Protein AF-A0A7L2PLJ5-F1 (afdb_monomer_lite)

InterPro domains:
  IPR028168 KASH5-like coiled-coil domain [PF14662] (140-238)
  IPR028170 Protein KASH5 [PTHR47300] (140-304)

Foldseek 3Di:
DDPPPVVVVLVVVLCCQQDCVNVVHHDDPVSNVVSVVVSVVVVVVVVPDPDDDDDDDDDDDDDDDDDDDDDDDDDDDDDDDDDDDDDDDDPPPPPPPDDPPDDDDDDPPPDPPPPPPPPDPPDDDDDDDDDDDDDVVVVVVVVVVVVVVVVVVVVVVVVVVVVVVVVVVVVVVVVVVVVVVVVVVVVVVVVVVVVVVVVVVVVVVVVVVVVVVVVVVVVVVVVVVVVVVVVVVVVVVVVVVVVVVVVVVVVVVVVVVVVVVVVVVVVVVVVVVVVVVVVVVVVVVVVVVVVVVVVVVVVVVVVVVVVVPPPDDDDDDDDDDDDDDDDDDDDDDDDDDDDDDDDDDDDDDDDDDDDDDDDDDDDPDDPDPVVNVVVVVVVVVVVPPPPPDPPPPPPPDDDDDD

Radius of gyration: 71.11 Å; chains: 1; bounding box: 150×70×230 Å

Secondary structure (DSSP, 8-state):
----HHHHHHHHHHHHHT-HHHHTS---HHHHHHHHHHHHHHHHHTT-------------------PPPPPPP--------------------------------PPP---------------------------HHHHHHHHHHHHHHHHHHHHHHHHHHHHHHHHHHHHHHHHHHHHHHHHHHHHHHHHHHHHHHHHHHHHHHHHHHHHHHHHHHHHHHHHHHHHHHHHHHHHHHHHHHHHHHHHHHHHHHHHHHHHHHHHHHHHHHHHHHHHHHHHHHHHHHHHHHHHHHHHHHHHHHHHHHHHHTS---------------PPPP---------------------------PPPPPPPS-----HHHHHHHHHHHHHHHS-S-PPP------PPPP-

Structure (mmCIF, N/CA/C/O backbone):
data_AF-A0A7L2PLJ5-F1
#
_entry.id   AF-A0A7L2PLJ5-F1
#
loop_
_atom_site.group_PDB
_atom_site.id
_atom_site.type_symbol
_atom_site.label_atom_id
_atom_site.label_alt_id
_atom_site.label_comp_id
_atom_site.label_asym_id
_atom_site.label_entity_id
_atom_site.label_seq_id
_atom_site.pdbx_PDB_ins_code
_atom_site.Cartn_x
_atom_site.Cartn_y
_atom_site.Cartn_z
_atom_site.occupancy
_atom_site.B_iso_or_equiv
_atom_site.auth_seq_id
_atom_site.auth_comp_id
_atom_site.auth_asym_id
_atom_site.auth_atom_id
_atom_site.pdbx_PDB_model_num
ATOM 1 N N . MET A 1 1 ? -24.296 -23.751 23.436 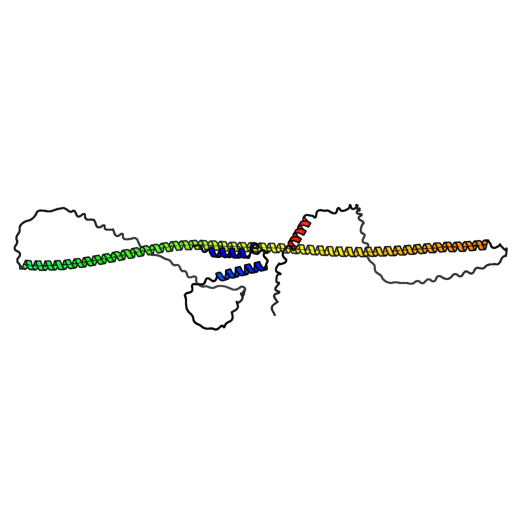1.00 41.22 1 MET A N 1
ATOM 2 C CA . MET A 1 1 ? -24.593 -24.451 22.166 1.00 41.22 1 MET A CA 1
ATOM 3 C C . MET A 1 1 ? -23.950 -23.648 21.048 1.00 41.22 1 MET A C 1
ATOM 5 O O . MET A 1 1 ? -24.309 -22.498 20.849 1.00 41.22 1 MET A O 1
ATOM 9 N N . THR A 1 2 ? -22.893 -24.174 20.438 1.00 42.09 2 THR A N 1
ATOM 10 C CA . THR A 1 2 ? -21.998 -23.434 19.539 1.00 42.09 2 THR A CA 1
ATOM 11 C C . THR A 1 2 ? -22.562 -23.380 18.116 1.00 42.09 2 THR A C 1
ATOM 13 O O . THR A 1 2 ? -22.626 -24.391 17.424 1.00 42.09 2 THR A O 1
ATOM 16 N N . GLY A 1 3 ? -22.932 -22.181 17.654 1.00 50.91 3 GLY A N 1
ATOM 17 C CA . GLY A 1 3 ? -23.396 -21.886 16.288 1.00 50.91 3 GLY A CA 1
ATOM 18 C C . GLY A 1 3 ? -22.304 -21.948 15.209 1.00 50.91 3 GLY A C 1
ATOM 19 O O . GLY A 1 3 ? -22.245 -21.083 14.345 1.00 50.91 3 GLY A O 1
ATOM 20 N N . HIS A 1 4 ? -21.416 -22.944 15.267 1.00 53.72 4 HIS A N 1
ATOM 21 C CA . HIS A 1 4 ? -20.277 -23.091 14.347 1.00 53.72 4 HIS A CA 1
ATOM 22 C C . HIS A 1 4 ? -20.572 -23.978 13.121 1.00 53.72 4 HIS A C 1
ATOM 24 O O . HIS A 1 4 ? -19.772 -24.034 12.193 1.00 53.72 4 HIS A O 1
ATOM 30 N N . SER A 1 5 ? -21.724 -24.654 13.051 1.00 64.19 5 SER A N 1
ATOM 31 C CA . SER A 1 5 ? -21.978 -25.653 11.999 1.00 64.19 5 SER A CA 1
ATOM 32 C C . SER A 1 5 ? -22.271 -25.065 10.610 1.00 64.19 5 SER A C 1
ATOM 34 O O . SER A 1 5 ? -22.039 -25.737 9.603 1.00 64.19 5 SER A O 1
ATOM 36 N N . GLY A 1 6 ? -22.741 -23.816 10.527 1.00 70.25 6 GLY A N 1
ATOM 37 C CA . GLY A 1 6 ? -23.133 -23.198 9.254 1.00 70.25 6 GLY A CA 1
ATOM 38 C C . GLY A 1 6 ? -21.952 -22.767 8.379 1.00 70.25 6 GLY A C 1
ATOM 39 O O . GLY A 1 6 ? -21.968 -22.970 7.165 1.00 70.25 6 GLY A O 1
ATOM 40 N N . HIS A 1 7 ? -20.901 -22.204 8.980 1.00 74.25 7 HIS A N 1
ATOM 41 C CA . HIS A 1 7 ? -19.773 -21.641 8.228 1.00 74.25 7 HIS A CA 1
ATOM 42 C C . HIS A 1 7 ? -18.857 -22.735 7.651 1.00 74.25 7 HIS A C 1
ATOM 44 O O . HIS A 1 7 ? -18.451 -22.672 6.486 1.00 74.25 7 HIS A O 1
ATOM 50 N N . ASP A 1 8 ? -18.643 -23.810 8.412 1.00 80.56 8 ASP A N 1
ATOM 51 C CA . ASP A 1 8 ? -17.820 -24.952 7.996 1.00 80.56 8 ASP A CA 1
ATOM 52 C C . ASP A 1 8 ? -18.447 -25.776 6.865 1.00 80.56 8 ASP A C 1
ATOM 54 O O . ASP A 1 8 ? -17.738 -26.431 6.094 1.00 80.56 8 ASP A O 1
ATOM 58 N N . GLY A 1 9 ? -19.777 -25.768 6.744 1.00 83.69 9 GLY A N 1
ATOM 59 C CA . GLY A 1 9 ? -20.475 -26.373 5.609 1.00 83.69 9 GLY A CA 1
ATOM 60 C C . GLY A 1 9 ? -20.203 -25.620 4.303 1.00 83.69 9 GLY A C 1
ATOM 61 O O . GLY A 1 9 ? -19.925 -26.239 3.274 1.00 83.69 9 GLY A O 1
ATOM 62 N N . ARG A 1 10 ? -20.196 -24.282 4.353 1.00 83.56 10 ARG A N 1
ATOM 63 C CA . ARG A 1 10 ? -20.002 -23.416 3.175 1.00 83.56 10 ARG A CA 1
ATOM 64 C C . ARG A 1 10 ? -18.582 -23.461 2.642 1.00 83.56 10 ARG A C 1
ATOM 66 O O . ARG A 1 10 ? -18.391 -23.551 1.431 1.00 83.56 10 ARG A O 1
ATOM 73 N N . LEU A 1 11 ? -17.591 -23.441 3.530 1.00 86.62 11 LEU A N 1
ATOM 74 C CA . LEU A 1 11 ? -16.190 -23.570 3.126 1.00 86.62 11 LEU A CA 1
ATOM 75 C C . LEU A 1 11 ? -15.918 -24.943 2.504 1.00 86.62 11 LEU A C 1
ATOM 77 O O . LEU A 1 11 ? -15.221 -25.033 1.493 1.00 86.62 11 LEU A O 1
ATOM 81 N N . ARG A 1 12 ? -16.532 -26.010 3.032 1.00 87.69 12 ARG A N 1
ATOM 82 C CA . ARG A 1 12 ? -16.455 -27.347 2.424 1.00 87.69 12 ARG A CA 1
ATOM 83 C C . ARG A 1 12 ? -17.145 -27.415 1.061 1.00 87.69 12 ARG A C 1
ATOM 85 O O . ARG A 1 12 ? -16.604 -28.048 0.157 1.00 87.69 12 ARG A O 1
ATOM 92 N N . ALA A 1 13 ? -18.287 -26.749 0.886 1.00 86.69 13 ALA A N 1
ATOM 93 C CA . ALA A 1 13 ? -18.976 -26.670 -0.403 1.00 86.69 13 ALA A CA 1
ATOM 94 C C . ALA A 1 13 ? -18.161 -25.893 -1.453 1.00 86.69 13 ALA A C 1
ATOM 96 O O . ALA A 1 13 ? -17.988 -26.382 -2.569 1.00 86.69 13 ALA A O 1
ATOM 97 N N . LEU A 1 14 ? -17.586 -24.741 -1.083 1.00 90.19 14 LEU A N 1
ATOM 98 C CA . LEU A 1 14 ? -16.708 -23.958 -1.960 1.00 90.19 14 LEU A CA 1
ATOM 99 C C . LEU A 1 14 ? -15.458 -24.753 -2.348 1.00 90.19 14 LEU A C 1
ATOM 101 O O . LEU A 1 14 ? -15.096 -24.809 -3.520 1.00 90.19 14 LEU A O 1
ATOM 105 N N . ARG A 1 15 ? -14.831 -25.424 -1.376 1.00 90.00 15 ARG A N 1
ATOM 106 C CA . ARG A 1 15 ? -13.647 -26.251 -1.620 1.00 90.00 15 ARG A CA 1
ATOM 107 C C . ARG A 1 15 ? -13.939 -27.390 -2.593 1.00 90.00 15 ARG A C 1
ATOM 109 O O . ARG A 1 15 ? -13.129 -27.615 -3.477 1.00 90.00 15 ARG A O 1
ATOM 116 N N . ARG A 1 16 ? -15.097 -28.053 -2.488 1.00 88.00 16 ARG A N 1
ATOM 117 C CA . ARG A 1 16 ? -15.522 -29.076 -3.464 1.00 88.00 16 ARG A CA 1
ATOM 118 C C . ARG A 1 16 ? -15.793 -28.495 -4.852 1.00 88.00 16 ARG A C 1
ATOM 120 O O . ARG A 1 16 ? -15.469 -29.139 -5.839 1.00 88.00 16 ARG A O 1
ATOM 127 N N . ALA A 1 17 ? -16.365 -27.294 -4.941 1.00 85.88 17 ALA A N 1
ATOM 128 C CA . ALA A 1 17 ? -16.630 -26.634 -6.223 1.00 85.88 17 ALA A CA 1
ATOM 129 C C . ALA A 1 17 ? -15.346 -26.189 -6.950 1.00 85.88 17 ALA A C 1
ATOM 131 O O . ALA A 1 17 ? -15.339 -26.093 -8.178 1.00 85.88 17 ALA A O 1
ATOM 132 N N . LEU A 1 18 ? -14.277 -25.930 -6.189 1.00 90.06 18 LEU A N 1
ATOM 133 C CA . LEU A 1 18 ? -12.963 -25.514 -6.681 1.00 90.06 18 LEU A CA 1
ATOM 134 C C . LEU A 1 18 ? -11.948 -26.662 -6.790 1.00 90.06 18 LEU A C 1
ATOM 136 O O . LEU A 1 18 ? -10.825 -26.419 -7.224 1.00 90.06 18 LEU A O 1
ATOM 140 N N . ASP A 1 19 ? -12.306 -27.886 -6.398 1.00 88.12 19 ASP A N 1
ATOM 141 C CA . ASP A 1 19 ? -11.386 -29.022 -6.420 1.00 88.12 19 ASP A CA 1
ATOM 142 C C . ASP A 1 19 ? -11.243 -29.579 -7.851 1.00 88.12 19 ASP A C 1
ATOM 144 O O . ASP A 1 19 ? -12.208 -30.131 -8.396 1.00 88.12 19 ASP A O 1
ATOM 148 N N . PRO A 1 20 ? -10.059 -29.469 -8.486 1.00 76.38 20 PRO A N 1
ATOM 149 C CA . PRO A 1 20 ? -9.839 -30.010 -9.824 1.00 76.38 20 PRO A CA 1
ATOM 150 C C . PRO A 1 20 ? -9.910 -31.546 -9.850 1.00 76.38 20 PRO A C 1
ATOM 152 O O . PRO A 1 20 ? -10.267 -32.117 -10.882 1.00 76.38 20 PRO A O 1
ATOM 155 N N . ALA A 1 21 ? -9.639 -32.224 -8.725 1.00 78.69 21 ALA A N 1
ATOM 156 C CA . ALA A 1 21 ? -9.681 -33.685 -8.640 1.00 78.69 21 ALA A CA 1
ATOM 157 C C . ALA A 1 21 ? -11.116 -34.232 -8.699 1.00 78.69 21 ALA A C 1
ATOM 159 O O . ALA A 1 21 ? -11.353 -35.285 -9.284 1.00 78.69 21 ALA A O 1
ATOM 160 N N . ALA A 1 22 ? -12.089 -33.488 -8.163 1.00 70.75 22 ALA A N 1
ATOM 161 C CA . ALA A 1 22 ? -13.505 -33.855 -8.220 1.00 70.75 22 ALA A CA 1
ATOM 162 C C . ALA A 1 22 ? -14.116 -33.677 -9.623 1.00 70.75 22 ALA A C 1
ATOM 164 O O . ALA A 1 22 ? -15.182 -34.216 -9.912 1.00 70.75 22 ALA A O 1
ATOM 165 N N . ALA A 1 23 ? -13.455 -32.903 -10.486 1.00 64.88 23 ALA A N 1
ATOM 166 C CA . ALA A 1 23 ? -13.959 -32.501 -11.791 1.00 64.88 23 ALA A CA 1
ATOM 167 C C . ALA A 1 23 ? -13.275 -33.184 -12.983 1.00 64.88 23 ALA A C 1
ATOM 169 O O . ALA A 1 23 ? -13.771 -33.061 -14.101 1.00 64.88 23 ALA A O 1
ATOM 170 N N . GLY A 1 24 ? -12.131 -33.843 -12.771 1.00 73.62 24 GLY A N 1
ATOM 171 C CA . GLY A 1 24 ? -11.362 -34.512 -13.829 1.00 73.62 24 GLY A CA 1
ATOM 172 C C . GLY A 1 24 ? -10.743 -33.575 -14.878 1.00 73.62 24 GLY A C 1
ATOM 173 O O . GLY A 1 24 ? -10.163 -34.048 -15.850 1.00 73.62 24 GLY A O 1
ATOM 174 N N . THR A 1 25 ? -10.845 -32.256 -14.699 1.00 75.38 25 THR A N 1
ATOM 175 C CA . THR A 1 25 ? -10.352 -31.229 -15.629 1.00 75.38 25 THR A CA 1
ATOM 176 C C . THR A 1 25 ? -9.747 -30.068 -14.847 1.00 75.38 25 THR A C 1
ATOM 178 O O . THR A 1 25 ? -10.282 -29.697 -13.800 1.00 75.38 25 THR A O 1
ATOM 181 N N . ALA A 1 26 ? -8.673 -29.462 -15.363 1.00 81.12 26 ALA A N 1
ATOM 182 C CA . ALA A 1 26 ? -8.061 -28.277 -14.764 1.00 81.12 26 ALA A CA 1
ATOM 183 C C . ALA A 1 26 ? -9.097 -27.154 -14.562 1.00 81.12 26 ALA A C 1
ATOM 185 O O . ALA A 1 26 ? -9.989 -26.958 -15.389 1.00 81.12 26 ALA A O 1
ATOM 186 N N . LEU A 1 27 ? -8.997 -26.439 -13.440 1.00 86.38 27 LEU A N 1
ATOM 187 C CA . LEU A 1 27 ? -9.921 -25.368 -13.080 1.00 86.38 27 LEU A CA 1
ATOM 188 C C . LEU A 1 27 ? -9.762 -24.194 -14.062 1.00 86.38 27 LEU A C 1
ATOM 190 O O . LEU A 1 27 ? -8.787 -23.449 -13.985 1.00 86.38 27 LEU A O 1
ATOM 194 N N . ASP A 1 28 ? -10.706 -24.029 -14.989 1.00 90.56 28 ASP A N 1
ATOM 195 C CA . ASP A 1 28 ? -10.716 -22.879 -15.891 1.00 90.56 28 ASP A CA 1
ATOM 196 C C . ASP A 1 28 ? -11.231 -21.602 -15.192 1.00 90.56 28 ASP A C 1
ATOM 198 O O . ASP A 1 28 ? -11.904 -21.625 -14.152 1.00 90.56 28 ASP A O 1
ATOM 202 N N . TRP A 1 29 ? -10.886 -20.446 -15.764 1.00 89.19 29 TRP A N 1
ATOM 203 C CA . TRP A 1 29 ? -11.250 -19.142 -15.204 1.00 89.19 29 TRP A CA 1
ATOM 204 C C . TRP A 1 29 ? -12.770 -18.924 -15.144 1.00 89.19 29 TRP A C 1
ATOM 206 O O . TRP A 1 29 ? -13.293 -18.328 -14.199 1.00 89.19 29 TRP A O 1
ATOM 216 N N . THR A 1 30 ? -13.499 -19.437 -16.133 1.00 90.81 30 THR A N 1
ATOM 217 C CA . THR A 1 30 ? -14.956 -19.300 -16.241 1.00 90.81 30 THR A CA 1
ATOM 218 C C . THR A 1 30 ? -15.669 -20.032 -15.104 1.00 90.81 30 THR A C 1
ATOM 220 O O . THR A 1 30 ? -16.610 -19.502 -14.502 1.00 90.81 30 THR A O 1
ATOM 223 N N . ARG A 1 31 ? -15.190 -21.226 -14.756 1.00 87.50 31 ARG A N 1
ATOM 224 C CA . ARG A 1 31 ? -15.678 -22.058 -13.659 1.00 87.50 31 ARG A CA 1
ATOM 225 C C . ARG A 1 31 ? -15.312 -21.473 -12.311 1.00 87.50 31 ARG A C 1
ATOM 227 O O . ARG A 1 31 ? -16.184 -21.418 -11.449 1.00 87.50 31 ARG A O 1
ATOM 234 N N . PHE A 1 32 ? -14.087 -20.973 -12.142 1.00 92.19 32 PHE A N 1
ATOM 235 C CA . PHE A 1 32 ? -13.708 -20.239 -10.932 1.00 92.19 32 PHE A CA 1
ATOM 236 C C . PHE A 1 32 ? -14.653 -19.055 -10.694 1.00 92.19 32 PHE A C 1
ATOM 238 O O . PHE A 1 32 ? -15.228 -18.919 -9.612 1.00 92.19 32 PHE A O 1
ATOM 245 N N . ARG A 1 33 ? -14.899 -18.239 -11.728 1.00 94.56 33 ARG A N 1
ATOM 246 C CA . ARG A 1 33 ? -15.798 -17.081 -11.633 1.00 94.56 33 ARG A CA 1
ATOM 247 C C . ARG A 1 33 ? -17.240 -17.489 -11.326 1.00 94.56 33 ARG A C 1
ATOM 249 O O . ARG A 1 33 ? -17.902 -16.824 -10.534 1.00 94.56 33 ARG A O 1
ATOM 256 N N . SER A 1 34 ? -17.714 -18.586 -11.915 1.00 93.06 34 SER A N 1
ATOM 257 C CA . SER A 1 34 ? -19.062 -19.115 -11.669 1.00 93.06 34 SER A CA 1
ATOM 258 C C . SER A 1 34 ? -19.212 -19.674 -10.250 1.00 93.06 34 SER A C 1
ATOM 260 O O . SER A 1 34 ? -20.190 -19.360 -9.574 1.00 93.06 34 SER A O 1
ATOM 262 N N . ALA A 1 35 ? -18.222 -20.427 -9.759 1.00 93.00 35 ALA A N 1
ATOM 263 C CA . ALA A 1 35 ? -18.201 -20.970 -8.401 1.00 93.00 35 ALA A CA 1
ATOM 264 C C . ALA A 1 35 ? -18.140 -19.855 -7.343 1.00 93.00 35 ALA A C 1
ATOM 266 O O . ALA A 1 35 ? -18.915 -19.865 -6.386 1.00 93.00 35 ALA A O 1
ATOM 267 N N . MET A 1 36 ? -17.285 -18.849 -7.552 1.00 93.25 36 MET A N 1
ATOM 268 C CA . MET A 1 36 ? -17.204 -17.675 -6.677 1.00 93.25 36 MET A CA 1
ATOM 269 C C . MET A 1 36 ? -18.487 -16.836 -6.719 1.00 93.25 36 MET A C 1
ATOM 271 O O . MET A 1 36 ? -18.958 -16.389 -5.676 1.00 93.25 36 MET A O 1
ATOM 275 N N . GLY A 1 37 ? -19.092 -16.657 -7.898 1.00 94.12 37 GLY A N 1
ATOM 276 C CA . GLY A 1 37 ? -20.364 -15.945 -8.049 1.00 94.12 37 GLY A CA 1
ATOM 277 C C . GLY A 1 37 ? -21.514 -16.627 -7.304 1.00 94.12 37 GLY A C 1
ATOM 278 O O . GLY A 1 37 ? -22.241 -15.967 -6.561 1.00 94.12 37 GLY A O 1
ATOM 279 N N . ALA A 1 38 ? -21.636 -17.950 -7.439 1.00 91.19 38 ALA A N 1
ATOM 280 C CA . ALA A 1 38 ? -22.631 -18.743 -6.719 1.00 91.19 38 ALA A CA 1
ATOM 281 C C . ALA A 1 38 ? -22.422 -18.684 -5.196 1.00 91.19 38 ALA A C 1
ATOM 283 O O . ALA A 1 38 ? -23.383 -18.531 -4.442 1.00 91.19 38 ALA A O 1
ATOM 284 N N . TRP A 1 39 ? -21.169 -18.736 -4.739 1.00 91.94 39 TRP A N 1
ATOM 285 C CA . TRP A 1 39 ? -20.841 -18.636 -3.317 1.00 91.94 39 TRP A CA 1
ATOM 286 C C . TRP A 1 39 ? -21.195 -17.263 -2.725 1.00 91.94 39 TRP A C 1
ATOM 288 O O . TRP A 1 39 ? -21.824 -17.193 -1.671 1.00 91.94 39 TRP A O 1
ATOM 298 N N . ILE A 1 40 ? -20.883 -16.167 -3.426 1.00 91.31 40 ILE A N 1
ATOM 299 C CA . ILE A 1 40 ? -21.260 -14.807 -2.999 1.00 91.31 40 ILE A CA 1
ATOM 300 C C . ILE A 1 40 ? -22.787 -14.654 -2.950 1.00 91.31 40 ILE A C 1
ATOM 302 O O . ILE A 1 40 ? -23.310 -14.047 -2.015 1.00 91.31 40 ILE A O 1
ATOM 306 N N . ALA A 1 41 ? -23.512 -15.211 -3.926 1.00 89.00 41 ALA A N 1
ATOM 307 C CA . ALA A 1 41 ? -24.973 -15.182 -3.942 1.00 89.00 41 ALA A CA 1
ATOM 308 C C . ALA A 1 41 ? -25.580 -15.934 -2.744 1.00 89.00 41 ALA A C 1
ATOM 310 O O . ALA A 1 41 ? -26.487 -15.408 -2.101 1.00 89.00 41 ALA A O 1
ATOM 311 N N . ALA A 1 42 ? -25.039 -17.105 -2.393 1.00 86.50 42 ALA A N 1
ATOM 312 C CA . ALA A 1 42 ? -25.458 -17.863 -1.212 1.00 86.50 42 ALA A CA 1
ATOM 313 C C . ALA A 1 42 ? -25.183 -17.095 0.095 1.00 86.50 42 ALA A C 1
ATOM 315 O O . ALA A 1 42 ? -26.053 -16.992 0.955 1.00 86.50 42 ALA A O 1
ATOM 316 N N . CYS A 1 43 ? -24.011 -16.460 0.217 1.00 84.12 43 CYS A N 1
ATOM 317 C CA . CYS A 1 43 ? -23.680 -15.632 1.381 1.00 84.12 43 CYS A CA 1
ATOM 318 C C . CYS A 1 43 ? -24.620 -14.428 1.556 1.00 84.12 43 CYS A C 1
ATOM 320 O O . CYS A 1 43 ? -24.855 -14.010 2.686 1.00 84.12 43 CYS A O 1
ATOM 322 N N . ARG A 1 44 ? -25.171 -13.883 0.463 1.00 87.31 44 ARG A N 1
ATOM 323 C CA . ARG A 1 44 ? -26.136 -12.772 0.511 1.00 87.31 44 ARG A CA 1
ATOM 324 C C . ARG A 1 44 ? -27.535 -13.210 0.943 1.00 87.31 44 ARG A C 1
ATOM 326 O O . ARG A 1 44 ? -28.208 -12.440 1.616 1.00 87.31 44 ARG A O 1
ATOM 333 N N . GLN A 1 45 ? -27.965 -14.416 0.574 1.00 80.50 45 GLN A N 1
ATOM 334 C CA . GLN A 1 45 ? -29.293 -14.932 0.932 1.00 80.50 45 GLN A CA 1
ATOM 335 C C . GLN A 1 45 ? -29.395 -15.256 2.427 1.00 80.50 45 GLN A C 1
ATOM 337 O O . GLN A 1 45 ? -30.401 -14.947 3.053 1.00 80.50 45 GLN A O 1
ATOM 342 N N . ASP A 1 46 ? -28.318 -15.758 3.028 1.00 71.12 46 ASP A N 1
ATOM 343 C CA . ASP A 1 46 ? -28.296 -16.105 4.454 1.00 71.12 46 ASP A CA 1
ATOM 344 C C . ASP A 1 46 ? -28.153 -14.898 5.404 1.00 71.12 46 ASP A C 1
ATOM 346 O O . ASP A 1 46 ? -28.260 -15.053 6.618 1.00 71.12 46 ASP A O 1
ATOM 350 N N . GLY A 1 47 ? -27.920 -13.690 4.878 1.00 63.38 47 GLY A N 1
ATOM 351 C CA . GLY A 1 47 ? -28.015 -12.444 5.653 1.00 63.38 47 GLY A CA 1
ATOM 352 C C . GLY A 1 47 ? -29.460 -11.990 5.896 1.00 63.38 47 GLY A C 1
ATOM 353 O O . GLY A 1 47 ? -29.697 -11.114 6.724 1.00 63.38 47 GLY A O 1
ATOM 354 N N . SER A 1 48 ? -30.426 -12.593 5.198 1.00 52.56 48 SER A N 1
ATOM 355 C CA . SER A 1 48 ? -31.855 -12.391 5.420 1.00 52.56 48 SER A CA 1
ATOM 356 C C . SER A 1 48 ? -32.336 -13.366 6.491 1.00 52.56 48 SER A C 1
ATOM 358 O O . SER A 1 48 ? -32.982 -14.366 6.185 1.00 52.56 48 SER A O 1
ATOM 360 N N . VAL A 1 49 ? -32.017 -13.088 7.755 1.00 51.75 49 VAL A N 1
ATOM 361 C CA . VAL A 1 49 ? -32.701 -13.742 8.878 1.00 51.75 49 VAL A CA 1
ATOM 362 C C . VAL A 1 49 ? -34.195 -13.422 8.734 1.00 51.75 49 VAL A C 1
ATOM 364 O O . VAL A 1 49 ? -34.544 -12.239 8.754 1.00 51.75 49 VAL A O 1
ATOM 367 N N . PRO A 1 50 ? -35.089 -14.413 8.557 1.00 46.50 50 PRO A N 1
ATOM 368 C CA . PRO A 1 50 ? -36.512 -14.159 8.682 1.00 46.50 50 PRO A CA 1
ATOM 369 C C . PRO A 1 50 ? -36.762 -13.798 10.146 1.00 46.50 50 PRO A C 1
ATOM 371 O O . PRO A 1 50 ? -36.715 -14.658 11.023 1.00 46.50 50 PRO A O 1
ATOM 374 N N . GLY A 1 51 ? -36.947 -12.504 10.412 1.00 47.25 51 GLY A N 1
ATOM 375 C CA . GLY A 1 51 ? -37.510 -12.044 11.672 1.00 47.25 51 GLY A CA 1
ATOM 376 C C . GLY A 1 51 ? -38.847 -12.745 11.894 1.00 47.25 51 GLY A C 1
ATOM 377 O O . GLY A 1 51 ? -39.631 -12.893 10.955 1.00 47.25 51 GLY A O 1
ATOM 378 N N . ASP A 1 52 ? -39.040 -13.217 13.119 1.00 40.34 52 ASP A N 1
ATOM 379 C CA . ASP A 1 52 ? -40.174 -14.002 13.589 1.00 40.34 52 ASP A CA 1
ATOM 380 C C . ASP A 1 52 ? -41.513 -13.600 12.952 1.00 40.34 52 ASP A C 1
ATOM 382 O O . ASP A 1 52 ? -42.048 -12.509 13.163 1.00 40.34 52 ASP A O 1
ATOM 386 N N . GLY A 1 53 ? -42.073 -14.526 12.174 1.00 39.16 53 GLY A N 1
ATOM 387 C CA . GLY A 1 53 ? -43.431 -14.439 11.664 1.00 39.16 53 GLY A CA 1
ATOM 388 C C . GLY A 1 53 ? -44.442 -14.772 12.757 1.00 39.16 53 GLY A C 1
ATOM 389 O O . GLY A 1 53 ? -44.681 -15.938 13.061 1.00 39.16 53 GLY A O 1
ATOM 390 N N . VAL A 1 54 ? -45.091 -13.738 13.290 1.00 43.28 54 VAL A N 1
ATOM 391 C CA . VAL A 1 54 ? -46.474 -13.814 13.786 1.00 43.28 54 VAL A CA 1
ATOM 392 C C . VAL A 1 54 ? -47.386 -14.110 12.581 1.00 43.28 54 VAL A C 1
ATOM 394 O O . VAL A 1 54 ? -47.221 -13.465 11.543 1.00 43.28 54 VAL A O 1
ATOM 397 N N . PRO A 1 55 ? -48.350 -15.049 12.655 1.00 50.09 55 PRO A N 1
ATOM 398 C CA . PRO A 1 55 ? -49.211 -15.340 11.520 1.00 50.09 55 PRO A CA 1
ATOM 399 C C . PRO A 1 55 ? -50.358 -14.326 11.478 1.00 50.09 55 PRO A C 1
ATOM 401 O O . PRO A 1 55 ? -51.228 -14.320 12.347 1.00 50.09 55 PRO A O 1
ATOM 404 N N . ALA A 1 56 ? -50.390 -13.487 10.445 1.00 38.34 56 ALA A N 1
ATOM 405 C CA . ALA A 1 56 ? -51.576 -12.722 10.080 1.00 38.34 56 ALA A CA 1
ATOM 406 C C . ALA A 1 56 ? -52.002 -13.117 8.663 1.00 38.34 56 ALA A C 1
ATOM 408 O O . ALA A 1 56 ? -51.221 -13.052 7.715 1.00 38.34 56 ALA A O 1
ATOM 409 N N . GLY A 1 57 ? -53.243 -13.591 8.564 1.00 35.56 57 GLY A N 1
ATOM 410 C CA . GLY A 1 57 ? -53.911 -13.952 7.321 1.00 35.56 57 GLY A CA 1
ATOM 411 C C . GLY A 1 57 ? -54.258 -12.752 6.421 1.00 35.56 57 GLY A C 1
ATOM 412 O O . GLY A 1 57 ? -53.876 -11.619 6.707 1.00 35.56 57 GLY A O 1
ATOM 413 N N . PRO A 1 58 ? -54.973 -13.003 5.309 1.00 60.75 58 PRO A N 1
ATOM 414 C CA . PRO A 1 58 ? -54.701 -12.360 4.027 1.00 60.75 58 PRO A CA 1
ATOM 415 C C . PRO A 1 58 ? -55.722 -11.282 3.650 1.00 60.75 58 PRO A C 1
ATOM 417 O O . PRO A 1 58 ? -56.919 -11.525 3.748 1.00 60.75 58 PRO A O 1
ATOM 420 N N . LEU A 1 59 ? -55.261 -10.154 3.100 1.00 36.47 59 LEU A N 1
ATOM 421 C CA . LEU A 1 59 ? -56.031 -9.234 2.244 1.00 36.47 59 LEU A CA 1
ATOM 422 C C . LEU A 1 59 ? -55.025 -8.591 1.267 1.00 36.47 59 LEU A C 1
ATOM 424 O O . LEU A 1 59 ? -54.062 -7.970 1.694 1.00 36.47 59 LEU A O 1
ATOM 428 N N . SER A 1 60 ? -55.024 -8.966 -0.014 1.00 40.56 60 SER A N 1
ATOM 429 C CA . SER A 1 60 ? -55.845 -8.389 -1.092 1.00 40.56 60 SER A CA 1
ATOM 430 C C . SER A 1 60 ? -55.471 -6.941 -1.435 1.00 40.56 60 SER A C 1
ATOM 432 O O . SER A 1 60 ? -55.706 -6.042 -0.636 1.00 40.56 60 SER A O 1
ATOM 434 N N . GLY A 1 61 ? -54.998 -6.717 -2.667 1.00 34.06 61 GLY A N 1
ATOM 435 C CA . GLY A 1 61 ? -55.035 -5.397 -3.307 1.00 34.06 61 GLY A CA 1
ATOM 436 C C . GLY A 1 61 ? -53.779 -5.028 -4.092 1.00 34.06 61 GLY A C 1
ATOM 437 O O . GLY A 1 61 ? -52.752 -4.698 -3.515 1.00 34.06 61 GLY A O 1
ATOM 438 N N . ALA A 1 62 ? -53.891 -5.067 -5.416 1.00 37.03 62 ALA A N 1
ATOM 439 C CA . ALA A 1 62 ? -52.933 -4.533 -6.378 1.00 37.03 62 ALA A CA 1
ATOM 440 C C . ALA A 1 62 ? -52.757 -3.003 -6.257 1.00 37.03 62 ALA A C 1
ATOM 442 O O . ALA A 1 62 ? -53.717 -2.316 -5.920 1.00 37.03 62 ALA A O 1
ATOM 443 N N . ASP A 1 63 ? -51.572 -2.463 -6.571 1.00 36.47 63 ASP A N 1
ATOM 444 C CA . ASP A 1 63 ? -51.268 -1.779 -7.853 1.00 36.47 63 ASP A CA 1
ATOM 445 C C . ASP A 1 63 ? -49.853 -1.126 -7.805 1.00 36.47 63 ASP A C 1
ATOM 447 O O . ASP A 1 63 ? -49.453 -0.621 -6.751 1.00 36.47 63 ASP A O 1
ATOM 451 N N . PRO A 1 64 ? -49.054 -1.111 -8.897 1.00 50.91 64 PRO A N 1
ATOM 452 C CA . PRO A 1 64 ? -47.675 -0.644 -8.891 1.00 50.91 64 PRO A CA 1
ATOM 453 C C . PRO A 1 64 ? -47.542 0.734 -9.550 1.00 50.91 64 PRO A C 1
ATOM 455 O O . PRO A 1 64 ? -47.563 0.857 -10.774 1.00 50.91 64 PRO A O 1
ATOM 458 N N . ARG A 1 65 ? -47.283 1.777 -8.760 1.00 41.22 65 ARG A N 1
ATOM 459 C CA . ARG A 1 65 ? -46.676 3.023 -9.254 1.00 41.22 65 ARG A CA 1
ATOM 460 C C . ARG A 1 65 ? -45.810 3.640 -8.164 1.00 41.22 65 ARG A C 1
ATOM 462 O O . ARG A 1 65 ? -46.340 4.141 -7.184 1.00 41.22 65 ARG A O 1
ATOM 469 N N . LEU A 1 66 ? -44.492 3.636 -8.370 1.00 32.88 66 LEU A N 1
ATOM 470 C CA . LEU A 1 66 ? -43.648 4.838 -8.452 1.00 32.88 66 LEU A CA 1
ATOM 471 C C . LEU A 1 66 ? -42.162 4.447 -8.539 1.00 32.88 66 LEU A C 1
ATOM 473 O O . LEU A 1 66 ? -41.685 3.508 -7.909 1.00 32.88 66 LEU A O 1
ATOM 477 N N . ARG A 1 67 ? -41.464 5.168 -9.417 1.00 40.41 67 ARG A N 1
ATOM 478 C CA . ARG A 1 67 ? -40.047 5.039 -9.774 1.00 40.41 67 ARG A CA 1
ATOM 479 C C . ARG A 1 67 ? -39.101 5.447 -8.625 1.00 40.41 67 ARG A C 1
ATOM 481 O O . ARG A 1 67 ? -39.524 6.158 -7.719 1.00 40.41 67 ARG A O 1
ATOM 488 N N . PRO A 1 68 ? -37.809 5.070 -8.719 1.00 40.84 68 PRO A N 1
ATOM 489 C CA . PRO A 1 68 ? -36.803 5.303 -7.688 1.00 40.84 68 PRO A CA 1
ATOM 490 C C . PRO A 1 68 ? -36.181 6.705 -7.776 1.00 40.84 68 PRO A C 1
ATOM 492 O O . PRO A 1 68 ? -35.849 7.177 -8.868 1.00 40.84 68 PRO A O 1
ATOM 495 N N . CYS A 1 69 ? -35.959 7.331 -6.617 1.00 29.70 69 CYS A N 1
ATOM 496 C CA . CYS A 1 69 ? -35.132 8.527 -6.500 1.00 29.70 69 CYS A CA 1
ATOM 497 C C . CYS A 1 69 ? -33.647 8.162 -6.399 1.00 29.70 69 CYS A C 1
ATOM 499 O O . CYS A 1 69 ? -33.222 7.266 -5.673 1.00 29.70 69 CYS A O 1
ATOM 501 N N . ARG A 1 70 ? -32.906 8.898 -7.217 1.00 32.59 70 ARG A N 1
ATOM 502 C CA . ARG A 1 70 ? -31.477 8.917 -7.493 1.00 32.59 70 ARG A CA 1
ATOM 503 C C . ARG A 1 70 ? -30.713 9.499 -6.298 1.00 32.59 70 ARG A C 1
ATOM 505 O O . ARG A 1 70 ? -31.173 10.462 -5.699 1.00 32.59 70 ARG A O 1
ATOM 512 N N . ALA A 1 71 ? -29.561 8.910 -5.986 1.00 34.25 71 ALA A N 1
ATOM 513 C CA . ALA A 1 71 ? -28.609 9.436 -5.014 1.00 34.25 71 ALA A CA 1
ATOM 514 C C . ALA A 1 71 ? -28.001 10.750 -5.529 1.00 34.25 71 ALA A C 1
ATOM 516 O O . ALA A 1 71 ? -27.505 10.790 -6.658 1.00 34.25 71 ALA A O 1
ATOM 517 N N . GLU A 1 72 ? -28.071 11.796 -4.707 1.00 38.78 72 GLU A N 1
ATOM 518 C CA . GLU A 1 72 ? -27.374 13.062 -4.918 1.00 38.78 72 GLU A CA 1
ATOM 519 C C . GLU A 1 72 ? -25.917 12.974 -4.471 1.00 38.78 72 GLU A C 1
ATOM 521 O O . GLU A 1 72 ? -25.547 12.275 -3.523 1.00 38.78 72 GLU A O 1
ATOM 526 N N . GLU A 1 73 ? -25.111 13.679 -5.252 1.00 34.88 73 GLU A N 1
ATOM 527 C CA . GLU A 1 73 ? -23.672 13.792 -5.194 1.00 34.88 73 GLU A CA 1
ATOM 528 C C . GLU A 1 73 ? -23.214 14.685 -4.039 1.00 34.88 73 GLU A C 1
ATOM 530 O O . GLU A 1 73 ? -23.897 15.589 -3.566 1.00 34.88 73 GLU A O 1
ATOM 535 N N . GLN A 1 74 ? -22.004 14.381 -3.595 1.00 36.78 74 GLN A N 1
ATOM 536 C CA . GLN A 1 74 ? -21.284 15.013 -2.513 1.00 36.78 74 GLN A CA 1
ATOM 537 C C . GLN A 1 74 ? -20.524 16.218 -3.083 1.00 36.78 74 GLN A C 1
ATOM 539 O O . GLN A 1 74 ? -19.534 16.037 -3.793 1.00 36.78 74 GLN A O 1
ATOM 544 N N . GLU A 1 75 ? -20.990 17.434 -2.795 1.00 33.44 75 GLU A N 1
ATOM 545 C CA . GLU A 1 75 ? -20.281 18.666 -3.145 1.00 33.44 75 GLU A CA 1
ATOM 546 C C . GLU A 1 75 ? -19.362 19.124 -2.006 1.00 33.44 75 GLU A C 1
ATOM 548 O O . GLU A 1 75 ? -19.749 19.261 -0.845 1.00 33.44 75 GLU A O 1
ATOM 553 N N . VAL A 1 76 ? -18.105 19.336 -2.387 1.00 41.56 76 VAL A N 1
ATOM 554 C CA . VAL A 1 76 ? -17.041 19.979 -1.622 1.00 41.56 76 VAL A CA 1
ATOM 555 C C . VAL A 1 76 ? -17.228 21.485 -1.752 1.00 41.56 76 VAL A C 1
ATOM 557 O O . VAL A 1 76 ? -17.188 22.002 -2.866 1.00 41.56 76 VAL A O 1
ATOM 560 N N . ALA A 1 77 ? -17.351 22.190 -0.629 1.00 36.19 77 ALA A N 1
ATOM 561 C CA . ALA A 1 77 ? -17.234 23.640 -0.590 1.00 36.19 77 ALA A CA 1
ATOM 562 C C . ALA A 1 77 ? -16.077 24.056 0.320 1.00 36.19 77 ALA A C 1
ATOM 564 O O . ALA A 1 77 ? -15.875 23.554 1.426 1.00 36.19 77 ALA A O 1
ATOM 565 N N . THR A 1 78 ? -15.295 24.953 -0.257 1.00 36.62 78 THR A N 1
ATOM 566 C CA . THR A 1 78 ? -14.111 25.652 0.219 1.00 36.62 78 THR A CA 1
ATOM 567 C C . THR A 1 78 ? -14.384 26.535 1.430 1.00 36.62 78 THR A C 1
ATOM 569 O O . THR A 1 78 ? -15.522 26.872 1.739 1.00 36.62 78 THR A O 1
ATOM 572 N N . GLY A 1 79 ? -13.301 26.892 2.117 1.00 35.88 79 GLY A N 1
ATOM 573 C CA . GLY A 1 79 ? -13.333 27.650 3.353 1.00 35.88 79 GLY A CA 1
ATOM 574 C C . GLY A 1 79 ? -13.713 29.120 3.210 1.00 35.88 79 GLY A C 1
ATOM 575 O O . GLY A 1 79 ? -13.708 29.683 2.119 1.00 35.88 79 GLY A O 1
ATOM 576 N N . ASP A 1 80 ? -13.952 29.693 4.387 1.00 36.28 80 ASP A N 1
ATOM 577 C CA . ASP A 1 80 ? -13.484 30.985 4.904 1.00 36.28 80 ASP A CA 1
ATOM 578 C C . ASP A 1 80 ? -14.607 31.820 5.544 1.00 36.28 80 ASP A C 1
ATOM 580 O O . ASP A 1 80 ? -15.774 31.699 5.177 1.00 36.28 80 ASP A O 1
ATOM 584 N N . THR A 1 81 ? -14.216 32.681 6.491 1.00 35.31 81 THR A N 1
ATOM 585 C CA . THR A 1 81 ? -14.998 33.474 7.470 1.00 35.31 81 THR A CA 1
ATOM 586 C C . THR A 1 81 ? -15.481 32.681 8.690 1.00 35.31 81 THR A C 1
ATOM 588 O O . THR A 1 81 ? -15.908 31.542 8.595 1.00 35.31 81 THR A O 1
ATOM 591 N N . GLY A 1 82 ? -15.436 33.175 9.922 1.00 32.91 82 GLY A N 1
ATOM 592 C CA . GLY A 1 82 ? -15.272 34.518 10.463 1.00 32.91 82 GLY A CA 1
ATOM 593 C C . GLY A 1 82 ? -15.778 34.472 11.915 1.00 32.91 82 GLY A C 1
ATOM 594 O O . GLY A 1 82 ? -16.433 33.518 12.328 1.00 32.91 82 GLY A O 1
ATOM 595 N N . ALA A 1 83 ? -15.409 35.466 12.710 1.00 36.53 83 ALA A N 1
ATOM 596 C CA . ALA A 1 83 ? -15.547 35.532 14.163 1.00 36.53 83 ALA A CA 1
ATOM 597 C C . ALA A 1 83 ? -16.960 35.281 14.771 1.00 36.53 83 ALA A C 1
ATOM 599 O O . ALA A 1 83 ? -17.952 35.774 14.252 1.00 36.53 83 ALA A O 1
ATOM 600 N N . VAL A 1 84 ? -16.981 34.551 15.909 1.00 41.62 84 VAL A N 1
ATOM 601 C CA . VAL A 1 84 ? -17.602 34.822 17.249 1.00 41.62 84 VAL A CA 1
ATOM 602 C C . VAL A 1 84 ? -18.923 35.644 17.242 1.00 41.62 84 VAL A C 1
ATOM 604 O O . VAL A 1 84 ? -18.902 36.746 16.703 1.00 41.62 84 VAL A O 1
ATOM 607 N N . PRO A 1 85 ? -20.030 35.245 17.939 1.00 50.78 85 PRO A N 1
ATOM 608 C CA . PRO A 1 85 ? -19.993 35.171 19.407 1.00 50.78 85 PRO A CA 1
ATOM 609 C C . PRO A 1 85 ? -20.920 34.203 20.176 1.00 50.78 85 PRO A C 1
ATOM 611 O O . PRO A 1 85 ? -21.940 33.726 19.703 1.00 50.78 85 PRO A O 1
ATOM 614 N N . ALA A 1 86 ? -20.512 34.007 21.438 1.00 44.22 86 ALA A N 1
ATOM 615 C CA . ALA A 1 86 ? -21.327 33.877 22.649 1.00 44.22 86 ALA A CA 1
ATOM 616 C C . ALA A 1 86 ? -22.589 32.989 22.605 1.00 44.22 86 ALA A C 1
ATOM 618 O O . ALA A 1 86 ? -23.663 33.409 22.189 1.00 44.22 86 ALA A O 1
ATOM 619 N N . GLY A 1 87 ? -22.494 31.812 23.226 1.00 33.47 87 GLY A N 1
ATOM 620 C CA . GLY A 1 87 ? -23.643 31.005 23.642 1.00 33.47 87 GLY A CA 1
ATOM 621 C C . GLY A 1 87 ? -23.257 30.168 24.857 1.00 33.47 87 GLY A C 1
ATOM 622 O O . GLY A 1 87 ? -22.317 29.385 24.790 1.00 33.47 87 GLY A O 1
ATOM 623 N N . GLY A 1 88 ? -23.909 30.421 25.991 1.00 38.41 88 GLY A N 1
ATOM 624 C CA . GLY A 1 88 ? -23.455 30.050 27.329 1.00 38.41 88 GLY A CA 1
ATOM 625 C C . GLY A 1 88 ? -23.224 28.558 27.584 1.00 38.41 88 GLY A C 1
ATOM 626 O O . GLY A 1 88 ? -24.100 27.721 27.370 1.00 38.41 88 GLY A O 1
ATOM 627 N N . CYS A 1 89 ? -22.069 28.251 28.179 1.00 38.88 89 CYS A N 1
ATOM 628 C CA . CYS A 1 89 ? -21.880 27.010 28.916 1.00 38.88 89 CYS A CA 1
ATOM 629 C C . CYS A 1 89 ? -22.588 27.118 30.268 1.00 38.88 89 CYS A C 1
ATOM 631 O O . CYS A 1 89 ? -22.193 27.873 31.157 1.00 38.88 89 CYS A O 1
ATOM 633 N N . TRP A 1 90 ? -23.635 26.316 30.406 1.00 39.31 90 TRP A N 1
ATOM 634 C CA . TRP A 1 90 ? -24.319 26.037 31.653 1.00 39.31 90 TRP A CA 1
ATOM 635 C C . TRP A 1 90 ? -23.335 25.474 32.683 1.00 39.31 90 TRP A C 1
ATOM 637 O O . TRP A 1 90 ? -22.877 24.335 32.587 1.00 39.31 90 TRP A O 1
ATOM 647 N N . HIS A 1 91 ? -23.031 26.267 33.709 1.00 40.16 91 HIS A N 1
ATOM 648 C CA . HIS A 1 91 ? -22.460 25.774 34.955 1.00 40.16 91 HIS A CA 1
ATOM 649 C C . HIS A 1 91 ? -23.497 24.912 35.687 1.00 40.16 91 HIS A C 1
ATOM 651 O O . HIS A 1 91 ? -24.253 25.383 36.531 1.00 40.16 91 HIS A O 1
ATOM 657 N N . GLY A 1 92 ? -23.499 23.613 35.397 1.00 38.06 92 GLY A N 1
ATOM 658 C CA . GLY A 1 92 ? -24.123 22.595 36.237 1.00 38.06 92 GLY A CA 1
ATOM 659 C C . GLY A 1 92 ? -23.239 22.257 37.437 1.00 38.06 92 GLY A C 1
ATOM 660 O O . GLY A 1 92 ? -22.797 21.121 37.576 1.00 38.06 92 GLY A O 1
ATOM 661 N N . LYS A 1 93 ? -22.948 23.237 38.303 1.00 42.25 93 LYS A N 1
ATOM 662 C CA . LYS A 1 93 ? -22.283 23.000 39.590 1.00 42.25 93 LYS A CA 1
ATOM 663 C C . LYS A 1 93 ? -23.294 22.345 40.533 1.00 42.25 93 LYS A C 1
ATOM 665 O O . LYS A 1 93 ? -23.970 23.014 41.307 1.00 42.25 93 LYS A O 1
ATOM 670 N N . ARG A 1 94 ? -23.448 21.023 40.438 1.00 41.62 94 ARG A N 1
ATOM 671 C CA . ARG A 1 94 ? -24.286 20.249 41.362 1.00 41.62 94 ARG A CA 1
ATOM 672 C C . ARG A 1 94 ? -23.479 19.975 42.635 1.00 41.62 94 ARG A C 1
ATOM 674 O O . ARG A 1 94 ? -22.959 18.883 42.842 1.00 41.62 94 ARG A O 1
ATOM 681 N N . GLU A 1 95 ? -23.354 21.002 43.478 1.00 39.34 95 GLU A N 1
ATOM 682 C CA . GLU A 1 95 ? -22.954 20.859 44.882 1.00 39.34 95 GLU A CA 1
ATOM 683 C C . GLU A 1 95 ? -23.982 19.965 45.586 1.00 39.34 95 GLU A C 1
ATOM 685 O O . GLU A 1 95 ? -25.019 20.411 46.069 1.00 39.34 95 GLU A O 1
ATOM 690 N N . SER A 1 96 ? -23.694 18.666 45.633 1.00 40.19 96 SER A N 1
ATOM 691 C CA . SER A 1 96 ? -24.440 17.709 46.447 1.00 40.19 96 SER A CA 1
ATOM 692 C C . SER A 1 96 ? -23.916 17.789 47.878 1.00 40.19 96 SER A C 1
ATOM 694 O O . SER A 1 96 ? -23.217 16.903 48.366 1.00 40.19 96 SER A O 1
ATOM 696 N N . ARG A 1 97 ? -24.219 18.905 48.548 1.00 40.56 97 ARG A N 1
ATOM 697 C CA . ARG A 1 97 ? -24.052 19.047 49.994 1.00 40.56 97 ARG A CA 1
ATOM 698 C C . ARG A 1 97 ? -25.161 18.235 50.661 1.00 40.56 97 ARG A C 1
ATOM 700 O O . ARG A 1 97 ? -26.235 18.750 50.949 1.00 40.56 97 ARG A O 1
ATOM 707 N N . TRP A 1 98 ? -24.907 16.950 50.885 1.00 45.16 98 TRP A N 1
ATOM 708 C CA . TRP A 1 98 ? -25.718 16.167 51.812 1.00 45.16 98 TRP A CA 1
ATOM 709 C C . TRP A 1 98 ? -25.540 16.738 53.225 1.00 45.16 98 TRP A C 1
ATOM 711 O O . TRP A 1 98 ? -24.407 17.041 53.619 1.00 45.16 98 TRP A O 1
ATOM 721 N N . PRO A 1 99 ? -26.612 16.896 54.015 1.00 44.12 99 PRO A N 1
ATOM 722 C CA . PRO A 1 99 ? -26.459 17.235 55.415 1.00 44.12 99 PRO A CA 1
ATOM 723 C C . PRO A 1 99 ? -25.780 16.063 56.132 1.00 44.12 99 PRO A C 1
ATOM 725 O O . PRO A 1 99 ? -26.232 14.919 56.089 1.00 44.12 99 PRO A O 1
ATOM 728 N N . ARG A 1 100 ? -24.666 16.374 56.798 1.00 44.09 100 ARG A N 1
ATOM 729 C CA . ARG A 1 100 ? -24.038 15.536 57.817 1.00 44.09 100 ARG A CA 1
ATOM 730 C C . ARG A 1 100 ? -25.047 15.391 58.953 1.00 44.09 100 ARG A C 1
ATOM 732 O O . ARG A 1 100 ? -25.156 16.284 59.789 1.00 44.09 100 ARG A O 1
ATOM 739 N N . TRP A 1 101 ? -25.813 14.302 58.950 1.00 46.75 101 TRP A N 1
ATOM 740 C CA . TRP A 1 101 ? -26.660 13.938 60.079 1.00 46.75 101 TRP A CA 1
ATOM 741 C C . TRP A 1 101 ? -25.760 13.775 61.300 1.00 46.75 101 TRP A C 1
ATOM 743 O O . TRP A 1 101 ? -24.851 12.945 61.326 1.00 46.75 101 TRP A O 1
ATOM 753 N N . GLY A 1 102 ? -25.954 14.674 62.260 1.00 36.25 102 GLY A N 1
ATOM 754 C CA . GLY A 1 102 ? -25.213 14.691 63.502 1.00 36.25 102 GLY A CA 1
ATOM 755 C C . GLY A 1 102 ? -25.434 13.391 64.257 1.00 36.25 102 GLY A C 1
ATOM 756 O O . GLY A 1 102 ? -26.564 12.977 64.497 1.00 36.25 102 GLY A O 1
ATOM 757 N N . HIS A 1 103 ? -24.329 12.789 64.685 1.00 51.78 103 HIS A N 1
ATOM 758 C CA . HIS A 1 103 ? -24.325 11.996 65.898 1.00 51.78 103 HIS A CA 1
ATOM 759 C C . HIS A 1 103 ? -24.967 12.815 67.016 1.00 51.78 103 HIS A C 1
ATOM 761 O O . HIS A 1 103 ? -24.432 13.862 67.383 1.00 51.78 103 HIS A O 1
ATOM 767 N N . LYS A 1 104 ? -26.080 12.326 67.557 1.00 53.09 104 LYS A N 1
ATOM 768 C CA . LYS A 1 104 ? -26.422 12.407 68.978 1.00 53.09 104 LYS A CA 1
ATOM 769 C C . LYS A 1 104 ? -27.638 11.531 69.253 1.00 53.09 104 LYS A C 1
ATOM 771 O O . LYS A 1 104 ? -28.557 11.471 68.447 1.00 53.09 104 LYS A O 1
ATOM 776 N N . HIS A 1 105 ? -27.587 10.912 70.428 1.00 38.91 105 HIS A N 1
ATOM 777 C CA . HIS A 1 105 ? -28.550 9.992 71.033 1.00 38.91 105 HIS A CA 1
ATOM 778 C C . HIS A 1 105 ? -28.377 8.523 70.636 1.00 38.91 105 HIS A C 1
ATOM 780 O O . HIS A 1 105 ? -29.083 7.976 69.798 1.00 38.91 105 HIS A O 1
ATOM 786 N N . SER A 1 106 ? -27.449 7.871 71.343 1.00 47.38 106 SER A N 1
ATOM 787 C CA . SER A 1 106 ? -27.686 6.513 71.825 1.00 47.38 106 SER A CA 1
ATOM 788 C C . SER A 1 106 ? -29.011 6.493 72.595 1.00 47.38 106 SER A C 1
ATOM 790 O O . SER A 1 106 ? -29.133 7.246 73.565 1.00 47.38 106 SER A O 1
ATOM 792 N N . PRO A 1 107 ? -29.986 5.645 72.247 1.00 43.25 107 PRO A N 1
ATOM 793 C CA . PRO A 1 107 ? -30.870 5.102 73.252 1.00 43.25 107 PRO A CA 1
ATOM 794 C C . PRO A 1 107 ? -30.102 3.972 73.936 1.00 43.25 107 PRO A C 1
ATOM 796 O O . PRO A 1 107 ? -29.613 3.043 73.290 1.00 43.25 107 PRO A O 1
ATOM 799 N N . ALA A 1 108 ? -29.938 4.098 75.250 1.00 37.94 108 ALA A N 1
ATOM 800 C CA . ALA A 1 108 ? -29.596 2.969 76.087 1.00 37.94 108 ALA A CA 1
ATOM 801 C C . ALA A 1 108 ? -30.572 1.836 75.746 1.00 37.94 108 ALA A C 1
ATOM 803 O O . ALA A 1 108 ? -31.786 2.004 75.854 1.00 37.94 108 ALA A O 1
ATOM 804 N N . VAL A 1 109 ? -30.034 0.709 75.284 1.00 39.00 109 VAL A N 1
ATOM 805 C CA . VAL A 1 109 ? -30.749 -0.560 75.307 1.00 39.00 109 VAL A CA 1
ATOM 806 C C . VAL A 1 109 ? -30.955 -0.856 76.786 1.00 39.00 109 VAL A C 1
ATOM 808 O O . VAL A 1 109 ? -30.062 -1.351 77.470 1.00 39.00 109 VAL A O 1
ATOM 811 N N . SER A 1 110 ? -32.108 -0.449 77.305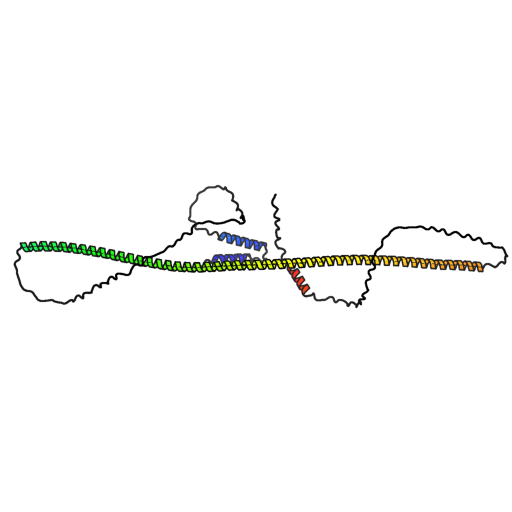 1.00 39.03 110 SER A N 1
ATOM 812 C CA . SER A 1 110 ? -32.643 -0.994 78.537 1.00 39.03 110 SER A CA 1
ATOM 813 C C . SER A 1 110 ? -32.912 -2.464 78.251 1.00 39.03 110 SER A C 1
ATOM 815 O O . SER A 1 110 ? -33.928 -2.819 77.658 1.00 39.03 110 SER A O 1
ATOM 817 N N . HIS A 1 111 ? -31.952 -3.310 78.618 1.00 36.81 111 HIS A N 1
ATOM 818 C CA . HIS A 1 111 ? -32.242 -4.695 78.941 1.00 36.81 111 HIS A CA 1
ATOM 819 C C . HIS A 1 111 ? -33.476 -4.695 79.856 1.00 36.81 111 HIS A C 1
ATOM 821 O O . HIS A 1 111 ? -33.459 -3.963 80.853 1.00 36.81 111 HIS A O 1
ATOM 827 N N . PRO A 1 112 ? -34.539 -5.468 79.575 1.00 43.25 112 PRO A N 1
ATOM 828 C CA . PRO A 1 112 ? -35.376 -5.902 80.671 1.00 43.25 112 PRO A CA 1
ATOM 829 C C . PRO A 1 112 ? -34.430 -6.682 81.580 1.00 43.25 112 PRO A C 1
ATOM 831 O O . PRO A 1 112 ? -33.834 -7.676 81.165 1.00 43.25 112 PRO A O 1
ATOM 834 N N . ALA A 1 113 ? -34.197 -6.150 82.777 1.00 36.78 113 ALA A N 1
ATOM 835 C CA . ALA A 1 113 ? -33.716 -6.967 83.863 1.00 36.78 113 ALA A CA 1
ATOM 836 C C . ALA A 1 113 ? -34.666 -8.164 83.909 1.00 36.78 113 ALA A C 1
ATOM 838 O O . ALA A 1 113 ? -35.867 -8.001 84.133 1.00 36.78 113 ALA A O 1
ATOM 839 N N . GLU A 1 114 ? -34.137 -9.339 83.588 1.00 43.03 114 GLU A N 1
ATOM 840 C CA . GLU A 1 114 ? -34.657 -10.581 84.119 1.00 43.03 114 GLU A CA 1
ATOM 841 C C . GLU A 1 114 ? -34.575 -10.401 85.637 1.00 43.03 114 GLU A C 1
ATOM 843 O O . GLU A 1 114 ? -33.530 -10.591 86.254 1.00 43.03 114 GLU A O 1
ATOM 848 N N . ASP A 1 115 ? -35.649 -9.863 86.214 1.00 36.44 115 ASP A N 1
ATOM 849 C CA . ASP A 1 115 ? -35.907 -9.959 87.636 1.00 36.44 115 ASP A CA 1
ATOM 850 C C . ASP A 1 115 ? -36.116 -11.450 87.860 1.00 36.44 115 ASP A C 1
ATOM 852 O O . ASP A 1 115 ? -37.152 -12.018 87.496 1.00 36.44 115 ASP A O 1
ATOM 856 N N . GLU A 1 116 ? -35.043 -12.104 88.306 1.00 37.91 116 GLU A N 1
ATOM 857 C CA . GLU A 1 116 ? -35.071 -13.452 88.831 1.00 37.91 116 GLU A CA 1
ATOM 858 C C . GLU A 1 116 ? -36.192 -13.494 89.863 1.00 37.91 116 GLU A C 1
ATOM 860 O O . GLU A 1 116 ? -36.042 -13.084 91.014 1.00 37.91 116 GLU A O 1
ATOM 865 N N . GLY A 1 117 ? -37.348 -13.992 89.426 1.00 41.72 117 GLY A N 1
ATOM 866 C CA . GLY A 1 117 ? -38.408 -14.433 90.300 1.00 41.72 117 GLY A CA 1
ATOM 867 C C . GLY A 1 117 ? -37.825 -15.506 91.203 1.00 41.72 117 GLY A C 1
ATOM 868 O O . GLY A 1 117 ? -37.833 -16.691 90.872 1.00 41.72 117 GLY A O 1
ATOM 869 N N . HIS A 1 118 ? -37.312 -15.075 92.353 1.00 41.09 118 HIS A N 1
ATOM 870 C CA . HIS A 1 118 ? -37.097 -15.904 93.515 1.00 41.09 118 HIS A CA 1
ATOM 871 C C . HIS A 1 118 ? -38.442 -16.542 93.859 1.00 41.09 118 HIS A C 1
ATOM 873 O O . HIS A 1 118 ? -39.261 -15.986 94.591 1.00 41.09 118 HIS A O 1
ATOM 879 N N . ALA A 1 119 ? -38.670 -17.738 93.326 1.00 42.34 119 ALA A N 1
ATOM 880 C CA . ALA A 1 119 ? -39.649 -18.668 93.846 1.00 42.34 119 ALA A CA 1
ATOM 881 C C . ALA A 1 119 ? -39.188 -19.095 95.250 1.00 42.34 119 ALA A C 1
ATOM 883 O O . ALA A 1 119 ? -38.576 -20.143 95.436 1.00 42.34 119 ALA A O 1
ATOM 884 N N . SER A 1 120 ? -39.449 -18.249 96.249 1.00 40.53 120 SER A N 1
ATOM 885 C CA . SER A 1 120 ? -39.499 -18.678 97.643 1.00 40.53 120 SER A CA 1
ATOM 886 C C . SER A 1 120 ? -40.813 -19.430 97.867 1.00 40.53 120 SER A C 1
ATOM 888 O O . SER A 1 120 ? -41.881 -18.865 97.617 1.00 40.53 120 SER A O 1
ATOM 890 N N . PRO A 1 121 ? -40.787 -20.677 98.365 1.00 46.47 121 PRO A N 1
ATOM 891 C CA . PRO A 1 121 ? -41.986 -21.350 98.823 1.00 46.47 121 PRO A CA 1
ATOM 892 C C . PRO A 1 121 ? -42.260 -20.881 100.255 1.00 46.47 121 PRO A C 1
ATOM 894 O O . PRO A 1 121 ? -41.703 -21.408 101.210 1.00 46.47 121 PRO A O 1
ATOM 897 N N . ALA A 1 122 ? -43.108 -19.869 100.418 1.00 39.69 122 ALA A N 1
ATOM 898 C CA . ALA A 1 122 ? -43.664 -19.511 101.721 1.00 39.69 122 ALA A CA 1
ATOM 899 C C . ALA A 1 122 ? -45.100 -20.041 101.801 1.00 39.69 122 ALA A C 1
ATOM 901 O O . ALA A 1 122 ? -46.075 -19.311 101.631 1.00 39.69 122 ALA A O 1
ATOM 902 N N . ALA A 1 123 ? -45.217 -21.352 102.003 1.00 43.00 123 ALA A N 1
ATOM 903 C CA . ALA A 1 123 ? -46.449 -21.979 102.451 1.00 43.00 123 ALA A CA 1
ATOM 904 C C . ALA A 1 123 ? -46.424 -22.091 103.983 1.00 43.00 123 ALA A C 1
ATOM 906 O O . ALA A 1 123 ? -45.432 -22.547 104.546 1.00 43.00 123 ALA A O 1
ATOM 907 N N . ALA A 1 124 ? -47.564 -21.746 104.594 1.00 42.12 124 ALA A N 1
ATOM 908 C CA . ALA A 1 124 ? -47.901 -21.827 106.019 1.00 42.12 124 ALA A CA 1
ATOM 909 C C . ALA A 1 124 ? -47.172 -20.785 106.906 1.00 42.12 124 ALA A C 1
ATOM 911 O O . ALA A 1 124 ? -45.973 -20.593 106.808 1.00 42.12 124 ALA A O 1
ATOM 912 N N . GLN A 1 125 ? -47.810 -20.051 107.817 1.00 48.34 125 GLN A N 1
ATOM 913 C CA . GLN A 1 125 ? -48.998 -20.378 108.592 1.00 48.34 125 GLN A CA 1
ATOM 914 C C . GLN A 1 125 ? -49.475 -19.111 109.323 1.00 48.34 125 GLN A C 1
ATOM 916 O O . GLN A 1 125 ? -48.830 -18.692 110.274 1.00 48.34 125 GLN A O 1
ATOM 921 N N . LEU A 1 126 ? -50.593 -18.511 108.913 1.00 47.19 126 LEU A N 1
ATOM 922 C CA . LEU A 1 126 ? -51.361 -17.569 109.738 1.00 47.19 126 LEU A CA 1
ATOM 923 C C . LEU A 1 126 ? -52.839 -17.677 109.338 1.00 47.19 126 LEU A C 1
ATOM 925 O O . LEU A 1 126 ? -53.298 -16.990 108.433 1.00 47.19 126 LEU A O 1
ATOM 929 N N . GLN A 1 127 ? -53.571 -18.576 110.000 1.00 40.81 127 GLN A N 1
ATOM 930 C CA . GLN A 1 127 ? -55.034 -18.578 110.016 1.00 40.81 127 GLN A CA 1
ATOM 931 C C . GLN A 1 127 ? -55.449 -18.192 111.439 1.00 40.81 127 GLN A C 1
ATOM 933 O O . GLN A 1 127 ? -55.432 -19.025 112.343 1.00 40.81 127 GLN A O 1
ATOM 938 N N . GLY A 1 128 ? -55.719 -16.902 111.632 1.00 41.44 128 GLY A N 1
ATOM 939 C CA . GLY A 1 128 ? -56.470 -16.391 112.770 1.00 41.44 128 GLY A CA 1
ATOM 940 C C . GLY A 1 128 ? -57.952 -16.422 112.422 1.00 41.44 128 GLY A C 1
ATOM 941 O O . GLY A 1 128 ? -58.345 -15.957 111.351 1.00 41.44 128 GLY A O 1
ATOM 942 N N . ASP A 1 129 ? -58.733 -17.022 113.313 1.00 45.94 129 ASP A N 1
ATOM 943 C CA . ASP A 1 129 ? -60.172 -16.826 113.419 1.00 45.94 129 ASP A CA 1
ATOM 944 C C . ASP A 1 129 ? -60.482 -15.330 113.551 1.00 45.94 129 ASP A C 1
ATOM 946 O O . ASP A 1 129 ? -59.945 -14.676 114.441 1.00 45.94 129 ASP A O 1
ATOM 950 N N . ASP A 1 130 ? -61.372 -14.810 112.706 1.00 39.59 130 ASP A N 1
ATOM 951 C CA . ASP A 1 130 ? -62.310 -13.776 113.140 1.00 39.59 130 ASP A CA 1
ATOM 952 C C . ASP A 1 130 ? -63.562 -13.811 112.254 1.00 39.59 130 ASP A C 1
ATOM 954 O O . ASP A 1 130 ? -63.563 -13.487 111.062 1.00 39.59 130 ASP A O 1
ATOM 958 N N . THR A 1 131 ? -64.639 -14.310 112.850 1.00 51.66 131 THR A N 1
ATOM 959 C CA . THR A 1 131 ? -66.004 -14.238 112.343 1.00 51.66 131 THR A CA 1
ATOM 960 C C . THR A 1 131 ? -66.532 -12.835 112.591 1.00 51.66 131 THR A C 1
ATOM 962 O O . THR A 1 131 ? -66.751 -12.488 113.749 1.00 51.66 131 THR A O 1
ATOM 965 N N . ASP A 1 132 ? -66.812 -12.066 111.536 1.00 42.84 132 ASP A N 1
ATOM 966 C CA . ASP A 1 132 ? -67.540 -10.807 111.692 1.00 42.84 132 ASP A CA 1
ATOM 967 C C . ASP A 1 132 ? -68.717 -10.683 110.715 1.00 42.84 132 ASP A C 1
ATOM 969 O O . ASP A 1 132 ? -68.655 -11.012 109.524 1.00 42.84 132 ASP A O 1
ATOM 973 N N . VAL A 1 133 ? -69.847 -10.284 111.290 1.00 54.59 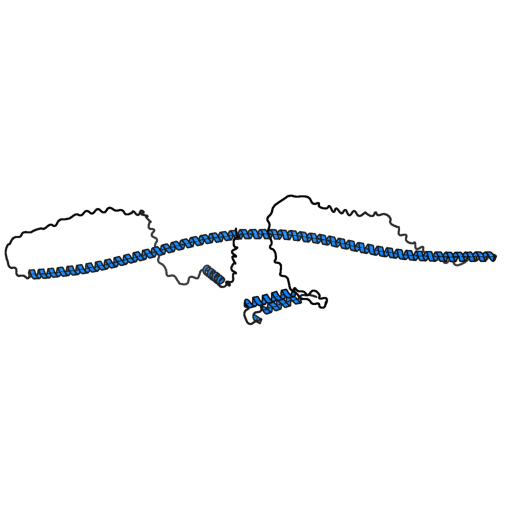133 VAL A N 1
ATOM 974 C CA . VAL A 1 133 ? -71.198 -10.314 110.730 1.00 54.59 133 VAL A CA 1
ATOM 975 C C . VAL A 1 133 ? -71.345 -9.193 109.700 1.00 54.59 133 VAL A C 1
ATOM 977 O O . VAL A 1 133 ? -71.576 -8.041 110.051 1.00 54.59 133 VAL A O 1
ATOM 980 N N . THR A 1 134 ? -71.252 -9.522 108.409 1.00 52.94 134 THR A N 1
ATOM 981 C CA . THR A 1 134 ? -71.603 -8.582 107.329 1.00 52.94 134 THR A CA 1
ATOM 982 C C . THR A 1 134 ? -73.108 -8.599 107.086 1.00 52.94 134 THR A C 1
ATOM 984 O O . THR A 1 134 ? -73.723 -9.651 106.884 1.00 52.94 134 THR A O 1
ATOM 987 N N . THR A 1 135 ? -73.739 -7.427 107.106 1.00 59.72 135 THR A N 1
ATOM 988 C CA . THR A 1 135 ? -75.180 -7.323 106.859 1.00 59.72 135 THR A CA 1
ATOM 989 C C . THR A 1 135 ? -75.491 -7.578 105.368 1.00 59.72 135 THR A C 1
ATOM 991 O O . THR A 1 135 ? -74.705 -7.219 104.486 1.00 59.72 135 THR A O 1
ATOM 994 N N . PRO A 1 136 ? -76.636 -8.197 105.013 1.00 66.19 136 PRO A N 1
ATOM 995 C CA . PRO A 1 136 ? -76.934 -8.622 103.636 1.00 66.19 136 PRO A CA 1
ATOM 996 C C . PRO A 1 136 ? -76.980 -7.483 102.595 1.00 66.19 136 PRO A C 1
ATOM 998 O O . PRO A 1 136 ? -76.806 -7.739 101.400 1.00 66.19 136 PRO A O 1
ATOM 1001 N N . ALA A 1 137 ? -77.165 -6.230 103.024 1.00 69.12 137 ALA A N 1
ATOM 1002 C CA . ALA A 1 137 ? -77.107 -5.046 102.163 1.00 69.12 137 ALA A CA 1
ATOM 1003 C C . ALA A 1 137 ? -75.666 -4.680 101.749 1.00 69.12 137 ALA A C 1
ATOM 1005 O O . ALA A 1 137 ? -75.417 -4.348 100.588 1.00 69.12 137 ALA A O 1
ATOM 1006 N N . GLU A 1 138 ? -74.698 -4.817 102.658 1.00 75.38 138 GLU A N 1
ATOM 1007 C CA . GLU A 1 138 ? -73.274 -4.578 102.387 1.00 75.38 138 GLU A CA 1
ATOM 1008 C C . GLU A 1 138 ? -72.713 -5.646 101.441 1.00 75.38 138 GLU A C 1
ATOM 1010 O O . GLU A 1 138 ? -72.004 -5.332 100.482 1.00 75.38 138 GLU A O 1
ATOM 1015 N N . ALA A 1 139 ? -73.135 -6.903 101.616 1.00 78.75 139 ALA A N 1
ATOM 1016 C CA . ALA A 1 139 ? -72.788 -7.998 100.712 1.00 78.75 139 ALA A CA 1
ATOM 1017 C C . ALA A 1 139 ? -73.290 -7.766 99.269 1.00 78.75 139 ALA A C 1
ATOM 1019 O O . ALA A 1 139 ? -72.613 -8.134 98.305 1.00 78.75 139 ALA A O 1
ATOM 1020 N N . ALA A 1 140 ? -74.457 -7.140 99.082 1.00 82.56 140 ALA A N 1
ATOM 1021 C CA . ALA A 1 140 ? -74.972 -6.790 97.756 1.00 82.56 140 ALA A CA 1
ATOM 1022 C C . ALA A 1 140 ? -74.182 -5.639 97.098 1.00 82.56 140 ALA A C 1
ATOM 1024 O O . ALA A 1 140 ? -73.886 -5.715 95.902 1.00 82.56 140 ALA A O 1
ATOM 1025 N N . GLY A 1 141 ? -73.787 -4.620 97.871 1.00 87.00 141 GLY A N 1
ATOM 1026 C CA . GLY A 1 141 ? -72.938 -3.515 97.403 1.00 87.00 141 GLY A CA 1
ATOM 1027 C C . GLY A 1 141 ? -71.517 -3.954 97.028 1.00 87.00 141 GLY A C 1
ATOM 1028 O O . GLY A 1 141 ? -70.969 -3.517 96.016 1.00 87.00 141 GLY A O 1
ATOM 1029 N N . LEU A 1 142 ? -70.934 -4.893 97.777 1.00 90.56 142 LEU A N 1
ATOM 1030 C CA . LEU A 1 142 ? -69.649 -5.501 97.418 1.00 90.56 142 LEU A CA 1
ATOM 1031 C C . LEU A 1 142 ? -69.749 -6.310 96.118 1.00 90.56 142 LEU A C 1
ATOM 1033 O O . LEU A 1 142 ? -68.869 -6.214 95.264 1.00 90.56 142 LEU A O 1
ATOM 1037 N N . ARG A 1 143 ? -70.846 -7.052 95.912 1.00 90.69 143 ARG A N 1
ATOM 1038 C CA . ARG A 1 143 ? -71.087 -7.803 94.666 1.00 90.69 143 ARG A CA 1
ATOM 1039 C C . ARG A 1 143 ? -71.263 -6.891 93.450 1.00 90.69 143 ARG A C 1
ATOM 1041 O O . ARG A 1 143 ? -70.767 -7.235 92.378 1.00 90.69 143 ARG A O 1
ATOM 1048 N N . SER A 1 144 ? -71.947 -5.750 93.575 1.00 91.88 144 SER A N 1
ATOM 1049 C CA . SER A 1 144 ? -72.073 -4.795 92.462 1.00 91.88 144 SER A CA 1
ATOM 1050 C C . SER A 1 144 ? -70.725 -4.154 92.121 1.00 91.88 144 SER A C 1
ATOM 1052 O O . SER A 1 144 ? -70.353 -4.118 90.947 1.00 91.88 144 SER A O 1
ATOM 1054 N N . ARG A 1 145 ? -69.944 -3.755 93.134 1.00 94.56 145 ARG A N 1
ATOM 1055 C CA . ARG A 1 145 ? -68.595 -3.201 92.952 1.00 94.56 145 ARG A CA 1
ATOM 1056 C C . ARG A 1 145 ? -67.625 -4.222 92.351 1.00 94.56 145 ARG A C 1
ATOM 1058 O O . ARG A 1 145 ? -66.879 -3.876 91.441 1.00 94.56 145 ARG A O 1
ATOM 1065 N N . ALA A 1 146 ? -67.681 -5.484 92.778 1.00 94.25 146 ALA A N 1
ATOM 1066 C CA . ALA A 1 146 ? -66.894 -6.569 92.192 1.00 94.25 146 ALA A CA 1
ATOM 1067 C C . ALA A 1 146 ? -67.247 -6.810 90.714 1.00 94.25 146 ALA A C 1
ATOM 1069 O O . ALA A 1 146 ? -66.351 -6.944 89.885 1.00 94.25 146 ALA A O 1
ATOM 1070 N N . ARG A 1 147 ? -68.540 -6.797 90.353 1.00 94.69 147 ARG A N 1
ATOM 1071 C CA . ARG A 1 147 ? -68.974 -6.888 88.944 1.00 94.69 147 ARG A CA 1
ATOM 1072 C C . ARG A 1 147 ? -68.494 -5.696 88.116 1.00 94.69 147 ARG A C 1
ATOM 1074 O O . ARG A 1 147 ? -68.062 -5.888 86.984 1.00 94.69 147 ARG A O 1
ATOM 1081 N N . GLN A 1 148 ? -68.540 -4.485 88.672 1.00 96.25 148 GLN A N 1
ATOM 1082 C CA . GLN A 1 148 ? -68.036 -3.284 88.005 1.00 96.25 148 GLN A CA 1
ATOM 1083 C C . GLN A 1 148 ? -66.520 -3.356 87.775 1.00 96.25 148 GLN A C 1
ATOM 1085 O O . GLN A 1 148 ? -66.067 -3.078 86.668 1.00 96.25 148 GLN A O 1
ATOM 1090 N N . LEU A 1 149 ? -65.746 -3.789 88.776 1.00 96.56 149 LEU A N 1
ATOM 1091 C CA . LEU A 1 149 ? -64.303 -4.011 88.643 1.00 96.56 149 LEU A CA 1
ATOM 1092 C C . LEU A 1 149 ? -63.985 -5.107 87.622 1.00 96.56 149 LEU A C 1
ATOM 1094 O O . LEU A 1 149 ? -63.077 -4.934 86.818 1.00 96.56 149 LEU A O 1
ATOM 1098 N N . ALA A 1 150 ? -64.749 -6.201 87.597 1.00 96.19 150 ALA A N 1
ATOM 1099 C CA . ALA A 1 150 ? -64.585 -7.255 86.598 1.00 96.19 150 ALA A CA 1
ATOM 1100 C C . ALA A 1 150 ? -64.851 -6.738 85.173 1.00 96.19 150 ALA A C 1
ATOM 1102 O O . ALA A 1 150 ? -64.070 -7.011 84.266 1.00 96.19 150 ALA A O 1
ATOM 1103 N N . ALA A 1 151 ? -65.907 -5.940 84.975 1.00 96.50 151 ALA A N 1
ATOM 1104 C CA . ALA A 1 151 ? -66.190 -5.309 83.687 1.00 96.50 151 ALA A CA 1
ATOM 1105 C C . ALA A 1 151 ? -65.091 -4.312 83.277 1.00 96.50 151 ALA A C 1
ATOM 1107 O O . ALA A 1 151 ? -64.712 -4.258 82.106 1.00 96.50 151 ALA A O 1
ATOM 1108 N N . GLN A 1 152 ? -64.557 -3.552 84.237 1.00 97.06 152 GL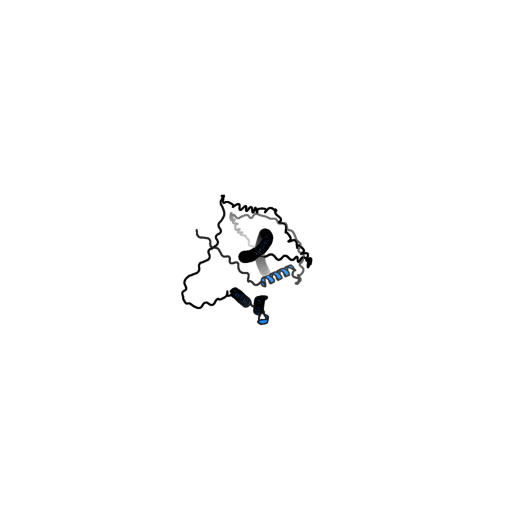N A N 1
ATOM 1109 C CA . GLN A 1 152 ? -63.455 -2.623 84.002 1.00 97.06 152 GLN A CA 1
ATOM 1110 C C . GLN A 1 152 ? -62.153 -3.357 83.655 1.00 97.06 152 GLN A C 1
ATOM 1112 O O . GLN A 1 152 ? -61.511 -2.989 82.678 1.00 97.06 152 GLN A O 1
ATOM 1117 N N . ASN A 1 153 ? -61.798 -4.425 84.374 1.00 96.62 153 ASN A N 1
ATOM 1118 C CA . ASN A 1 153 ? -60.642 -5.267 84.054 1.00 96.62 153 ASN A CA 1
ATOM 1119 C C . ASN A 1 153 ? -60.783 -5.921 82.679 1.00 96.62 153 ASN A C 1
ATOM 1121 O O . ASN A 1 153 ? -59.836 -5.894 81.905 1.00 96.62 153 ASN A O 1
ATOM 1125 N N . ALA A 1 154 ? -61.970 -6.425 82.331 1.00 97.25 154 ALA A N 1
ATOM 1126 C CA . ALA A 1 154 ? -62.215 -6.979 81.001 1.00 97.25 154 ALA A CA 1
ATOM 1127 C C . ALA A 1 154 ? -62.069 -5.922 79.892 1.00 97.25 154 ALA A C 1
ATOM 1129 O O . ALA A 1 154 ? -61.669 -6.245 78.779 1.00 97.25 154 ALA A O 1
ATOM 1130 N N . LYS A 1 155 ? -62.397 -4.652 80.165 1.00 97.81 155 LYS A N 1
ATOM 1131 C CA . LYS A 1 155 ? -62.127 -3.556 79.227 1.00 97.81 155 LYS A CA 1
ATOM 1132 C C . LYS A 1 155 ? -60.626 -3.283 79.114 1.00 97.81 155 LYS A C 1
ATOM 1134 O O . LYS A 1 155 ? -60.124 -3.237 78.002 1.00 97.81 155 LYS A O 1
ATOM 1139 N N . LEU A 1 156 ? -59.927 -3.155 80.242 1.00 97.94 156 LEU A N 1
ATOM 1140 C CA . LEU A 1 156 ? -58.481 -2.923 80.262 1.00 97.94 156 LEU A CA 1
ATOM 1141 C C . LEU A 1 156 ? -57.705 -4.046 79.564 1.00 97.94 156 LEU A C 1
ATOM 1143 O O . LEU A 1 156 ? -56.751 -3.755 78.858 1.00 97.94 156 LEU A O 1
ATOM 1147 N N . GLN A 1 157 ? -58.134 -5.301 79.712 1.00 97.56 157 GLN A N 1
ATOM 1148 C CA . GLN A 1 157 ? -57.553 -6.441 78.998 1.00 97.56 157 GLN A CA 1
ATOM 1149 C C . GLN A 1 157 ? -57.719 -6.306 77.485 1.00 97.56 157 GLN A C 1
ATOM 1151 O O . GLN A 1 157 ? -56.733 -6.402 76.772 1.00 97.56 157 GLN A O 1
ATOM 1156 N N . ARG A 1 158 ? -58.926 -5.995 76.994 1.00 98.00 158 ARG A N 1
ATOM 1157 C CA . ARG A 1 158 ? -59.140 -5.775 75.552 1.00 98.00 158 ARG A CA 1
ATOM 1158 C C . ARG A 1 158 ? -58.347 -4.585 75.017 1.00 98.00 158 ARG A C 1
ATOM 1160 O O . ARG A 1 158 ? -57.809 -4.656 73.919 1.00 98.00 158 ARG A O 1
ATOM 1167 N N . ASP A 1 159 ? -58.291 -3.492 75.777 1.00 97.81 159 ASP A N 1
ATOM 1168 C CA . ASP A 1 159 ? -57.517 -2.309 75.396 1.00 97.81 159 ASP A CA 1
ATOM 1169 C C . ASP A 1 159 ? -56.007 -2.639 75.358 1.00 97.81 159 ASP A C 1
ATOM 1171 O O . ASP A 1 159 ? -55.300 -2.160 74.472 1.00 97.81 159 ASP A O 1
ATOM 1175 N N . ALA A 1 160 ? -55.518 -3.492 76.270 1.00 97.56 160 ALA A N 1
ATOM 1176 C CA . ALA A 1 160 ? -54.141 -3.989 76.275 1.00 97.56 160 ALA A CA 1
ATOM 1177 C C . ALA A 1 160 ? -53.853 -4.930 75.093 1.00 97.56 160 ALA A C 1
ATOM 1179 O O . ALA A 1 160 ? -52.872 -4.715 74.389 1.00 97.56 160 ALA A O 1
ATOM 1180 N N . GLU A 1 161 ? -54.730 -5.899 74.819 1.00 97.94 161 GLU A N 1
ATOM 1181 C CA . GLU A 1 161 ? -54.632 -6.799 73.658 1.00 97.94 161 GLU A CA 1
ATOM 1182 C C . GLU A 1 161 ? -54.590 -6.002 72.344 1.00 97.94 161 GLU A C 1
ATOM 1184 O O . GLU A 1 161 ? -53.727 -6.225 71.497 1.00 97.94 161 GLU A O 1
ATOM 1189 N N . LEU A 1 162 ? -55.462 -4.999 72.193 1.00 98.44 162 LEU A N 1
ATOM 1190 C CA . LEU A 1 162 ? -55.468 -4.129 71.017 1.00 98.44 162 LEU A CA 1
ATOM 1191 C C . LEU A 1 162 ? -54.179 -3.300 70.904 1.00 98.44 162 LEU A C 1
ATOM 1193 O O . LEU A 1 162 ? -53.664 -3.103 69.802 1.00 98.44 162 LEU A O 1
ATOM 1197 N N . ALA A 1 163 ? -53.637 -2.816 72.023 1.00 98.00 163 ALA A N 1
ATOM 1198 C CA . ALA A 1 163 ? -52.354 -2.120 72.025 1.00 98.00 163 ALA A CA 1
ATOM 1199 C C . ALA A 1 163 ? -51.194 -3.053 71.629 1.00 98.00 163 ALA A C 1
ATOM 1201 O O . ALA A 1 163 ? -50.311 -2.638 70.878 1.00 98.00 163 ALA A O 1
ATOM 1202 N N . GLU A 1 164 ? -51.204 -4.308 72.083 1.00 97.75 164 GLU A N 1
ATOM 1203 C CA . GLU A 1 164 ? -50.223 -5.328 71.698 1.00 97.75 164 GLU A CA 1
ATOM 1204 C C . GLU A 1 164 ? -50.302 -5.663 70.203 1.00 97.75 164 GLU A C 1
ATOM 1206 O O . GLU A 1 164 ? -49.268 -5.677 69.532 1.00 97.75 164 GLU A O 1
ATOM 1211 N N . GLU A 1 165 ? -51.504 -5.833 69.642 1.00 98.44 165 GLU A N 1
ATOM 1212 C CA . GLU A 1 165 ? -51.697 -6.055 68.202 1.00 98.44 165 GLU A CA 1
ATOM 1213 C C . GLU A 1 165 ? -51.173 -4.886 67.356 1.00 98.44 165 GLU A C 1
ATOM 1215 O O . GLU A 1 165 ? -50.498 -5.093 66.344 1.00 98.44 165 GLU A O 1
ATOM 1220 N N . LEU A 1 166 ? -51.466 -3.645 67.758 1.00 98.38 166 LEU A N 1
ATOM 1221 C CA . LEU A 1 166 ? -50.964 -2.460 67.061 1.00 98.38 166 LEU A CA 1
ATOM 1222 C C . LEU A 1 166 ? -49.440 -2.351 67.163 1.00 98.38 166 LEU A C 1
ATOM 1224 O O . LEU A 1 166 ? -48.786 -2.048 66.166 1.00 98.38 166 LEU A O 1
ATOM 1228 N N . ASN A 1 167 ? -48.862 -2.647 68.329 1.00 98.12 167 ASN A N 1
ATOM 1229 C CA . ASN A 1 167 ? -47.412 -2.673 68.504 1.00 98.12 167 ASN A CA 1
ATOM 1230 C C . ASN A 1 167 ? -46.749 -3.757 67.645 1.00 98.12 167 ASN A C 1
ATOM 1232 O O . ASN A 1 167 ? -45.704 -3.492 67.051 1.00 98.12 167 ASN A O 1
ATOM 1236 N N . ALA A 1 168 ? -47.355 -4.943 67.525 1.00 98.06 168 ALA A N 1
ATOM 1237 C CA . ALA A 1 168 ? -46.866 -6.004 66.648 1.00 98.06 168 ALA A CA 1
ATOM 1238 C C . ALA A 1 168 ? -46.872 -5.562 65.174 1.00 98.06 168 ALA A C 1
ATOM 1240 O O . ALA A 1 168 ? -45.855 -5.695 64.492 1.00 98.06 168 ALA A O 1
ATOM 1241 N N . ARG A 1 169 ? -47.963 -4.938 64.703 1.00 98.50 169 ARG A N 1
ATOM 1242 C CA . ARG A 1 169 ? -48.042 -4.384 63.336 1.00 98.50 169 ARG A CA 1
ATOM 1243 C C . ARG A 1 169 ? -46.995 -3.297 63.088 1.00 98.50 169 ARG A C 1
ATOM 1245 O O . ARG A 1 169 ? -46.323 -3.320 62.061 1.00 98.50 169 ARG A O 1
ATOM 1252 N N . LEU A 1 170 ? -46.801 -2.381 64.037 1.00 98.50 170 LEU A N 1
ATOM 1253 C CA . LEU A 1 170 ? -45.759 -1.353 63.936 1.00 98.50 170 LEU A CA 1
ATOM 1254 C C . LEU A 1 170 ? -44.353 -1.966 63.903 1.00 98.50 170 LEU A C 1
ATOM 1256 O O . LEU A 1 170 ? -43.501 -1.507 63.144 1.00 98.50 170 LEU A O 1
ATOM 1260 N N . ALA A 1 171 ? -44.094 -3.013 64.691 1.00 98.06 171 ALA A N 1
ATOM 1261 C CA . ALA A 1 171 ? -42.815 -3.716 64.672 1.00 98.06 171 ALA A CA 1
ATOM 1262 C C . ALA A 1 171 ? -42.551 -4.390 63.313 1.00 98.06 171 ALA A C 1
ATOM 1264 O O . ALA A 1 171 ? -41.430 -4.316 62.801 1.00 98.06 171 ALA A O 1
ATOM 1265 N N . GLU A 1 172 ? -43.575 -4.988 62.698 1.00 98.50 172 GLU A N 1
ATOM 1266 C CA . GLU A 1 172 ? -43.493 -5.549 61.345 1.00 98.50 172 GLU A CA 1
ATOM 1267 C C . GLU A 1 172 ? -43.218 -4.471 60.292 1.00 98.50 172 GLU A C 1
ATOM 1269 O O . GLU A 1 172 ? -42.306 -4.635 59.478 1.00 98.50 172 GLU A O 1
ATOM 1274 N N . GLU A 1 173 ? -43.935 -3.344 60.327 1.00 98.62 173 GLU A N 1
ATOM 1275 C CA . GLU A 1 173 ? -43.696 -2.212 59.421 1.00 98.62 173 GLU A CA 1
ATOM 1276 C C . GLU A 1 173 ? -42.270 -1.663 59.571 1.00 98.62 173 GLU A C 1
ATOM 1278 O O . GLU A 1 173 ? -41.582 -1.425 58.575 1.00 98.62 173 GLU A O 1
ATOM 1283 N N . ILE A 1 174 ? -41.770 -1.532 60.805 1.00 98.25 174 ILE A N 1
ATOM 1284 C CA . ILE A 1 174 ? -40.383 -1.125 61.066 1.00 98.25 174 ILE A CA 1
ATOM 1285 C C . ILE A 1 174 ? -39.406 -2.140 60.462 1.00 98.25 174 ILE A C 1
ATOM 1287 O O . ILE A 1 174 ? -38.444 -1.739 59.800 1.00 98.25 174 ILE A O 1
ATOM 1291 N N . ALA A 1 175 ? -39.633 -3.443 60.642 1.00 98.38 175 ALA A N 1
ATOM 1292 C CA . ALA A 1 175 ? -38.770 -4.481 60.082 1.00 98.38 175 ALA A CA 1
ATOM 1293 C C . ALA A 1 175 ? -38.768 -4.461 58.541 1.00 98.38 175 ALA A C 1
ATOM 1295 O O . ALA A 1 175 ? -37.699 -4.569 57.926 1.00 98.38 175 ALA A O 1
ATOM 1296 N N . GLN A 1 176 ? -39.933 -4.257 57.920 1.00 98.75 176 GLN A N 1
ATOM 1297 C CA . GLN A 1 176 ? -40.082 -4.124 56.469 1.00 98.75 176 GLN A CA 1
ATOM 1298 C C . GLN A 1 176 ? -39.360 -2.881 55.939 1.00 98.75 176 GLN A C 1
ATOM 1300 O O . GLN A 1 176 ? -38.551 -2.991 55.015 1.00 98.75 176 GLN A O 1
ATOM 1305 N N . LEU A 1 177 ? -39.562 -1.713 56.556 1.00 98.56 177 LEU A N 1
ATOM 1306 C CA . LEU A 1 177 ? -38.879 -0.473 56.173 1.00 98.56 177 LEU A CA 1
ATOM 1307 C C . LEU A 1 177 ? -37.362 -0.584 56.343 1.00 98.56 177 LEU A C 1
ATOM 1309 O O . LEU A 1 177 ? -36.599 -0.116 55.496 1.00 98.56 177 LEU A O 1
ATOM 1313 N N . GLN A 1 178 ? -36.897 -1.248 57.401 1.00 98.62 178 GLN A N 1
ATOM 1314 C CA . GLN A 1 178 ? -35.473 -1.518 57.580 1.00 98.62 178 GLN A CA 1
ATOM 1315 C C . GLN A 1 178 ? -34.925 -2.451 56.495 1.00 98.62 178 GLN A C 1
ATOM 1317 O O . GLN A 1 178 ? -33.825 -2.212 55.994 1.00 98.62 178 GLN A O 1
ATOM 1322 N N . ALA A 1 179 ? -35.661 -3.497 56.111 1.00 98.50 179 ALA A N 1
ATOM 1323 C CA . ALA A 1 179 ? -35.268 -4.375 55.010 1.00 98.50 179 ALA A CA 1
ATOM 1324 C C . ALA A 1 179 ? -35.208 -3.608 53.680 1.00 98.50 179 ALA A C 1
ATOM 1326 O O . ALA A 1 179 ? -34.210 -3.704 52.961 1.00 98.50 179 ALA A O 1
ATOM 1327 N N . GLN A 1 180 ? -36.209 -2.768 53.407 1.00 98.62 180 GLN A N 1
ATOM 1328 C CA . GLN A 1 180 ? -36.243 -1.915 52.225 1.00 98.62 180 GLN A CA 1
ATOM 1329 C C . GLN A 1 180 ? -35.057 -0.941 52.202 1.00 98.62 180 GLN A C 1
ATOM 1331 O O . GLN A 1 180 ? -34.371 -0.843 51.186 1.00 98.62 180 GLN A O 1
ATOM 1336 N N . LEU A 1 181 ? -34.736 -0.294 53.327 1.00 98.69 181 LEU A N 1
ATOM 1337 C CA . LEU A 1 181 ? -33.580 0.599 53.445 1.00 98.69 181 LEU A CA 1
ATOM 1338 C C . LEU A 1 181 ? -32.245 -0.134 53.245 1.00 98.69 181 LEU A C 1
ATOM 1340 O O . LEU A 1 181 ? -31.322 0.417 52.646 1.00 98.69 181 LEU A O 1
ATOM 1344 N N . ARG A 1 182 ? -32.112 -1.373 53.734 1.00 98.75 182 ARG A N 1
ATOM 1345 C CA . ARG A 1 182 ? -30.915 -2.193 53.480 1.00 98.75 182 ARG A CA 1
ATOM 1346 C C . ARG A 1 182 ? -30.792 -2.542 51.994 1.00 98.75 182 ARG A C 1
ATOM 1348 O O . ARG A 1 182 ? -29.707 -2.386 51.441 1.00 98.75 182 ARG A O 1
ATOM 1355 N N . SER A 1 183 ? -31.891 -2.933 51.345 1.00 98.62 183 SER A N 1
ATOM 1356 C CA . SER A 1 183 ? -31.894 -3.248 49.909 1.00 98.62 183 SER A CA 1
ATOM 1357 C C . SER A 1 183 ? -31.565 -2.028 49.039 1.00 98.62 183 SER A C 1
ATOM 1359 O O . SER A 1 183 ? -30.751 -2.126 48.123 1.00 98.62 183 SER A O 1
ATOM 1361 N N . SER A 1 184 ? -32.104 -0.846 49.369 1.00 98.44 184 SER A N 1
ATOM 1362 C CA . SER A 1 184 ? -31.819 0.385 48.626 1.00 98.44 184 SER A CA 1
ATOM 1363 C C . SER A 1 184 ? -30.371 0.838 48.808 1.00 98.44 184 SER A C 1
ATOM 1365 O O . SER A 1 184 ? -29.740 1.267 47.845 1.00 98.44 184 SER A O 1
ATOM 1367 N N . ARG A 1 185 ? -29.799 0.672 50.009 1.00 98.56 185 ARG A N 1
ATOM 1368 C CA . ARG A 1 185 ? -28.366 0.902 50.254 1.00 98.56 185 ARG A CA 1
ATOM 1369 C C . ARG A 1 185 ? -27.487 -0.025 49.418 1.00 98.56 185 ARG A C 1
ATOM 1371 O O . ARG A 1 185 ? -26.538 0.453 48.813 1.00 98.56 185 ARG A O 1
ATOM 1378 N N . GLN A 1 186 ? -27.812 -1.314 49.340 1.00 98.69 186 GLN A N 1
ATOM 1379 C CA . GLN A 1 186 ? -27.062 -2.262 48.507 1.00 98.69 186 GLN A CA 1
ATOM 1380 C C . GLN A 1 186 ? -27.125 -1.894 47.019 1.00 98.69 186 GLN A C 1
ATOM 1382 O O . GLN A 1 186 ? -26.092 -1.884 46.356 1.00 98.69 186 GLN A O 1
ATOM 1387 N N . ALA A 1 187 ? -28.305 -1.525 46.512 1.00 98.44 187 ALA A N 1
ATOM 1388 C CA . ALA A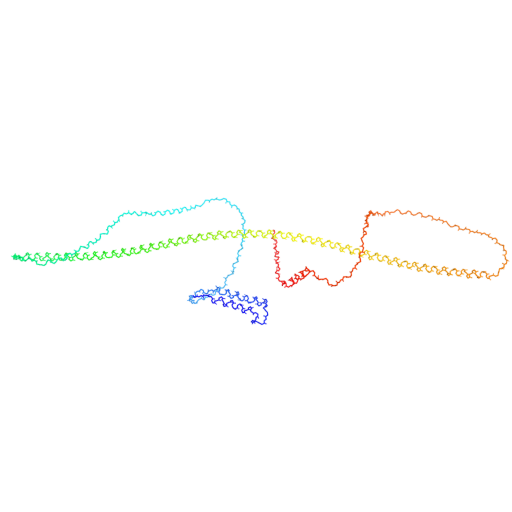 1 187 ? -28.460 -1.066 45.132 1.00 98.44 187 ALA A CA 1
ATOM 1389 C C . ALA A 1 187 ? -27.644 0.209 44.844 1.00 98.44 187 ALA A C 1
ATOM 1391 O O . ALA A 1 187 ? -27.056 0.339 43.772 1.00 98.44 187 ALA A O 1
ATOM 1392 N N . LEU A 1 188 ? -27.558 1.136 45.807 1.00 98.44 188 LEU A N 1
ATOM 1393 C CA . LEU A 1 188 ? -26.729 2.337 45.679 1.00 98.44 188 LEU A CA 1
ATOM 1394 C C . LEU A 1 188 ? -25.231 2.021 45.646 1.00 98.44 188 LEU A C 1
ATOM 1396 O O . LEU A 1 188 ? -24.520 2.625 44.849 1.00 98.44 188 LEU A O 1
ATOM 1400 N N . GLU A 1 189 ? -24.744 1.088 46.468 1.00 98.69 189 GLU A N 1
ATOM 1401 C CA . GLU A 1 189 ? -23.332 0.685 46.407 1.00 98.69 189 GLU A CA 1
ATOM 1402 C C . GLU A 1 189 ? -23.007 -0.031 45.087 1.00 98.69 189 GLU A C 1
ATOM 1404 O O . GLU A 1 189 ? -21.982 0.257 44.478 1.00 98.69 189 GLU A O 1
ATOM 1409 N N . GLN A 1 190 ? -23.908 -0.873 44.567 1.00 98.56 190 GLN A N 1
ATOM 1410 C CA . GLN A 1 190 ? -23.740 -1.475 43.235 1.00 98.56 190 GLN A CA 1
ATOM 1411 C C . GLN A 1 190 ? -23.686 -0.417 42.124 1.00 98.56 190 GLN A C 1
ATOM 1413 O O . GLN A 1 190 ? -22.840 -0.496 41.237 1.00 98.56 190 GLN A O 1
ATOM 1418 N N . ALA A 1 191 ? -24.546 0.603 42.189 1.00 98.50 191 ALA A N 1
ATOM 1419 C CA . ALA A 1 191 ? -24.526 1.706 41.232 1.00 98.50 191 ALA A CA 1
ATOM 1420 C C . ALA A 1 191 ? -23.230 2.533 41.309 1.00 98.50 191 ALA A C 1
ATOM 1422 O O . ALA A 1 191 ? -22.782 3.046 40.285 1.00 98.50 191 ALA A O 1
ATOM 1423 N N . ARG A 1 192 ? -22.613 2.657 42.494 1.00 98.44 192 ARG A N 1
ATOM 1424 C CA . ARG A 1 192 ? -21.307 3.318 42.653 1.00 98.44 192 ARG A CA 1
ATOM 1425 C C . ARG A 1 192 ? -20.180 2.513 42.021 1.00 98.44 192 ARG A C 1
ATOM 1427 O O . ARG A 1 192 ? -19.427 3.088 41.247 1.00 98.44 192 ARG A O 1
ATOM 1434 N N . VAL A 1 193 ? -20.117 1.207 42.278 1.00 98.69 193 VAL A N 1
ATOM 1435 C CA . VAL A 1 193 ? -19.111 0.328 41.655 1.00 98.69 193 VAL A CA 1
ATOM 1436 C C . VAL A 1 193 ? -19.239 0.360 40.129 1.00 98.69 193 VAL A C 1
ATOM 1438 O O . VAL A 1 193 ? -18.254 0.571 39.433 1.00 98.69 193 VAL A O 1
ATOM 1441 N N . ALA A 1 194 ? -20.461 0.271 39.596 1.00 98.31 194 ALA A N 1
ATOM 1442 C CA . ALA A 1 194 ? -20.689 0.373 38.154 1.00 98.31 194 ALA A CA 1
ATOM 1443 C C . ALA A 1 194 ? -20.286 1.745 37.571 1.00 98.31 194 ALA A C 1
ATOM 1445 O O . ALA A 1 194 ? -19.873 1.833 36.416 1.00 98.31 194 ALA A O 1
ATOM 1446 N N . ALA A 1 195 ? -20.409 2.828 38.347 1.00 98.38 195 ALA A N 1
ATOM 1447 C CA . ALA A 1 195 ? -19.953 4.151 37.924 1.00 98.38 195 ALA A CA 1
ATOM 1448 C C . ALA A 1 195 ? -18.418 4.238 37.862 1.00 98.38 195 ALA A C 1
ATOM 1450 O O . ALA A 1 195 ? -17.894 4.817 36.913 1.00 98.38 195 ALA A O 1
ATOM 1451 N N . GLU A 1 196 ? -17.714 3.631 38.821 1.00 98.38 196 GLU A N 1
ATOM 1452 C CA . GLU A 1 196 ? -16.248 3.526 38.816 1.00 98.38 196 GLU A CA 1
ATOM 1453 C C . GLU A 1 196 ? -15.755 2.708 37.612 1.00 98.38 196 GLU A C 1
ATOM 1455 O O . GLU A 1 196 ? -14.904 3.178 36.857 1.00 98.38 196 GLU A O 1
ATOM 1460 N N . GLU A 1 197 ? -16.368 1.549 37.343 1.00 98.69 197 GLU A N 1
ATOM 1461 C CA . GLU A 1 197 ? -16.062 0.730 36.158 1.00 98.69 197 GLU A CA 1
ATOM 1462 C C . GLU A 1 197 ? -16.273 1.507 34.848 1.00 98.69 197 GLU A C 1
ATOM 1464 O O . GLU A 1 197 ? -15.485 1.404 33.904 1.00 98.69 197 GLU A O 1
ATOM 1469 N N . LEU A 1 198 ? -17.324 2.327 34.780 1.00 98.56 198 LEU A N 1
ATOM 1470 C CA . LEU A 1 198 ? -17.611 3.158 33.615 1.00 98.56 198 LEU A CA 1
ATOM 1471 C C . LEU A 1 198 ? -16.560 4.264 33.426 1.00 98.56 198 LEU A C 1
ATOM 1473 O O . LEU A 1 198 ? -16.223 4.598 32.287 1.00 98.56 198 LEU A O 1
ATOM 1477 N N . ASP A 1 199 ? -16.018 4.820 34.507 1.00 98.50 199 ASP A N 1
ATOM 1478 C CA . ASP A 1 199 ? -14.924 5.789 34.440 1.00 98.50 199 ASP A CA 1
ATOM 1479 C C . ASP A 1 199 ? -13.595 5.133 34.018 1.00 98.50 199 ASP A C 1
ATOM 1481 O O . ASP A 1 199 ? -12.875 5.699 33.185 1.00 98.50 199 ASP A O 1
ATOM 1485 N N . ASP A 1 200 ? -13.318 3.903 34.456 1.00 98.62 200 ASP A N 1
ATOM 1486 C CA . ASP A 1 200 ? -12.182 3.110 33.967 1.00 98.62 200 ASP A CA 1
ATOM 1487 C C . ASP A 1 200 ? -12.304 2.803 32.469 1.00 98.62 200 ASP A C 1
ATOM 1489 O O . ASP A 1 200 ? -11.350 2.978 31.699 1.00 98.62 200 ASP A O 1
ATOM 1493 N N . MET A 1 201 ? -13.499 2.410 32.017 1.00 98.56 201 MET A N 1
ATOM 1494 C CA . MET A 1 201 ? -13.779 2.194 30.597 1.00 98.56 201 MET A CA 1
ATOM 1495 C C . MET A 1 201 ? -13.594 3.477 29.780 1.00 98.56 201 MET A C 1
ATOM 1497 O O . MET A 1 201 ? -12.989 3.427 28.708 1.00 98.56 201 MET A O 1
ATOM 1501 N N . LYS A 1 202 ? -14.036 4.642 30.277 1.00 98.56 202 LYS A N 1
ATOM 1502 C CA . LYS A 1 202 ? -13.762 5.935 29.620 1.00 98.56 202 LYS A CA 1
ATOM 1503 C C . LYS A 1 202 ? -12.264 6.202 29.500 1.00 98.56 202 LYS A C 1
ATOM 1505 O O . LYS A 1 202 ? -11.818 6.682 28.459 1.00 98.56 202 LYS A O 1
ATOM 1510 N N . ALA A 1 203 ? -11.481 5.886 30.532 1.00 98.62 203 ALA A N 1
ATOM 1511 C CA . ALA A 1 203 ? -10.032 6.051 30.487 1.00 98.62 203 ALA A CA 1
ATOM 1512 C C . ALA A 1 203 ? -9.383 5.136 29.433 1.00 98.62 203 ALA A C 1
ATOM 1514 O O . ALA A 1 203 ? -8.470 5.569 28.728 1.00 98.62 203 ALA A O 1
ATOM 1515 N N . VAL A 1 204 ? -9.867 3.898 29.281 1.00 98.75 204 VAL A N 1
ATOM 1516 C CA . VAL A 1 204 ? -9.431 2.983 28.210 1.00 98.75 204 VAL A CA 1
ATOM 1517 C C . VAL A 1 204 ? -9.796 3.532 26.830 1.00 98.75 204 VAL A C 1
ATOM 1519 O O . VAL A 1 204 ? -8.933 3.571 25.956 1.00 98.75 204 VAL A O 1
ATOM 1522 N N . VAL A 1 205 ? -11.036 3.992 26.634 1.00 98.69 205 VAL A N 1
ATOM 1523 C CA . VAL A 1 205 ? -11.487 4.575 25.357 1.00 98.69 205 VAL A CA 1
ATOM 1524 C C . VAL A 1 205 ? -10.615 5.765 24.972 1.00 98.69 205 VAL A C 1
ATOM 1526 O O . VAL A 1 205 ? -10.116 5.807 23.852 1.00 98.69 205 VAL A O 1
ATOM 1529 N N . LYS A 1 206 ? -10.342 6.675 25.912 1.00 98.75 206 LYS A N 1
ATOM 1530 C CA . LYS A 1 206 ? -9.488 7.839 25.659 1.00 98.75 206 LYS A CA 1
ATOM 1531 C C . LYS A 1 206 ? -8.068 7.442 25.235 1.00 98.75 206 LYS A C 1
ATOM 1533 O O . LYS A 1 206 ? -7.542 8.003 24.280 1.00 98.75 206 LYS A O 1
ATOM 1538 N N . ARG A 1 207 ? -7.462 6.443 25.893 1.00 98.81 207 ARG A N 1
ATOM 1539 C CA . ARG A 1 207 ? -6.141 5.918 25.493 1.00 98.81 207 ARG A CA 1
ATOM 1540 C C . ARG A 1 207 ? -6.160 5.340 24.077 1.00 98.81 207 ARG A C 1
ATOM 1542 O O . ARG A 1 207 ? -5.275 5.643 23.285 1.00 98.81 207 ARG A O 1
ATOM 1549 N N . LEU A 1 208 ? -7.183 4.555 23.738 1.00 98.62 208 LEU A N 1
ATOM 1550 C CA . LEU A 1 208 ? -7.329 3.991 22.392 1.00 98.62 208 LEU A CA 1
ATOM 1551 C C . LEU A 1 208 ? -7.562 5.072 21.330 1.00 98.62 208 LEU A C 1
ATOM 1553 O O . LEU A 1 208 ? -7.066 4.946 20.213 1.00 98.62 208 LEU A O 1
ATOM 1557 N N . GLU A 1 209 ? -8.298 6.135 21.650 1.00 98.69 209 GLU A N 1
ATOM 1558 C CA . GLU A 1 209 ? -8.470 7.287 20.761 1.00 98.69 209 GLU A CA 1
ATOM 1559 C C . GLU A 1 209 ? -7.135 7.993 20.500 1.00 98.69 209 GLU A C 1
ATOM 1561 O O . GLU A 1 209 ? -6.796 8.239 19.340 1.00 98.69 209 GLU A O 1
ATOM 1566 N N . GLU A 1 210 ? -6.349 8.255 21.548 1.00 98.81 210 GLU A N 1
ATOM 1567 C CA . GLU A 1 210 ? -5.007 8.842 21.449 1.00 98.81 210 GLU A CA 1
ATOM 1568 C C . GLU A 1 210 ? -4.083 7.966 20.582 1.00 98.81 210 GLU A C 1
ATOM 1570 O O . GLU A 1 210 ? -3.528 8.448 19.589 1.00 98.81 210 GLU A O 1
ATOM 1575 N N . GLU A 1 211 ? -4.005 6.661 20.856 1.00 98.75 211 GLU A N 1
ATOM 1576 C CA . GLU A 1 211 ? -3.238 5.701 20.048 1.00 98.75 211 GLU A CA 1
ATOM 1577 C C . GLU A 1 211 ? -3.699 5.676 18.584 1.00 98.75 211 GLU A C 1
ATOM 1579 O O . GLU A 1 211 ? -2.880 5.671 17.662 1.00 98.75 211 GLU A O 1
ATOM 1584 N N . ASN A 1 212 ? -5.009 5.719 18.336 1.00 98.44 212 ASN A N 1
ATOM 1585 C CA . ASN A 1 212 ? -5.549 5.728 16.981 1.00 98.44 212 ASN A CA 1
ATOM 1586 C C . ASN A 1 212 ? -5.181 7.018 16.230 1.00 98.44 212 ASN A C 1
ATOM 1588 O O . ASN A 1 212 ? -4.831 6.976 15.045 1.00 98.44 212 ASN A O 1
ATOM 1592 N N . THR A 1 213 ? -5.222 8.173 16.902 1.00 98.75 213 THR A N 1
ATOM 1593 C CA . THR A 1 213 ? -4.782 9.442 16.302 1.00 98.75 213 THR A CA 1
ATOM 1594 C C . THR A 1 213 ? -3.293 9.429 15.964 1.00 98.75 213 THR A C 1
ATOM 1596 O O . THR A 1 213 ? -2.915 9.878 14.877 1.00 98.75 213 THR A O 1
ATOM 1599 N N . GLU A 1 214 ? -2.465 8.839 16.826 1.00 98.81 214 GLU A N 1
ATOM 1600 C CA . GLU A 1 214 ? -1.026 8.712 16.612 1.00 98.81 214 GLU A CA 1
ATOM 1601 C C . GLU A 1 214 ? -0.709 7.752 15.458 1.00 98.81 214 GLU A C 1
ATOM 1603 O O . GLU A 1 214 ? 0.035 8.115 14.545 1.00 98.81 214 GLU A O 1
ATOM 1608 N N . LEU A 1 215 ? -1.354 6.584 15.398 1.00 98.75 215 LEU A N 1
ATOM 1609 C CA . LEU A 1 215 ? -1.220 5.653 14.271 1.00 98.75 215 LEU A CA 1
ATOM 1610 C C . LEU A 1 215 ? -1.635 6.297 12.941 1.00 98.75 215 LEU A C 1
ATOM 1612 O O . LEU A 1 215 ? -0.950 6.140 11.928 1.00 98.75 215 LEU A O 1
ATOM 1616 N N . ARG A 1 216 ? -2.722 7.078 12.924 1.00 98.62 216 ARG A N 1
ATOM 1617 C CA . ARG A 1 216 ? -3.134 7.831 11.726 1.00 98.62 216 ARG A CA 1
ATOM 1618 C C . ARG A 1 216 ? -2.089 8.865 11.318 1.00 98.62 216 ARG A C 1
ATOM 1620 O O . ARG A 1 216 ? -1.847 9.040 10.122 1.00 98.62 216 ARG A O 1
ATOM 1627 N N . ARG A 1 217 ? -1.466 9.554 12.277 1.00 98.75 217 ARG A N 1
ATOM 1628 C CA . ARG A 1 217 ? -0.384 10.511 12.012 1.00 98.75 217 ARG A CA 1
ATOM 1629 C C . ARG A 1 217 ? 0.840 9.802 11.430 1.00 98.75 217 ARG A C 1
ATOM 1631 O O . ARG A 1 217 ? 1.356 10.236 10.401 1.00 98.75 217 ARG A O 1
ATOM 1638 N N . GLN A 1 218 ? 1.252 8.684 12.022 1.00 98.69 218 GLN A N 1
ATOM 1639 C CA . GLN A 1 218 ? 2.361 7.861 11.534 1.00 98.69 218 GLN A CA 1
ATOM 1640 C C . GLN A 1 218 ? 2.110 7.347 10.112 1.00 98.69 218 GLN A C 1
ATOM 1642 O O . GLN A 1 218 ? 2.973 7.498 9.247 1.00 98.69 218 GLN A O 1
ATOM 1647 N N . ALA A 1 219 ? 0.907 6.838 9.828 1.00 98.44 219 ALA A N 1
ATOM 1648 C CA . ALA A 1 219 ? 0.526 6.390 8.490 1.00 98.44 219 ALA A CA 1
ATOM 1649 C C . ALA A 1 219 ? 0.600 7.525 7.451 1.00 98.44 219 ALA A C 1
ATOM 1651 O O . ALA A 1 219 ? 1.095 7.323 6.342 1.00 98.44 219 ALA A O 1
ATOM 1652 N N . ARG A 1 220 ? 0.164 8.743 7.807 1.00 98.69 220 ARG A N 1
ATOM 1653 C CA . ARG A 1 220 ? 0.284 9.920 6.927 1.00 98.69 220 ARG A CA 1
ATOM 1654 C C . ARG A 1 220 ? 1.743 10.264 6.635 1.00 98.69 220 ARG A C 1
ATOM 1656 O O . ARG A 1 220 ? 2.075 10.491 5.476 1.00 98.69 220 ARG A O 1
ATOM 1663 N N . HIS A 1 221 ? 2.607 10.268 7.649 1.00 98.69 221 HIS A N 1
ATOM 1664 C CA . HIS A 1 221 ? 4.031 10.549 7.458 1.00 98.69 221 HIS A CA 1
ATOM 1665 C C . HIS A 1 221 ? 4.727 9.491 6.595 1.00 98.69 221 HIS A C 1
ATOM 1667 O O . HIS A 1 221 ? 5.475 9.847 5.685 1.00 98.69 221 HIS A O 1
ATOM 1673 N N . ALA A 1 222 ? 4.451 8.205 6.826 1.00 98.56 222 ALA A N 1
ATOM 1674 C CA . ALA A 1 222 ? 4.988 7.127 5.998 1.00 98.56 222 ALA A CA 1
ATOM 1675 C C . ALA A 1 222 ? 4.547 7.271 4.531 1.00 98.56 222 ALA A C 1
ATOM 1677 O O . ALA A 1 222 ? 5.376 7.200 3.627 1.00 98.56 222 ALA A O 1
ATOM 1678 N N . ASN A 1 223 ? 3.267 7.572 4.291 1.00 98.44 223 ASN A N 1
ATOM 1679 C CA . ASN A 1 223 ? 2.753 7.804 2.940 1.00 98.44 223 ASN A CA 1
ATOM 1680 C C . ASN A 1 223 ? 3.402 9.019 2.262 1.00 98.44 223 ASN A C 1
ATOM 1682 O O . ASN A 1 223 ? 3.759 8.939 1.090 1.00 98.44 223 ASN A O 1
ATOM 1686 N N . GLN A 1 224 ? 3.591 10.131 2.977 1.00 98.69 224 GLN A N 1
ATOM 1687 C CA . GLN A 1 224 ? 4.286 11.310 2.443 1.00 98.69 224 GLN A CA 1
ATOM 1688 C C . GLN A 1 224 ? 5.723 10.981 2.029 1.00 98.69 224 GLN A C 1
ATOM 1690 O O . GLN A 1 224 ? 6.162 11.382 0.953 1.00 98.69 224 GLN A O 1
ATOM 1695 N N . ARG A 1 225 ? 6.435 10.207 2.853 1.00 98.69 225 ARG A N 1
ATOM 1696 C CA . ARG A 1 225 ? 7.794 9.760 2.549 1.00 98.69 225 ARG A CA 1
ATOM 1697 C C . ARG A 1 225 ? 7.838 8.883 1.298 1.00 98.69 225 ARG A C 1
ATOM 1699 O O . ARG A 1 225 ? 8.637 9.151 0.408 1.00 98.69 225 ARG A O 1
ATOM 1706 N N . LEU A 1 226 ? 6.948 7.895 1.197 1.00 98.69 226 LEU A N 1
ATOM 1707 C CA . LEU A 1 226 ? 6.860 7.030 0.017 1.00 98.69 226 LEU A CA 1
ATOM 1708 C C . LEU A 1 226 ? 6.508 7.811 -1.256 1.00 98.69 226 LEU A C 1
ATOM 1710 O O . LEU A 1 226 ? 7.002 7.482 -2.331 1.00 98.69 226 LEU A O 1
ATOM 1714 N N . LEU A 1 227 ? 5.684 8.859 -1.156 1.00 98.69 227 LEU A N 1
ATOM 1715 C CA . LEU A 1 227 ? 5.391 9.737 -2.292 1.00 98.69 227 LEU A CA 1
ATOM 1716 C C . LEU A 1 227 ? 6.629 10.517 -2.747 1.00 98.69 227 LEU A C 1
ATOM 1718 O O . LEU A 1 227 ? 6.874 10.582 -3.950 1.00 98.69 227 LEU A O 1
ATOM 1722 N N . ALA A 1 228 ? 7.416 11.061 -1.816 1.00 98.56 228 ALA A N 1
ATOM 1723 C CA . ALA A 1 228 ? 8.660 11.761 -2.138 1.00 98.56 228 ALA A CA 1
ATOM 1724 C C . ALA A 1 228 ? 9.707 10.813 -2.750 1.00 98.56 228 ALA A C 1
ATOM 1726 O O . ALA A 1 228 ? 10.300 11.124 -3.781 1.00 98.56 228 ALA A O 1
ATOM 1727 N N . GLU A 1 229 ? 9.882 9.621 -2.173 1.00 98.69 229 GLU A N 1
ATOM 1728 C CA . GLU A 1 229 ? 10.761 8.579 -2.723 1.00 98.69 229 GLU A CA 1
ATOM 1729 C C . GLU A 1 229 ? 10.288 8.140 -4.121 1.00 98.69 229 GLU A C 1
ATOM 1731 O O . GLU A 1 229 ? 11.085 8.044 -5.055 1.00 98.69 229 GLU A O 1
ATOM 1736 N N . GLY A 1 230 ? 8.977 7.962 -4.308 1.00 98.62 230 GLY A N 1
ATOM 1737 C CA . GLY A 1 230 ? 8.380 7.641 -5.603 1.00 98.62 230 GLY A CA 1
ATOM 1738 C C . GLY A 1 230 ? 8.558 8.744 -6.652 1.00 98.62 230 GLY A C 1
ATOM 1739 O O . GLY A 1 230 ? 8.745 8.434 -7.828 1.00 98.62 230 GLY A O 1
ATOM 1740 N N . GLN A 1 231 ? 8.524 10.020 -6.258 1.00 98.69 231 GLN A N 1
ATOM 1741 C CA . GLN A 1 231 ? 8.838 11.149 -7.141 1.00 98.69 231 GLN A CA 1
ATOM 1742 C C . GLN A 1 231 ? 10.314 11.137 -7.553 1.00 98.69 231 GLN A C 1
ATOM 1744 O O . GLN A 1 231 ? 10.595 11.170 -8.750 1.00 98.69 231 GLN A O 1
ATOM 1749 N N . GLY A 1 232 ? 11.238 10.966 -6.603 1.00 98.69 232 GLY A N 1
ATOM 1750 C CA . GLY A 1 232 ? 12.672 10.891 -6.903 1.00 98.69 232 GLY A CA 1
ATOM 1751 C C . GLY A 1 232 ? 13.029 9.732 -7.841 1.00 98.69 232 GLY A C 1
ATOM 1752 O O . GLY A 1 232 ? 13.803 9.902 -8.781 1.00 98.69 232 GLY A O 1
ATOM 1753 N N . LEU A 1 233 ? 12.411 8.560 -7.661 1.00 98.62 233 LEU A N 1
ATOM 1754 C CA . LEU A 1 233 ? 12.601 7.429 -8.577 1.00 98.62 233 LEU A CA 1
ATOM 1755 C C . LEU A 1 233 ? 12.055 7.713 -9.983 1.00 98.62 233 LEU A C 1
ATOM 1757 O O . LEU A 1 233 ? 12.671 7.316 -10.971 1.00 98.62 233 LEU A O 1
ATOM 1761 N N . ARG A 1 234 ? 10.923 8.417 -10.105 1.00 98.69 234 ARG A N 1
ATOM 1762 C CA . ARG A 1 234 ? 10.387 8.819 -11.418 1.00 98.69 234 ARG A CA 1
ATOM 1763 C C . ARG A 1 234 ? 11.327 9.775 -12.141 1.00 98.69 234 ARG A C 1
ATOM 1765 O O . ARG A 1 234 ? 11.544 9.594 -13.335 1.00 98.69 234 ARG A O 1
ATOM 1772 N N . GLU A 1 235 ? 11.895 10.746 -11.433 1.00 98.69 235 GLU A N 1
ATOM 1773 C CA . GLU A 1 235 ? 12.882 11.675 -11.997 1.00 98.69 235 GLU A CA 1
ATOM 1774 C C . GLU A 1 235 ? 14.134 10.931 -12.482 1.00 98.69 235 GLU A C 1
ATOM 1776 O O . GLU A 1 235 ? 14.608 11.180 -13.590 1.00 98.69 235 GLU A O 1
ATOM 1781 N N . GLN A 1 236 ? 14.622 9.948 -11.718 1.00 98.69 236 GLN A N 1
ATOM 1782 C CA . GLN A 1 236 ? 15.748 9.102 -12.135 1.00 98.69 236 GLN A CA 1
ATOM 1783 C C . GLN A 1 236 ? 15.435 8.286 -13.394 1.00 98.69 236 GLN A C 1
ATOM 1785 O O . GLN A 1 236 ? 16.250 8.249 -14.316 1.00 98.69 236 GLN A O 1
ATOM 1790 N N . ILE A 1 237 ? 14.251 7.669 -13.467 1.00 98.69 237 ILE A N 1
ATOM 1791 C CA . ILE A 1 237 ? 13.810 6.924 -14.657 1.00 98.69 237 ILE A CA 1
ATOM 1792 C C . ILE A 1 237 ? 13.733 7.854 -15.874 1.00 98.69 237 ILE A C 1
ATOM 1794 O O . ILE A 1 237 ? 14.182 7.483 -16.956 1.00 98.69 237 ILE A O 1
ATOM 1798 N N . GLN A 1 238 ? 13.201 9.068 -15.711 1.00 98.69 238 GLN A N 1
ATOM 1799 C CA . GLN A 1 238 ? 13.132 10.055 -16.792 1.00 98.69 238 GLN A CA 1
ATOM 1800 C C . GLN A 1 238 ? 14.523 10.499 -17.257 1.00 98.69 238 GLN A C 1
ATOM 1802 O O . GLN A 1 238 ? 14.768 10.571 -18.461 1.00 98.69 238 GLN A O 1
ATOM 1807 N N . ALA A 1 239 ? 15.451 10.740 -16.328 1.00 98.62 239 ALA A N 1
ATOM 1808 C CA . ALA A 1 239 ? 16.830 11.090 -16.657 1.00 98.62 239 ALA A CA 1
ATOM 1809 C C . ALA A 1 239 ? 17.536 9.959 -17.423 1.00 98.62 239 ALA A C 1
ATOM 1811 O O . ALA A 1 239 ? 18.174 10.209 -18.446 1.00 98.62 239 ALA A O 1
ATOM 1812 N N . GLN A 1 240 ? 17.375 8.708 -16.981 1.00 98.62 240 GLN A N 1
ATOM 1813 C CA . GLN A 1 240 ? 17.914 7.542 -17.685 1.00 98.62 240 GLN A CA 1
ATOM 1814 C C . GLN A 1 240 ? 17.279 7.360 -19.068 1.00 98.62 240 GLN A C 1
ATOM 1816 O O . GLN A 1 240 ? 17.987 7.090 -20.035 1.00 98.62 240 GLN A O 1
ATOM 1821 N N . ALA A 1 241 ? 15.967 7.566 -19.203 1.00 98.62 241 ALA A N 1
ATOM 1822 C CA . ALA A 1 241 ? 15.289 7.513 -20.497 1.00 98.62 241 ALA A CA 1
ATOM 1823 C C . ALA A 1 241 ? 15.823 8.575 -21.474 1.00 98.62 241 ALA A C 1
ATOM 1825 O O . ALA A 1 241 ? 16.063 8.269 -22.641 1.00 98.62 241 ALA A O 1
ATOM 1826 N N . ALA A 1 242 ? 16.083 9.798 -20.999 1.00 98.69 242 ALA A N 1
ATOM 1827 C CA . ALA A 1 242 ? 16.695 10.849 -21.812 1.00 98.69 242 ALA A CA 1
ATOM 1828 C C . ALA A 1 242 ? 18.129 10.491 -22.246 1.00 98.69 242 ALA A C 1
ATOM 1830 O O . ALA A 1 242 ? 18.516 10.751 -23.388 1.00 98.69 242 ALA A O 1
ATOM 1831 N N . GLN A 1 243 ? 18.910 9.853 -21.367 1.00 98.81 243 GLN A N 1
ATOM 1832 C CA . GLN A 1 243 ? 20.243 9.347 -21.708 1.00 98.81 243 GLN A CA 1
ATOM 1833 C C . GLN A 1 243 ? 20.181 8.248 -22.776 1.00 98.81 243 GLN A C 1
ATOM 1835 O O . GLN A 1 243 ? 20.936 8.314 -23.745 1.00 98.81 243 GLN A O 1
ATOM 1840 N N . MET A 1 244 ? 19.262 7.284 -22.648 1.00 98.62 244 MET A N 1
ATOM 1841 C CA . MET A 1 244 ? 19.062 6.244 -23.664 1.00 98.62 244 MET A CA 1
ATOM 1842 C C . MET A 1 244 ? 18.681 6.846 -25.019 1.00 98.62 244 MET A C 1
ATOM 1844 O O . MET A 1 244 ? 19.321 6.526 -26.015 1.00 98.62 244 MET A O 1
ATOM 1848 N N . ALA A 1 245 ? 17.734 7.788 -25.056 1.00 98.62 245 ALA A N 1
ATOM 1849 C CA . ALA A 1 245 ? 17.333 8.458 -26.295 1.00 98.62 245 ALA A CA 1
ATOM 1850 C C . ALA A 1 245 ? 18.496 9.223 -26.960 1.00 98.62 245 ALA A C 1
ATOM 1852 O O . ALA A 1 245 ? 18.626 9.240 -28.185 1.00 98.62 245 ALA A O 1
ATOM 1853 N N . SER A 1 246 ? 19.376 9.837 -26.161 1.00 98.75 246 SER A N 1
ATOM 1854 C CA . SER A 1 246 ? 20.590 10.491 -26.667 1.00 98.75 246 SER A CA 1
ATOM 1855 C C . SER A 1 246 ? 21.555 9.488 -27.307 1.00 98.75 246 SER A C 1
ATOM 1857 O O . SER A 1 246 ? 22.046 9.724 -28.412 1.00 98.75 246 SER A O 1
ATOM 1859 N N . LEU A 1 247 ? 21.794 8.348 -26.651 1.00 98.75 247 LEU A N 1
ATOM 1860 C CA . LEU A 1 247 ? 22.651 7.286 -27.183 1.00 98.75 247 LEU A CA 1
ATOM 1861 C C . LEU A 1 247 ? 22.062 6.656 -28.450 1.00 98.75 247 LEU A C 1
ATOM 1863 O O . LEU A 1 247 ? 22.788 6.458 -29.421 1.00 98.75 247 LEU A O 1
ATOM 1867 N N . GLU A 1 248 ? 20.753 6.410 -28.494 1.00 98.69 248 GLU A N 1
ATOM 1868 C CA . GLU A 1 248 ? 20.061 5.947 -29.704 1.00 98.69 248 GLU A CA 1
ATOM 1869 C C . GLU A 1 248 ? 20.235 6.939 -30.858 1.00 98.69 248 GLU A C 1
ATOM 1871 O O . GLU A 1 248 ? 20.598 6.550 -31.968 1.00 98.69 248 GLU A O 1
ATOM 1876 N N . ALA A 1 249 ? 20.071 8.240 -30.598 1.00 98.56 249 ALA A N 1
ATOM 1877 C CA . ALA A 1 249 ? 20.304 9.269 -31.605 1.00 98.56 249 ALA A CA 1
ATOM 1878 C C . ALA A 1 249 ? 21.765 9.295 -32.091 1.00 98.56 249 ALA A C 1
ATOM 1880 O O . ALA A 1 249 ? 22.009 9.564 -33.270 1.00 98.56 249 ALA A O 1
ATOM 1881 N N . GLN A 1 250 ? 22.741 9.022 -31.220 1.00 98.75 250 GLN A N 1
ATOM 1882 C CA . GLN A 1 250 ? 24.150 8.894 -31.609 1.00 98.75 250 GLN A CA 1
ATOM 1883 C C . GLN A 1 250 ? 24.392 7.655 -32.475 1.00 98.75 250 GLN A C 1
ATOM 1885 O O . GLN A 1 250 ? 25.059 7.764 -33.504 1.00 98.75 250 GLN A O 1
ATOM 1890 N N . LEU A 1 251 ? 23.813 6.507 -32.113 1.00 98.69 251 LEU A N 1
ATOM 1891 C CA . LEU A 1 251 ? 23.899 5.282 -32.910 1.00 98.69 251 LEU A CA 1
ATOM 1892 C C . LEU A 1 251 ? 23.298 5.488 -34.302 1.00 98.69 251 LEU A C 1
ATOM 1894 O O . LEU A 1 251 ? 23.961 5.184 -35.289 1.00 98.69 251 LEU A O 1
ATOM 1898 N N . CYS A 1 252 ? 22.119 6.109 -34.402 1.00 98.69 252 CYS A N 1
ATOM 1899 C CA . CYS A 1 252 ? 21.495 6.441 -35.685 1.00 98.69 252 CYS A CA 1
ATOM 1900 C C . CYS A 1 252 ? 22.401 7.313 -36.571 1.00 98.69 252 CYS A C 1
ATOM 1902 O O . CYS A 1 252 ? 22.528 7.055 -37.769 1.00 98.69 252 CYS A O 1
ATOM 1904 N N . ARG A 1 253 ? 23.076 8.319 -35.995 1.00 98.81 253 ARG A N 1
ATOM 1905 C CA . ARG A 1 253 ? 24.057 9.136 -36.734 1.00 98.81 253 ARG A CA 1
ATOM 1906 C C . ARG A 1 253 ? 25.258 8.309 -37.187 1.00 98.81 253 ARG A C 1
ATOM 1908 O O . ARG A 1 253 ? 25.684 8.447 -38.329 1.00 98.81 253 ARG A O 1
ATOM 1915 N N . GLY A 1 254 ? 25.785 7.452 -36.314 1.00 98.50 254 GLY A N 1
ATOM 1916 C CA . GLY A 1 254 ? 26.890 6.551 -36.639 1.00 98.50 254 GLY A CA 1
ATOM 1917 C C . GLY A 1 254 ? 26.545 5.617 -37.799 1.00 98.50 254 GLY A C 1
ATOM 1918 O O . GLY A 1 254 ? 27.313 5.511 -38.753 1.00 98.50 254 GLY A O 1
ATOM 1919 N N . THR A 1 255 ? 25.357 5.010 -37.775 1.00 98.75 255 THR A N 1
ATOM 1920 C CA . THR A 1 255 ? 24.861 4.155 -38.861 1.00 98.75 255 THR A CA 1
ATOM 1921 C C . THR A 1 255 ? 24.726 4.923 -40.176 1.00 98.75 255 THR A C 1
ATOM 1923 O O . THR A 1 255 ? 25.157 4.424 -41.214 1.00 98.75 255 THR A O 1
ATOM 1926 N N . ALA A 1 256 ? 24.198 6.151 -40.147 1.00 98.69 256 ALA A N 1
ATOM 1927 C CA . ALA A 1 256 ? 24.103 6.989 -41.343 1.00 98.69 256 ALA A CA 1
ATOM 1928 C C . ALA A 1 256 ? 25.490 7.304 -41.936 1.00 98.69 256 ALA A C 1
ATOM 1930 O O . ALA A 1 256 ? 25.690 7.154 -43.141 1.00 98.69 256 ALA A O 1
ATOM 1931 N N . LEU A 1 257 ? 26.469 7.663 -41.097 1.00 98.81 257 LEU A N 1
ATOM 1932 C CA . LEU A 1 257 ? 27.845 7.923 -41.537 1.00 98.81 257 LEU A CA 1
ATOM 1933 C C . LEU A 1 257 ? 28.517 6.681 -42.138 1.00 98.81 257 LEU A C 1
ATOM 1935 O O . LEU A 1 257 ? 29.187 6.794 -43.163 1.00 98.81 257 LEU A O 1
ATOM 1939 N N . LEU A 1 258 ? 28.318 5.503 -41.538 1.00 98.75 258 LEU A N 1
ATOM 1940 C CA . LEU A 1 258 ? 28.824 4.243 -42.088 1.00 98.75 258 LEU A CA 1
ATOM 1941 C C . LEU A 1 258 ? 28.204 3.947 -43.456 1.00 98.75 258 LEU A C 1
ATOM 1943 O O . LEU A 1 258 ? 28.937 3.700 -44.406 1.00 98.75 258 LEU A O 1
ATOM 1947 N N . SER A 1 259 ? 26.883 4.093 -43.596 1.00 98.69 259 SER A N 1
ATOM 1948 C CA . SER A 1 259 ? 26.214 3.883 -44.886 1.00 98.69 259 SER A CA 1
ATOM 1949 C C . SER A 1 259 ? 26.696 4.852 -45.976 1.00 98.69 259 SER A C 1
ATOM 1951 O O . SER A 1 259 ? 26.887 4.453 -47.123 1.00 98.69 259 SER A O 1
ATOM 1953 N N . ALA A 1 260 ? 26.966 6.114 -45.617 1.00 98.69 260 ALA A N 1
ATOM 1954 C CA . ALA A 1 260 ? 27.525 7.100 -46.537 1.00 98.69 260 ALA A CA 1
ATOM 1955 C C . ALA A 1 260 ? 28.959 6.739 -46.957 1.00 98.69 260 ALA A C 1
ATOM 1957 O O . ALA A 1 260 ? 29.317 6.872 -48.128 1.00 98.69 260 ALA A O 1
ATOM 1958 N N . ARG A 1 261 ? 29.772 6.238 -46.017 1.00 98.81 261 ARG A N 1
ATOM 1959 C CA . ARG A 1 261 ? 31.121 5.736 -46.302 1.00 98.81 261 ARG A CA 1
ATOM 1960 C C . ARG A 1 261 ? 31.084 4.524 -47.233 1.00 98.81 261 ARG A C 1
ATOM 1962 O O . ARG A 1 261 ? 31.866 4.489 -48.179 1.00 98.81 261 ARG A O 1
ATOM 1969 N N . ASP A 1 262 ? 30.188 3.569 -47.001 1.00 98.75 262 ASP A N 1
ATOM 1970 C CA . ASP A 1 262 ? 30.050 2.377 -47.845 1.00 98.75 262 ASP A CA 1
ATOM 1971 C C . ASP A 1 262 ? 29.630 2.748 -49.274 1.00 98.75 262 ASP A C 1
ATOM 1973 O O . ASP A 1 262 ? 30.195 2.234 -50.240 1.00 98.75 262 ASP A O 1
ATOM 1977 N N . ALA A 1 263 ? 28.714 3.712 -49.428 1.00 98.69 263 ALA A N 1
ATOM 1978 C CA . ALA A 1 263 ? 28.335 4.248 -50.735 1.00 98.69 263 ALA A CA 1
ATOM 1979 C C . ALA A 1 263 ? 29.514 4.936 -51.453 1.00 98.69 263 ALA A C 1
ATOM 1981 O O . ALA A 1 263 ? 29.724 4.718 -52.647 1.00 98.69 263 ALA A O 1
ATOM 1982 N N . ALA A 1 264 ? 30.318 5.726 -50.732 1.00 98.56 264 ALA A N 1
ATOM 1983 C CA . ALA A 1 264 ? 31.510 6.366 -51.290 1.00 98.56 264 ALA A CA 1
ATOM 1984 C C . ALA A 1 264 ? 32.580 5.340 -51.705 1.00 98.56 264 ALA A C 1
ATOM 1986 O O . ALA A 1 264 ? 33.194 5.482 -52.764 1.00 98.56 264 ALA A O 1
ATOM 1987 N N . LEU A 1 265 ? 32.779 4.281 -50.911 1.00 98.69 265 LEU A N 1
ATOM 1988 C CA . LEU A 1 265 ? 33.679 3.176 -51.252 1.00 98.69 265 LEU A CA 1
ATOM 1989 C C . LEU A 1 265 ? 33.190 2.405 -52.482 1.00 98.69 265 LEU A C 1
ATOM 1991 O O . LEU A 1 265 ? 33.998 2.098 -53.357 1.00 98.69 265 LEU A O 1
ATOM 1995 N N . ALA A 1 266 ? 31.885 2.143 -52.594 1.00 98.50 266 ALA A N 1
ATOM 1996 C CA . ALA A 1 266 ? 31.303 1.517 -53.779 1.00 98.50 266 ALA A CA 1
ATOM 1997 C C . ALA A 1 266 ? 31.525 2.372 -55.037 1.00 98.50 266 ALA A C 1
ATOM 1999 O O . ALA A 1 266 ? 31.946 1.850 -56.069 1.00 98.50 266 ALA A O 1
ATOM 2000 N N . GLN A 1 267 ? 31.331 3.692 -54.938 1.00 98.69 267 GLN A N 1
ATOM 2001 C CA . GLN A 1 267 ? 31.591 4.620 -56.040 1.00 98.69 267 GLN A CA 1
ATOM 2002 C C . GLN A 1 267 ? 33.078 4.666 -56.424 1.00 98.69 267 GLN A C 1
ATOM 2004 O O . GLN A 1 267 ? 33.413 4.665 -57.608 1.00 98.69 267 GLN A O 1
ATOM 2009 N N . ALA A 1 268 ? 33.987 4.691 -55.446 1.00 98.50 268 ALA A N 1
ATOM 2010 C CA . ALA A 1 268 ? 35.424 4.633 -55.708 1.00 98.50 268 ALA A CA 1
ATOM 2011 C C . ALA A 1 268 ? 35.818 3.312 -56.393 1.00 98.50 268 ALA A C 1
ATOM 2013 O O . ALA A 1 268 ? 36.615 3.322 -57.330 1.00 98.50 268 ALA A O 1
ATOM 2014 N N . GLY A 1 269 ? 35.213 2.196 -55.973 1.00 98.25 269 GLY A N 1
ATOM 2015 C CA . GLY A 1 269 ? 35.368 0.892 -56.616 1.00 98.25 269 GLY A CA 1
ATOM 2016 C C . GLY A 1 269 ? 34.909 0.892 -58.077 1.00 98.25 269 GLY A C 1
ATOM 2017 O O . GLY A 1 269 ? 35.642 0.409 -58.935 1.00 98.25 269 GLY A O 1
ATOM 2018 N N . GLN A 1 270 ? 33.750 1.489 -58.377 1.00 98.81 270 GLN A N 1
ATOM 2019 C CA . GLN A 1 270 ? 33.250 1.644 -59.752 1.00 98.81 270 GLN A CA 1
ATOM 2020 C C . GLN A 1 270 ? 34.212 2.464 -60.621 1.00 98.81 270 GLN A C 1
ATOM 2022 O O . GLN A 1 270 ? 34.611 2.008 -61.688 1.00 98.81 270 GLN A O 1
ATOM 2027 N N . ARG A 1 271 ? 34.679 3.621 -60.132 1.00 98.69 271 ARG A N 1
ATOM 2028 C CA . ARG A 1 271 ? 35.658 4.455 -60.856 1.00 98.69 271 ARG A CA 1
ATOM 2029 C C . ARG A 1 271 ? 36.967 3.712 -61.133 1.00 98.69 271 ARG A C 1
ATOM 2031 O O . ARG A 1 271 ? 37.547 3.858 -62.203 1.00 98.69 271 ARG A O 1
ATOM 2038 N N . ALA A 1 272 ? 37.445 2.909 -60.181 1.00 98.38 272 ALA A N 1
ATOM 2039 C CA . ALA A 1 272 ? 38.646 2.099 -60.374 1.00 98.38 272 ALA A CA 1
ATOM 2040 C C . ALA A 1 272 ? 38.449 1.031 -61.465 1.00 98.38 272 ALA A C 1
ATOM 2042 O O . ALA A 1 272 ? 39.352 0.807 -62.271 1.00 98.38 272 ALA A O 1
ATOM 2043 N N . GLN A 1 273 ? 37.271 0.401 -61.522 1.00 98.62 273 GLN A N 1
ATOM 2044 C CA . GLN A 1 273 ? 36.910 -0.549 -62.580 1.00 98.62 273 GLN A CA 1
ATOM 2045 C C . GLN A 1 273 ? 36.835 0.130 -63.953 1.00 98.62 273 GLN A C 1
ATOM 2047 O O . GLN A 1 273 ? 37.408 -0.388 -64.9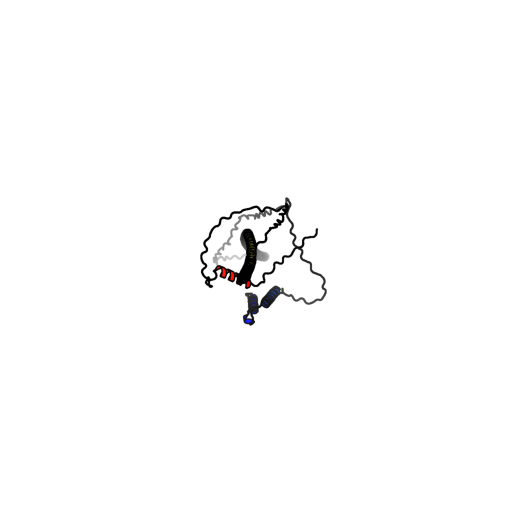08 1.00 98.62 273 GLN A O 1
ATOM 2052 N N . GLU A 1 274 ? 36.204 1.303 -64.046 1.00 98.62 274 GLU A N 1
ATOM 2053 C CA . GLU A 1 274 ? 36.133 2.103 -65.279 1.00 98.62 274 GLU A CA 1
ATOM 2054 C C . GLU A 1 274 ? 37.529 2.478 -65.795 1.00 98.62 274 GLU A C 1
ATOM 2056 O O . GLU A 1 274 ? 37.832 2.274 -66.970 1.00 98.62 274 GLU A O 1
ATOM 2061 N N . LEU A 1 275 ? 38.414 2.963 -64.916 1.00 98.69 275 LEU A N 1
ATOM 2062 C CA . LEU A 1 275 ? 39.797 3.284 -65.282 1.00 98.69 275 LEU A CA 1
ATOM 2063 C C . LEU A 1 275 ? 40.581 2.044 -65.723 1.00 98.69 275 LEU A C 1
ATOM 2065 O O . LEU A 1 275 ? 41.366 2.122 -66.663 1.00 98.69 275 LEU A O 1
ATOM 2069 N N . THR A 1 276 ? 40.363 0.903 -65.068 1.00 98.62 276 THR A N 1
ATOM 2070 C CA . THR A 1 276 ? 41.005 -0.364 -65.448 1.00 98.62 276 THR A CA 1
ATOM 2071 C C . THR A 1 276 ? 40.550 -0.804 -66.840 1.00 98.62 276 THR A C 1
ATOM 2073 O O . THR A 1 276 ? 41.388 -1.130 -67.674 1.00 98.62 276 THR A O 1
ATOM 2076 N N . ALA A 1 277 ? 39.247 -0.733 -67.132 1.00 98.56 277 ALA A N 1
ATOM 2077 C CA . ALA A 1 277 ? 38.709 -1.036 -68.457 1.00 98.56 277 ALA A CA 1
ATOM 2078 C C . ALA A 1 277 ? 39.271 -0.092 -69.534 1.00 98.56 277 ALA A C 1
ATOM 2080 O O . ALA A 1 277 ? 39.708 -0.555 -70.586 1.00 98.56 277 ALA A O 1
ATOM 2081 N N . ALA A 1 278 ? 39.349 1.212 -69.246 1.00 98.50 278 ALA A N 1
ATOM 2082 C CA . ALA A 1 278 ? 39.957 2.185 -70.152 1.00 98.50 278 ALA A CA 1
ATOM 2083 C C . ALA A 1 278 ? 41.442 1.873 -70.419 1.00 98.50 278 ALA A C 1
ATOM 2085 O O . ALA A 1 278 ? 41.896 1.957 -71.558 1.00 98.50 278 ALA A O 1
ATOM 2086 N N . LEU A 1 279 ? 42.208 1.476 -69.394 1.00 98.56 279 LEU A N 1
ATOM 2087 C CA . LEU A 1 279 ? 43.602 1.049 -69.565 1.00 98.56 279 LEU A CA 1
ATOM 2088 C C . LEU A 1 279 ? 43.716 -0.188 -70.462 1.00 98.56 279 LEU A C 1
ATOM 2090 O O . LEU A 1 279 ? 44.554 -0.195 -71.361 1.00 98.56 279 LEU A O 1
ATOM 2094 N N . GLU A 1 280 ? 42.861 -1.196 -70.279 1.00 98.62 280 GLU A N 1
ATOM 2095 C CA . GLU A 1 280 ? 42.835 -2.371 -71.160 1.00 98.62 280 GLU A CA 1
ATOM 2096 C C . GLU A 1 280 ? 42.512 -2.002 -72.616 1.00 98.62 280 GLU A C 1
ATOM 2098 O O . GLU A 1 280 ? 43.101 -2.555 -73.546 1.00 98.62 280 GLU A O 1
ATOM 2103 N N . GLU A 1 281 ? 41.584 -1.069 -72.841 1.00 98.69 281 GLU A N 1
ATOM 2104 C CA . GLU A 1 281 ? 41.278 -0.549 -74.177 1.00 98.69 281 GLU A CA 1
ATOM 2105 C C . GLU A 1 281 ? 42.489 0.158 -74.797 1.00 98.69 281 GLU A C 1
ATOM 2107 O O . GLU A 1 281 ? 42.857 -0.146 -75.935 1.00 98.69 281 GLU A O 1
ATOM 2112 N N . TYR A 1 282 ? 43.174 1.029 -74.047 1.00 98.50 282 TYR A N 1
ATOM 2113 C CA . TYR A 1 282 ? 44.412 1.662 -74.511 1.00 98.50 282 TYR A CA 1
ATOM 2114 C C . TYR A 1 282 ? 45.511 0.636 -74.812 1.00 98.50 282 TYR A C 1
ATOM 2116 O O . TYR A 1 282 ? 46.205 0.762 -75.822 1.00 98.50 282 TYR A O 1
ATOM 2124 N N . GLU A 1 283 ? 45.671 -0.400 -73.987 1.00 98.62 283 GLU A N 1
ATOM 2125 C CA . GLU A 1 283 ? 46.624 -1.482 -74.242 1.00 98.62 283 GLU A CA 1
ATOM 2126 C C . GLU A 1 283 ? 46.308 -2.231 -75.542 1.00 98.62 283 GLU A C 1
ATOM 2128 O O . GLU A 1 283 ? 47.226 -2.481 -76.331 1.00 98.62 283 GLU A O 1
ATOM 2133 N N . ARG A 1 284 ? 45.029 -2.540 -75.807 1.00 98.69 284 ARG A N 1
ATOM 2134 C CA . ARG A 1 284 ? 44.578 -3.144 -77.077 1.00 98.69 284 ARG A CA 1
ATOM 2135 C C . ARG A 1 284 ? 44.912 -2.238 -78.266 1.00 98.69 284 ARG A C 1
ATOM 2137 O O . ARG A 1 284 ? 45.570 -2.695 -79.198 1.00 98.69 284 ARG A O 1
ATOM 2144 N N . MET A 1 285 ? 44.582 -0.947 -78.192 1.00 98.56 285 MET A N 1
ATOM 2145 C CA . MET A 1 285 ? 44.907 0.037 -79.238 1.00 98.56 285 MET A CA 1
ATOM 2146 C C . MET A 1 285 ? 46.418 0.132 -79.501 1.00 98.56 285 MET A C 1
ATOM 2148 O O . MET A 1 285 ? 46.866 0.185 -80.646 1.00 98.56 285 MET A O 1
ATOM 2152 N N . VAL A 1 286 ? 47.243 0.116 -78.449 1.00 98.56 286 VAL A N 1
ATOM 2153 C CA . VAL A 1 286 ? 48.709 0.121 -78.584 1.00 98.56 286 VAL A CA 1
ATOM 2154 C C . VAL A 1 286 ? 49.210 -1.162 -79.254 1.00 98.56 286 VAL A C 1
ATOM 2156 O O . VAL A 1 286 ? 50.135 -1.103 -80.070 1.00 98.56 286 VAL A O 1
ATOM 2159 N N . GLN A 1 287 ? 48.633 -2.322 -78.930 1.00 98.56 287 GLN A N 1
ATOM 2160 C CA . GLN A 1 287 ? 48.969 -3.587 -79.592 1.00 98.56 287 GLN A CA 1
ATOM 2161 C C . GLN A 1 287 ? 48.606 -3.554 -81.083 1.00 98.56 287 GLN A C 1
ATOM 2163 O O . GLN A 1 287 ? 49.436 -3.937 -81.912 1.00 98.56 287 GLN A O 1
ATOM 2168 N N . GLU A 1 288 ? 47.431 -3.034 -81.435 1.00 98.50 288 GLU A N 1
ATOM 2169 C CA . GLU A 1 288 ? 47.000 -2.842 -82.825 1.00 98.50 288 GLU A CA 1
ATOM 2170 C C . GLU A 1 288 ? 47.954 -1.915 -83.592 1.00 98.50 288 GLU A C 1
ATOM 2172 O O . GLU A 1 288 ? 48.512 -2.318 -84.615 1.00 98.50 288 GLU A O 1
ATOM 2177 N N . LEU A 1 289 ? 48.264 -0.732 -83.049 1.00 98.38 289 LEU A N 1
ATOM 2178 C CA . LEU A 1 289 ? 49.213 0.216 -83.652 1.00 98.38 289 LEU A CA 1
ATOM 2179 C C . LEU A 1 289 ? 50.612 -0.389 -83.850 1.00 98.38 289 LEU A C 1
ATOM 2181 O O . LEU A 1 289 ? 51.292 -0.118 -84.847 1.00 98.38 289 LEU A O 1
ATOM 2185 N N . ARG A 1 290 ? 51.076 -1.231 -82.917 1.00 98.50 290 ARG A N 1
ATOM 2186 C CA . ARG A 1 290 ? 52.346 -1.963 -83.063 1.00 98.50 290 ARG A CA 1
ATOM 2187 C C . ARG A 1 290 ? 52.285 -2.950 -84.228 1.00 98.50 290 ARG A C 1
ATOM 2189 O O . ARG A 1 290 ? 53.228 -2.985 -85.025 1.00 98.50 290 ARG A O 1
ATOM 2196 N N . LEU A 1 291 ? 51.203 -3.721 -84.357 1.00 98.62 291 LEU A N 1
ATOM 2197 C CA . LEU A 1 291 ? 51.002 -4.643 -85.480 1.00 98.62 291 LEU A CA 1
ATOM 2198 C C . LEU A 1 291 ? 50.969 -3.888 -86.812 1.00 98.62 291 LEU A C 1
ATOM 2200 O O . LEU A 1 291 ? 51.693 -4.258 -87.739 1.00 98.62 291 LEU A O 1
ATOM 2204 N N . GLU A 1 292 ? 50.232 -2.784 -86.894 1.00 98.31 292 GLU A N 1
ATOM 2205 C CA . GLU A 1 292 ? 50.203 -1.916 -88.074 1.00 98.31 292 GLU A CA 1
ATOM 2206 C C . GLU A 1 292 ? 51.589 -1.372 -88.420 1.00 98.31 292 GLU A C 1
ATOM 2208 O O . GLU A 1 292 ? 52.030 -1.485 -89.564 1.00 98.31 292 GLU A O 1
ATOM 2213 N N . THR A 1 293 ? 52.334 -0.878 -87.429 1.00 98.12 293 THR A N 1
ATOM 2214 C CA . THR A 1 293 ? 53.709 -0.401 -87.624 1.00 98.12 293 THR A CA 1
ATOM 2215 C C . THR A 1 293 ? 54.603 -1.504 -88.196 1.00 98.12 293 THR A C 1
ATOM 2217 O O . THR A 1 293 ? 55.375 -1.264 -89.128 1.00 98.12 293 THR A O 1
ATOM 2220 N N . THR A 1 294 ? 54.513 -2.735 -87.675 1.00 98.38 294 THR A N 1
ATOM 2221 C CA . THR A 1 294 ? 55.284 -3.868 -88.218 1.00 98.38 294 THR A CA 1
ATOM 2222 C C . THR A 1 294 ? 54.855 -4.233 -89.639 1.00 98.38 294 THR A C 1
ATOM 2224 O O . THR A 1 294 ? 55.720 -4.463 -90.486 1.00 98.38 294 THR A O 1
ATOM 2227 N N . ARG A 1 295 ? 53.551 -4.209 -89.940 1.00 98.38 295 ARG A N 1
ATOM 2228 C CA . ARG A 1 295 ? 53.000 -4.454 -91.280 1.00 98.38 295 ARG A CA 1
ATOM 2229 C C . ARG A 1 295 ? 53.484 -3.411 -92.287 1.00 98.38 295 ARG A C 1
ATOM 2231 O O . ARG A 1 295 ? 53.968 -3.787 -93.354 1.00 98.38 295 ARG A O 1
ATOM 2238 N N . LEU A 1 296 ? 53.410 -2.126 -91.941 1.00 98.00 296 LEU A N 1
ATOM 2239 C CA . LEU A 1 296 ? 53.897 -1.021 -92.771 1.00 98.00 296 LEU A CA 1
ATOM 2240 C C . LEU A 1 296 ? 55.409 -1.131 -93.011 1.00 98.00 296 LEU A C 1
ATOM 2242 O O . LEU A 1 296 ? 55.866 -1.013 -94.147 1.00 98.00 296 LEU A O 1
ATOM 2246 N N . ARG A 1 297 ? 56.201 -1.447 -91.975 1.00 97.94 297 ARG A N 1
ATOM 2247 C CA . ARG A 1 297 ? 57.650 -1.695 -92.119 1.00 97.94 297 ARG A CA 1
ATOM 2248 C C . ARG A 1 297 ? 57.951 -2.855 -93.065 1.00 97.94 297 ARG A C 1
ATOM 2250 O O . ARG A 1 297 ? 58.845 -2.737 -93.898 1.00 97.94 297 ARG A O 1
ATOM 2257 N N . GLN A 1 298 ? 57.211 -3.959 -92.968 1.00 97.75 298 GLN A N 1
ATOM 2258 C CA . GLN A 1 298 ? 57.362 -5.093 -93.885 1.00 97.75 298 GLN A CA 1
ATOM 2259 C C . GLN A 1 298 ? 56.993 -4.715 -95.324 1.00 97.75 298 GLN A C 1
ATOM 2261 O O . GLN A 1 298 ? 57.703 -5.100 -96.250 1.00 97.75 298 GLN A O 1
ATOM 2266 N N . GLN A 1 299 ? 55.918 -3.947 -95.529 1.00 96.88 299 GLN A N 1
ATOM 2267 C CA . GLN A 1 299 ? 55.528 -3.443 -96.851 1.00 96.88 299 GLN A CA 1
ATOM 2268 C C . GLN A 1 299 ? 56.614 -2.549 -97.459 1.00 96.88 299 GLN A C 1
ATOM 2270 O O . GLN A 1 299 ? 57.003 -2.764 -98.606 1.00 96.88 299 GLN A O 1
ATOM 2275 N N . LEU A 1 300 ? 57.158 -1.610 -96.679 1.00 97.00 300 LEU A N 1
ATOM 2276 C CA . LEU A 1 300 ? 58.281 -0.768 -97.097 1.00 97.00 300 LEU A CA 1
ATOM 2277 C C . LEU A 1 300 ? 59.537 -1.593 -97.402 1.00 97.00 300 LEU A C 1
ATOM 2279 O O . LEU A 1 300 ? 60.218 -1.308 -98.384 1.00 97.00 300 LEU A O 1
ATOM 2283 N N . GLY A 1 301 ? 59.826 -2.631 -96.610 1.00 95.81 301 GLY A N 1
ATOM 2284 C CA . GLY A 1 301 ? 60.914 -3.577 -96.871 1.00 95.81 301 GLY A CA 1
ATOM 2285 C C . GLY A 1 301 ? 60.751 -4.286 -98.216 1.00 95.81 301 GLY A C 1
ATOM 2286 O O . GLY A 1 301 ? 61.638 -4.199 -99.057 1.00 95.81 301 GLY A O 1
ATOM 2287 N N . ARG A 1 302 ? 59.575 -4.878 -98.472 1.00 94.94 302 ARG A N 1
ATOM 2288 C CA . ARG A 1 302 ? 59.254 -5.522 -99.760 1.00 94.94 302 ARG A CA 1
ATOM 2289 C C . ARG A 1 302 ? 59.360 -4.559 -100.934 1.00 94.94 302 ARG A C 1
ATOM 2291 O O . ARG A 1 302 ? 59.889 -4.935 -101.975 1.00 94.94 302 ARG A O 1
ATOM 2298 N N . MET A 1 303 ? 58.854 -3.332 -100.777 1.00 94.62 303 MET A N 1
ATOM 2299 C CA . MET A 1 303 ? 59.031 -2.295 -101.787 1.00 94.62 303 MET A CA 1
ATOM 2300 C C . MET A 1 303 ? 60.519 -2.076 -102.021 1.00 94.62 303 MET A C 1
ATOM 2302 O O . MET A 1 303 ? 60.965 -2.242 -103.149 1.00 94.62 303 MET A O 1
ATOM 2306 N N . ARG A 1 304 ? 61.295 -1.744 -100.982 1.00 94.19 304 ARG A N 1
ATOM 2307 C CA . ARG A 1 304 ? 62.739 -1.480 -101.079 1.00 94.19 304 ARG A CA 1
ATOM 2308 C C . ARG A 1 304 ? 63.491 -2.612 -101.776 1.00 94.19 304 ARG A C 1
ATOM 2310 O O . ARG A 1 304 ? 64.315 -2.324 -102.634 1.00 94.19 304 ARG A O 1
ATOM 2317 N N . ASP A 1 305 ? 63.185 -3.863 -101.459 1.00 92.12 305 ASP A N 1
ATOM 2318 C CA . ASP A 1 305 ? 63.813 -5.022 -102.095 1.00 92.12 305 ASP A CA 1
ATOM 2319 C C . ASP A 1 305 ? 63.409 -5.126 -103.579 1.00 92.12 305 ASP A C 1
ATOM 2321 O O . ASP A 1 305 ? 64.260 -5.341 -104.439 1.00 92.12 305 ASP A O 1
ATOM 2325 N N . ALA A 1 306 ? 62.139 -4.867 -103.919 1.00 90.62 306 ALA A N 1
ATOM 2326 C CA . ALA A 1 306 ? 61.687 -4.766 -105.310 1.00 90.62 306 ALA A CA 1
ATOM 2327 C C . ALA A 1 306 ? 62.362 -3.608 -106.075 1.00 90.62 306 ALA A C 1
ATOM 2329 O O . ALA A 1 306 ? 62.655 -3.744 -107.264 1.00 90.62 306 ALA A O 1
ATOM 2330 N N . TRP A 1 307 ? 62.642 -2.484 -105.405 1.00 86.44 307 TRP A N 1
ATOM 2331 C CA . TRP A 1 307 ? 63.427 -1.374 -105.959 1.00 86.44 307 TRP A CA 1
ATOM 2332 C C . TRP A 1 307 ? 64.904 -1.753 -106.132 1.00 86.44 307 TRP A C 1
ATOM 2334 O O . TRP A 1 307 ? 65.492 -1.406 -107.150 1.00 86.44 307 TRP A O 1
ATOM 2344 N N . ALA A 1 308 ? 65.498 -2.488 -105.189 1.00 83.44 308 ALA A N 1
ATOM 2345 C CA . ALA A 1 308 ? 66.887 -2.947 -105.263 1.00 83.44 308 ALA A CA 1
ATOM 2346 C C . ALA A 1 308 ? 67.110 -3.982 -106.381 1.00 83.44 308 ALA A C 1
ATOM 2348 O O . ALA A 1 308 ? 68.174 -4.005 -106.993 1.00 83.44 308 ALA A O 1
ATOM 2349 N N . MET A 1 309 ? 66.096 -4.795 -106.690 1.00 74.25 309 MET A N 1
ATOM 2350 C CA . MET A 1 309 ? 66.118 -5.767 -107.790 1.00 74.25 309 MET A CA 1
ATOM 2351 C C . MET A 1 309 ? 65.813 -5.152 -109.169 1.00 74.25 309 MET A C 1
ATOM 2353 O O . MET A 1 309 ? 65.817 -5.872 -110.170 1.00 74.25 309 MET A O 1
ATOM 2357 N N . ARG A 1 310 ? 65.569 -3.834 -109.273 1.00 69.00 310 ARG A N 1
ATOM 2358 C CA . ARG A 1 310 ? 65.521 -3.154 -110.577 1.00 69.00 310 ARG A CA 1
ATOM 2359 C C . ARG A 1 310 ? 66.949 -2.986 -111.125 1.00 69.00 310 ARG A C 1
ATOM 2361 O O . ARG A 1 310 ? 67.782 -2.395 -110.439 1.00 69.00 310 ARG A O 1
ATOM 2368 N N . PRO A 1 311 ? 67.246 -3.430 -112.362 1.00 50.44 311 PRO A N 1
ATOM 2369 C CA . PRO A 1 311 ? 68.548 -3.199 -112.977 1.00 50.44 311 PRO A CA 1
ATOM 2370 C C . PRO A 1 311 ? 68.814 -1.694 -113.096 1.00 50.44 311 PRO A C 1
ATOM 2372 O O . PRO A 1 311 ? 68.030 -0.955 -113.699 1.00 50.44 311 PRO A O 1
ATOM 2375 N N . TRP A 1 312 ? 69.919 -1.244 -112.497 1.00 48.22 312 TRP A N 1
ATOM 2376 C CA . TRP A 1 312 ? 70.394 0.134 -112.581 1.00 48.22 312 TRP A CA 1
ATOM 2377 C C . TRP A 1 312 ? 70.667 0.494 -114.048 1.00 48.22 312 TRP A C 1
ATOM 2379 O O . TRP A 1 312 ? 71.667 0.080 -114.625 1.00 48.22 312 TRP A O 1
ATOM 2389 N N . CYS A 1 313 ? 69.781 1.278 -114.661 1.00 44.44 313 CYS A N 1
ATOM 2390 C CA . CYS A 1 313 ? 70.089 1.992 -115.896 1.00 44.44 313 CYS A CA 1
ATOM 2391 C C . CYS A 1 313 ? 70.761 3.324 -115.522 1.00 44.44 313 CYS A C 1
ATOM 2393 O O . CYS A 1 313 ? 70.150 4.102 -114.786 1.00 44.44 313 CYS A O 1
ATOM 2395 N N . PRO A 1 314 ? 71.969 3.643 -116.021 1.00 45.78 314 PRO A N 1
ATOM 2396 C CA . PRO A 1 314 ? 72.528 4.975 -115.862 1.00 45.78 314 PRO A CA 1
ATOM 2397 C C . PRO A 1 314 ? 71.746 5.928 -116.771 1.00 45.78 314 PRO A C 1
ATOM 2399 O O . PRO A 1 314 ? 71.825 5.829 -117.995 1.00 45.78 314 PRO A O 1
ATOM 2402 N N . ARG A 1 315 ? 70.961 6.843 -116.194 1.00 42.56 315 ARG A N 1
ATOM 2403 C CA . ARG A 1 315 ? 70.333 7.930 -116.954 1.00 42.56 315 ARG A CA 1
ATOM 2404 C C . ARG A 1 315 ? 70.452 9.239 -116.190 1.00 42.56 315 ARG A C 1
ATOM 2406 O O . ARG A 1 315 ? 70.136 9.305 -115.007 1.00 42.56 315 ARG A O 1
ATOM 2413 N N . GLY A 1 316 ? 71.013 10.219 -116.890 1.00 39.81 316 GLY A N 1
ATOM 2414 C CA . GLY A 1 316 ? 71.556 11.448 -116.343 1.00 39.81 316 GLY A CA 1
ATOM 2415 C C . GLY A 1 316 ? 70.536 12.444 -115.802 1.00 39.81 316 GLY A C 1
ATOM 2416 O O . GLY A 1 316 ? 69.369 12.443 -116.177 1.00 39.81 316 GLY A O 1
ATOM 2417 N N . GLN A 1 317 ? 71.068 13.281 -114.911 1.00 42.06 317 GLN A N 1
ATOM 2418 C CA . GLN A 1 317 ? 71.018 14.743 -114.954 1.00 42.06 317 GLN A CA 1
ATOM 2419 C C . GLN A 1 317 ? 69.707 15.352 -115.473 1.00 42.06 317 GLN A C 1
ATOM 2421 O O . GLN A 1 317 ? 69.523 15.491 -116.678 1.00 42.06 317 GLN A O 1
ATOM 2426 N N . LEU A 1 318 ? 68.837 15.753 -114.540 1.00 40.81 318 LEU A N 1
ATOM 2427 C CA . LEU A 1 318 ? 67.847 16.816 -114.730 1.00 40.81 318 LEU A CA 1
ATOM 2428 C C . LEU A 1 318 ? 67.358 17.320 -113.362 1.00 40.81 318 LEU A C 1
ATOM 2430 O O . LEU A 1 318 ? 66.553 16.692 -112.679 1.00 40.81 318 LEU A O 1
ATOM 2434 N N . ASP A 1 319 ? 68.000 18.410 -112.960 1.00 36.69 319 ASP A N 1
ATOM 2435 C CA . ASP A 1 319 ? 67.535 19.593 -112.233 1.00 36.69 319 ASP A CA 1
ATOM 2436 C C . ASP A 1 319 ? 66.198 19.548 -111.462 1.00 36.69 319 ASP A C 1
ATOM 2438 O O . ASP A 1 319 ? 65.104 19.404 -112.004 1.00 36.69 319 ASP A O 1
ATOM 2442 N N . THR A 1 320 ? 66.328 19.807 -110.159 1.00 42.31 320 THR A N 1
ATOM 2443 C CA . THR A 1 320 ? 65.309 20.296 -109.212 1.00 42.31 320 THR A CA 1
ATOM 2444 C C . THR A 1 320 ? 64.798 21.703 -109.593 1.00 42.31 320 THR A C 1
ATOM 2446 O O . THR A 1 320 ? 65.540 22.445 -110.237 1.00 42.31 320 THR A O 1
ATOM 2449 N N . PRO A 1 321 ? 63.620 22.156 -109.112 1.00 46.34 321 PRO A N 1
ATOM 2450 C CA . PRO A 1 321 ? 63.601 22.817 -107.801 1.00 46.34 321 PRO A CA 1
ATOM 2451 C C . PRO A 1 321 ? 62.377 22.522 -106.920 1.00 46.34 321 PRO A C 1
ATOM 2453 O O . PRO A 1 321 ? 61.267 22.248 -107.368 1.00 46.34 321 PRO A O 1
ATOM 2456 N N . ALA A 1 322 ? 62.642 22.635 -105.622 1.00 42.66 322 ALA A N 1
ATOM 2457 C CA . ALA A 1 322 ? 61.704 22.636 -104.517 1.00 42.66 322 ALA A CA 1
ATOM 2458 C C . ALA A 1 322 ? 60.639 23.741 -104.632 1.00 42.66 322 ALA A C 1
ATOM 2460 O O . ALA A 1 322 ? 60.917 24.856 -105.072 1.00 42.66 322 ALA A O 1
ATOM 2461 N N . THR A 1 323 ? 59.437 23.466 -104.127 1.00 41.41 323 THR A N 1
ATOM 2462 C CA . THR A 1 323 ? 58.474 24.509 -103.758 1.00 41.41 323 THR A CA 1
ATOM 2463 C C . THR A 1 323 ? 57.906 24.163 -102.391 1.00 41.41 323 THR A C 1
ATOM 2465 O O . THR A 1 323 ? 57.123 23.231 -102.231 1.00 41.41 323 THR A O 1
ATOM 2468 N N . ALA A 1 324 ? 58.398 24.888 -101.390 1.00 44.69 324 ALA A N 1
ATOM 2469 C CA . ALA A 1 324 ? 57.885 24.892 -100.036 1.00 44.69 324 ALA A CA 1
ATOM 2470 C C . ALA A 1 324 ? 56.602 25.730 -99.995 1.00 44.69 324 ALA A C 1
ATOM 2472 O O . ALA A 1 324 ? 56.619 26.906 -100.350 1.00 44.69 324 ALA A O 1
ATOM 2473 N N . THR A 1 325 ? 55.509 25.144 -99.522 1.00 42.03 325 THR A N 1
ATOM 2474 C CA . THR A 1 325 ? 54.326 25.882 -99.067 1.00 42.03 325 THR A CA 1
ATOM 2475 C C . THR A 1 325 ? 54.231 25.731 -97.559 1.00 42.03 325 THR A C 1
ATOM 2477 O O . THR A 1 325 ? 53.789 24.705 -97.046 1.00 42.03 325 THR A O 1
ATOM 2480 N N . ALA A 1 326 ? 54.711 26.758 -96.860 1.00 43.03 326 ALA A N 1
ATOM 2481 C CA . ALA A 1 326 ? 54.409 27.004 -95.462 1.00 43.03 326 ALA A CA 1
ATOM 2482 C C . ALA A 1 326 ? 52.951 27.483 -95.357 1.00 43.03 326 ALA A C 1
ATOM 2484 O O . ALA A 1 326 ? 52.582 28.460 -96.008 1.00 43.03 326 ALA A O 1
ATOM 2485 N N . SER A 1 327 ? 52.140 26.792 -94.554 1.00 39.53 327 SER A N 1
ATOM 2486 C CA . SER A 1 327 ? 50.808 27.254 -94.146 1.00 39.53 327 SER A CA 1
ATOM 2487 C C . SER A 1 327 ? 50.893 27.956 -92.786 1.00 39.53 327 SER A C 1
ATOM 2489 O O . SER A 1 327 ? 51.648 27.500 -91.923 1.00 39.53 327 SER A O 1
ATOM 2491 N N . PRO A 1 328 ? 50.152 29.060 -92.586 1.00 49.41 328 PRO A N 1
ATOM 2492 C CA . PRO A 1 328 ? 50.317 29.952 -91.448 1.00 49.41 328 PRO A CA 1
ATOM 2493 C C . PRO A 1 328 ? 49.604 29.450 -90.187 1.00 49.41 328 PRO A C 1
ATOM 2495 O O . PRO A 1 328 ? 48.505 28.901 -90.235 1.00 49.41 328 PRO A O 1
ATOM 2498 N N . VAL A 1 329 ? 50.247 29.719 -89.052 1.00 44.00 329 VAL A N 1
ATOM 2499 C CA . VAL A 1 329 ? 49.686 29.692 -87.699 1.00 44.00 329 VAL A CA 1
ATOM 2500 C C . VAL A 1 329 ? 48.592 30.760 -87.601 1.00 44.00 329 VAL A C 1
ATOM 2502 O O . VAL A 1 329 ? 48.862 31.938 -87.834 1.00 44.00 329 VAL A O 1
ATOM 2505 N N . ARG A 1 330 ? 47.369 30.354 -87.251 1.00 40.28 330 ARG A N 1
ATOM 2506 C CA . ARG A 1 330 ? 46.290 31.246 -86.813 1.00 40.28 330 ARG A CA 1
ATOM 2507 C C . ARG A 1 330 ? 46.172 31.097 -85.299 1.00 40.28 330 ARG A C 1
ATOM 2509 O O . ARG A 1 330 ? 45.790 30.033 -84.823 1.00 40.28 330 ARG A O 1
ATOM 2516 N N . GLY A 1 331 ? 46.576 32.136 -84.575 1.00 46.53 331 GLY A N 1
ATOM 2517 C CA . GLY A 1 331 ? 46.185 32.321 -83.186 1.00 46.53 331 GLY A CA 1
ATOM 2518 C C . GLY A 1 331 ? 44.731 32.773 -83.150 1.00 46.53 331 GLY A C 1
ATOM 2519 O O . GLY A 1 331 ? 44.370 33.716 -83.852 1.00 46.53 331 GLY A O 1
ATOM 2520 N N . GLU A 1 332 ? 43.923 32.078 -82.366 1.00 38.72 332 GLU A N 1
ATOM 2521 C CA . GLU A 1 332 ? 42.674 32.596 -81.825 1.00 38.72 332 GLU A CA 1
ATOM 2522 C C . GLU A 1 332 ? 42.853 32.529 -80.307 1.00 38.72 332 GLU A C 1
ATOM 2524 O O . GLU A 1 332 ? 42.942 31.459 -79.705 1.00 38.72 332 GLU A O 1
ATOM 2529 N N . GLU A 1 333 ? 43.095 33.710 -79.742 1.00 47.00 333 GLU A N 1
ATOM 2530 C CA . GLU A 1 333 ? 42.897 34.013 -78.334 1.00 47.00 333 GLU A CA 1
ATOM 2531 C C . GLU A 1 333 ? 41.382 33.986 -78.110 1.00 47.00 333 GLU A C 1
ATOM 2533 O O . GLU A 1 333 ? 40.665 34.787 -78.706 1.00 47.00 333 GLU A O 1
ATOM 2538 N N . GLU A 1 334 ? 40.891 33.062 -77.288 1.00 47.31 334 GLU A N 1
ATOM 2539 C CA . GLU A 1 334 ? 39.572 33.189 -76.673 1.00 47.31 334 GLU A CA 1
ATOM 2540 C C . GLU A 1 334 ? 39.775 33.402 -75.173 1.00 47.31 334 GLU A C 1
ATOM 2542 O O . GLU A 1 334 ? 40.269 32.540 -74.442 1.00 47.31 334 GLU A O 1
ATOM 2547 N N . GLU A 1 335 ? 39.447 34.626 -74.762 1.00 49.31 335 GLU A N 1
ATOM 2548 C CA . GLU A 1 335 ? 39.043 34.976 -73.411 1.00 49.31 335 GLU A CA 1
ATOM 2549 C C . GLU A 1 335 ? 37.816 34.138 -73.026 1.00 49.31 335 GLU A C 1
ATOM 2551 O O . GLU A 1 335 ? 36.798 34.183 -73.712 1.00 49.31 335 GLU A O 1
ATOM 2556 N N . GLU A 1 336 ? 37.873 33.442 -71.891 1.00 46.00 336 GLU A N 1
ATOM 2557 C CA . GLU A 1 336 ? 36.666 33.161 -71.112 1.00 46.00 336 GLU A CA 1
ATOM 2558 C C . GLU A 1 336 ? 36.968 33.400 -69.629 1.00 46.00 336 GLU A C 1
ATOM 2560 O O . GLU A 1 336 ? 37.540 32.586 -68.902 1.00 46.00 336 GLU A O 1
ATOM 2565 N N . GLU A 1 337 ? 36.630 34.620 -69.230 1.00 48.38 337 GLU A N 1
ATOM 2566 C CA . GLU A 1 337 ? 36.292 35.033 -67.880 1.00 48.38 337 GLU A CA 1
ATOM 2567 C C . GLU A 1 337 ? 34.919 34.430 -67.540 1.00 48.38 337 GLU A C 1
ATOM 2569 O O . GLU A 1 337 ? 33.940 34.842 -68.146 1.00 48.38 337 GLU A O 1
ATOM 2574 N N . ASP A 1 338 ? 34.814 33.500 -66.581 1.00 41.75 338 ASP A N 1
ATOM 2575 C CA . ASP A 1 338 ? 33.783 33.634 -65.542 1.00 41.75 338 ASP A CA 1
ATOM 2576 C C . ASP A 1 338 ? 33.977 32.712 -64.319 1.00 41.75 338 ASP A C 1
ATOM 2578 O O . ASP A 1 338 ? 34.306 31.530 -64.402 1.00 41.75 338 ASP A O 1
ATOM 2582 N N . THR A 1 339 ? 33.768 33.343 -63.165 1.00 48.50 339 THR A N 1
ATOM 2583 C CA . THR A 1 339 ? 33.309 32.852 -61.857 1.00 48.50 339 THR A CA 1
ATOM 2584 C C . THR A 1 339 ? 33.326 31.352 -61.517 1.00 48.50 339 THR A C 1
ATOM 2586 O O . THR A 1 339 ? 32.633 30.525 -62.099 1.00 48.50 339 THR A O 1
ATOM 2589 N N . GLY A 1 340 ? 33.941 31.014 -60.371 1.00 44.09 340 GLY A N 1
ATOM 2590 C CA . GLY A 1 340 ? 33.630 29.727 -59.745 1.00 44.09 340 GLY A CA 1
ATOM 2591 C C . GLY A 1 340 ? 34.423 29.303 -58.518 1.00 44.09 340 GLY A C 1
ATOM 2592 O O . GLY A 1 340 ? 35.117 28.301 -58.562 1.00 44.09 340 GLY A O 1
ATOM 2593 N N . THR A 1 341 ? 34.211 29.993 -57.398 1.00 44.56 341 THR A N 1
ATOM 2594 C CA . THR A 1 341 ? 34.067 29.356 -56.073 1.00 44.56 341 THR A CA 1
ATOM 2595 C C . THR A 1 341 ? 35.263 28.573 -55.509 1.00 44.56 341 THR A C 1
ATOM 2597 O O . THR A 1 341 ? 35.474 27.388 -55.754 1.00 44.56 341 THR A O 1
ATOM 2600 N N . ALA A 1 342 ? 35.966 29.231 -54.589 1.00 49.97 342 ALA A N 1
ATOM 2601 C CA . ALA A 1 342 ? 36.810 28.586 -53.593 1.00 49.97 342 ALA A CA 1
ATOM 2602 C C . ALA A 1 342 ? 36.050 27.506 -52.796 1.00 49.97 342 ALA A C 1
ATOM 2604 O O . ALA A 1 342 ? 34.923 27.746 -52.359 1.00 49.97 342 ALA A O 1
ATOM 2605 N N . PRO A 1 343 ? 36.730 26.413 -52.418 1.00 47.03 343 PRO A N 1
ATOM 2606 C CA . PRO A 1 343 ? 36.542 25.857 -51.096 1.00 47.03 343 PRO A CA 1
ATOM 2607 C C . PRO A 1 343 ? 37.827 26.028 -50.291 1.00 47.03 343 PRO A C 1
ATOM 2609 O O . PRO A 1 343 ? 38.897 25.506 -50.605 1.00 47.03 343 PRO A O 1
ATOM 2612 N N . CYS A 1 344 ? 37.677 26.799 -49.222 1.00 45.41 344 CYS A N 1
ATOM 2613 C CA . CYS A 1 344 ? 38.587 26.849 -48.099 1.00 45.41 344 CYS A CA 1
ATOM 2614 C C . CYS A 1 344 ? 38.880 25.447 -47.548 1.00 45.41 344 CYS A C 1
ATOM 2616 O O . CYS A 1 344 ? 38.001 24.588 -47.502 1.00 45.41 344 CYS A O 1
ATOM 2618 N N . GLY A 1 345 ? 40.067 25.307 -46.958 1.00 40.53 345 GLY A N 1
ATOM 2619 C CA . GLY A 1 345 ? 40.224 24.473 -45.769 1.00 40.53 345 GLY A CA 1
ATOM 2620 C C . GLY A 1 345 ? 41.088 23.237 -45.949 1.00 40.53 345 GLY A C 1
ATOM 2621 O O . GLY A 1 345 ? 40.604 22.115 -45.852 1.00 40.53 345 GLY A O 1
ATOM 2622 N N . GLY A 1 346 ? 42.396 23.451 -46.093 1.00 46.66 346 GLY A N 1
ATOM 2623 C CA . GLY A 1 346 ? 43.381 22.457 -45.687 1.00 46.66 346 GLY A CA 1
ATOM 2624 C C . GLY A 1 346 ? 43.271 22.211 -44.181 1.00 46.66 346 GLY A C 1
ATOM 2625 O O . GLY A 1 346 ? 43.706 23.031 -43.376 1.00 46.66 346 GLY A O 1
ATOM 2626 N N . GLY A 1 347 ? 42.666 21.087 -43.808 1.00 41.03 347 GLY A N 1
ATOM 2627 C CA . GLY A 1 347 ? 42.740 20.514 -42.471 1.00 41.03 347 GLY A CA 1
ATOM 2628 C C . GLY A 1 347 ? 43.759 19.385 -42.481 1.00 41.03 347 GLY A C 1
ATOM 2629 O O . GLY A 1 347 ? 43.447 18.274 -42.901 1.00 41.03 347 GLY A O 1
ATOM 2630 N N . GLY A 1 348 ? 44.984 19.678 -42.049 1.00 48.69 348 GLY A N 1
ATOM 2631 C CA . GLY A 1 348 ? 45.977 18.653 -41.763 1.00 48.69 348 GLY A CA 1
ATOM 2632 C C . GLY A 1 348 ? 45.492 17.763 -40.622 1.00 48.69 348 GLY A C 1
ATOM 2633 O O . GLY A 1 348 ? 45.237 18.247 -39.522 1.00 48.69 348 GLY A O 1
ATOM 2634 N N . LEU A 1 349 ? 45.390 16.462 -40.878 1.00 42.03 349 LEU A N 1
ATOM 2635 C CA . LEU A 1 349 ? 45.309 15.450 -39.834 1.00 42.03 349 LEU A CA 1
ATOM 2636 C C . LEU A 1 349 ? 46.524 14.538 -39.962 1.00 42.03 349 LEU A C 1
ATOM 2638 O O . LEU A 1 349 ? 46.658 13.738 -40.884 1.00 42.03 349 LEU A O 1
ATOM 2642 N N . VAL A 1 350 ? 47.424 14.770 -39.011 1.00 43.44 350 VAL A N 1
ATOM 2643 C CA . VAL A 1 350 ? 48.520 13.917 -38.567 1.00 43.44 350 VAL A CA 1
ATOM 2644 C C . VAL A 1 350 ? 48.095 12.450 -38.591 1.00 43.44 350 VAL A C 1
ATOM 2646 O O . VAL A 1 350 ? 47.133 12.054 -37.934 1.00 43.44 350 VAL A O 1
ATOM 2649 N N . GLY A 1 351 ? 48.837 11.653 -39.357 1.00 38.94 351 GLY A N 1
ATOM 2650 C CA . GLY A 1 351 ? 48.757 10.203 -39.322 1.00 38.94 351 GLY A CA 1
ATOM 2651 C C . GLY A 1 351 ? 49.269 9.683 -37.983 1.00 38.94 351 GLY A C 1
ATOM 2652 O O . GLY A 1 351 ? 50.418 9.924 -37.618 1.00 38.94 351 GLY A O 1
ATOM 2653 N N . SER A 1 352 ? 48.412 8.955 -37.275 1.00 39.34 352 SER A N 1
ATOM 2654 C CA . SER A 1 352 ? 48.820 8.042 -36.216 1.00 39.34 352 SER A CA 1
ATOM 2655 C C . SER A 1 352 ? 48.775 6.639 -36.813 1.00 39.34 352 SER A C 1
ATOM 2657 O O . SER A 1 352 ? 47.698 6.097 -37.059 1.00 39.34 352 SER A O 1
ATOM 2659 N N . SER A 1 353 ? 49.951 6.100 -37.136 1.00 45.44 353 SER A N 1
ATOM 2660 C CA . SER A 1 353 ? 50.128 4.686 -37.456 1.00 45.44 353 SER A CA 1
ATOM 2661 C C . SER A 1 353 ? 49.796 3.874 -36.213 1.00 45.44 353 SER A C 1
ATOM 2663 O O . SER A 1 353 ? 50.530 3.946 -35.229 1.00 45.44 353 SER A O 1
ATOM 2665 N N . GLU A 1 354 ? 48.717 3.100 -36.265 1.00 40.06 354 GLU A N 1
ATOM 2666 C CA . GLU A 1 354 ? 48.471 2.036 -35.299 1.00 40.06 354 GLU A CA 1
ATOM 2667 C C . GLU A 1 354 ? 48.553 0.686 -36.012 1.00 40.06 354 GLU A C 1
ATOM 2669 O O . GLU A 1 354 ? 47.949 0.435 -37.056 1.00 40.06 354 GLU A O 1
ATOM 2674 N N . GLU A 1 355 ? 49.434 -0.122 -35.449 1.00 40.41 355 GLU A N 1
ATOM 2675 C CA . GLU A 1 355 ? 49.960 -1.393 -35.900 1.00 40.41 355 GLU A CA 1
ATOM 2676 C C . GLU A 1 355 ? 48.860 -2.464 -35.892 1.00 40.41 355 GLU A C 1
ATOM 2678 O O . GLU A 1 355 ? 48.241 -2.754 -34.869 1.00 40.41 355 GLU A O 1
ATOM 2683 N N . VAL A 1 356 ? 48.593 -3.052 -37.059 1.00 42.06 356 VAL A N 1
ATOM 2684 C CA . VAL A 1 356 ? 47.618 -4.134 -37.225 1.00 42.06 356 VAL A CA 1
ATOM 2685 C C . VAL A 1 356 ? 48.244 -5.446 -36.748 1.00 42.06 356 VAL A C 1
ATOM 2687 O O . VAL A 1 356 ? 49.073 -6.037 -37.439 1.00 42.06 356 VAL A O 1
ATOM 2690 N N . ALA A 1 357 ? 47.820 -5.921 -35.576 1.00 43.50 357 ALA A N 1
ATOM 2691 C CA . ALA A 1 357 ? 48.078 -7.279 -35.101 1.00 43.50 357 ALA A CA 1
ATOM 2692 C C . ALA A 1 357 ? 47.087 -8.288 -35.733 1.00 43.50 357 ALA A C 1
ATOM 2694 O O . ALA A 1 357 ? 45.925 -7.946 -35.975 1.00 43.50 357 ALA A O 1
ATOM 2695 N N . PRO A 1 358 ? 47.505 -9.540 -36.004 1.00 55.28 358 PRO A N 1
ATOM 2696 C CA . PRO A 1 358 ? 46.698 -10.504 -36.744 1.00 55.28 358 PRO A CA 1
ATOM 2697 C C . PRO A 1 358 ? 45.602 -11.135 -35.873 1.00 55.28 358 PRO A C 1
ATOM 2699 O O . PRO A 1 358 ? 45.838 -11.568 -34.745 1.00 55.28 358 PRO A O 1
ATOM 2702 N N . GLN A 1 359 ? 44.395 -11.214 -36.436 1.00 41.88 359 GLN A N 1
ATOM 2703 C CA . GLN A 1 359 ? 43.232 -11.861 -35.833 1.00 41.88 359 GLN A CA 1
ATOM 2704 C C . GLN A 1 359 ? 43.424 -13.382 -35.743 1.00 41.88 359 GLN A C 1
ATOM 2706 O O . GLN A 1 359 ? 43.692 -14.051 -36.741 1.00 41.88 359 GLN A O 1
ATOM 2711 N N . ALA A 1 360 ? 43.237 -13.923 -34.539 1.00 43.75 360 ALA A N 1
ATOM 2712 C CA . ALA A 1 360 ? 43.104 -15.352 -34.285 1.00 43.75 360 ALA A CA 1
ATOM 2713 C C . ALA A 1 360 ? 41.643 -15.812 -34.505 1.00 43.75 360 ALA A C 1
ATOM 2715 O O . ALA A 1 360 ? 40.713 -15.042 -34.249 1.00 43.75 360 ALA A O 1
ATOM 2716 N N . PRO A 1 361 ? 41.411 -17.060 -34.954 1.00 53.75 361 PRO A N 1
ATOM 2717 C CA . PRO A 1 361 ? 40.075 -17.567 -35.253 1.00 53.75 361 PRO A CA 1
ATOM 2718 C C . PRO A 1 361 ? 39.233 -17.766 -33.983 1.00 53.75 361 PRO A C 1
ATOM 2720 O O . PRO A 1 361 ? 39.614 -18.479 -33.053 1.00 53.75 361 PRO A O 1
ATOM 2723 N N . LEU A 1 362 ? 38.055 -17.139 -33.976 1.00 40.84 362 LEU A N 1
ATOM 2724 C CA . LEU A 1 362 ? 37.043 -17.232 -32.925 1.00 40.84 362 LEU A CA 1
ATOM 2725 C C . LEU A 1 362 ? 36.510 -18.667 -32.798 1.00 40.84 362 LEU A C 1
ATOM 2727 O O . LEU A 1 362 ? 36.009 -19.259 -33.753 1.00 40.84 362 LEU A O 1
ATOM 2731 N N . SER A 1 363 ? 36.600 -19.213 -31.588 1.00 46.66 363 SER A N 1
ATOM 2732 C CA . SER A 1 363 ? 35.993 -20.489 -31.203 1.00 46.66 363 SER A CA 1
ATOM 2733 C C . SER A 1 363 ? 34.484 -20.302 -30.937 1.00 46.66 363 SER A C 1
ATOM 2735 O O . SER A 1 363 ? 34.119 -19.336 -30.269 1.00 46.66 363 SER A O 1
ATOM 2737 N N . PRO A 1 364 ? 33.592 -21.210 -31.381 1.00 59.44 364 PRO A N 1
ATOM 2738 C CA . PRO A 1 364 ? 32.136 -20.989 -31.391 1.00 59.44 364 PRO A CA 1
ATOM 2739 C C . PRO A 1 364 ? 31.396 -21.199 -30.053 1.00 59.44 364 PRO A C 1
ATOM 2741 O O . PRO A 1 364 ? 30.173 -21.295 -30.047 1.00 59.44 364 PRO A O 1
ATOM 2744 N N . TRP A 1 365 ? 32.090 -21.259 -28.914 1.00 55.16 365 TRP A N 1
ATOM 2745 C CA . TRP A 1 365 ? 31.457 -21.540 -27.618 1.00 55.16 365 TRP A CA 1
ATOM 2746 C C . TRP A 1 365 ? 32.028 -20.653 -26.513 1.00 55.16 365 TRP A C 1
ATOM 2748 O O . TRP A 1 365 ? 32.743 -21.116 -25.627 1.00 55.16 365 TRP A O 1
ATOM 2758 N N . THR A 1 366 ? 31.714 -19.360 -26.552 1.00 57.34 366 THR A N 1
ATOM 2759 C CA . THR A 1 366 ? 31.786 -18.540 -25.342 1.00 57.34 366 THR A CA 1
ATOM 2760 C C . THR A 1 366 ? 30.535 -18.818 -24.502 1.00 57.34 366 THR A C 1
ATOM 2762 O O . THR A 1 366 ? 29.417 -18.709 -25.013 1.00 57.34 366 THR A O 1
ATOM 2765 N N . PRO A 1 367 ? 30.672 -19.215 -23.225 1.00 68.06 367 PRO A N 1
ATOM 2766 C CA . PRO A 1 367 ? 29.520 -19.363 -22.350 1.00 68.06 367 PRO A CA 1
ATOM 2767 C C . PRO A 1 367 ? 28.828 -18.002 -22.237 1.00 68.06 367 PRO A C 1
ATOM 2769 O O . PRO A 1 367 ? 29.465 -17.002 -21.899 1.00 68.06 367 PRO A O 1
ATOM 2772 N N . LEU A 1 368 ? 27.534 -17.968 -22.572 1.00 70.25 368 LEU A N 1
ATOM 2773 C CA . LEU A 1 368 ? 26.674 -16.796 -22.407 1.00 70.25 368 LEU A CA 1
ATOM 2774 C C . LEU A 1 368 ? 26.918 -16.198 -21.020 1.00 70.25 368 LEU A C 1
ATOM 2776 O O . LEU A 1 368 ? 26.848 -16.909 -20.015 1.00 70.25 368 LEU A O 1
ATOM 2780 N N . SER A 1 369 ? 27.238 -14.902 -20.975 1.00 79.19 369 SER A N 1
ATOM 2781 C CA . SER A 1 369 ? 27.512 -14.232 -19.708 1.00 79.19 369 SER A CA 1
ATOM 2782 C C . SER A 1 369 ? 26.310 -14.408 -18.767 1.00 79.19 369 SER A C 1
ATOM 2784 O O . SER A 1 369 ? 25.164 -14.450 -19.229 1.00 79.19 369 SER A O 1
ATOM 2786 N N . PRO A 1 370 ? 26.523 -14.495 -17.444 1.00 84.44 370 PRO A N 1
ATOM 2787 C CA . PRO A 1 370 ? 25.428 -14.646 -16.484 1.00 84.44 370 PRO A CA 1
ATOM 2788 C C . PRO A 1 370 ? 24.361 -13.542 -16.617 1.00 84.44 370 PRO A C 1
ATOM 2790 O O . PRO A 1 370 ? 23.188 -13.778 -16.338 1.00 84.44 370 PRO A O 1
ATOM 2793 N N . TRP A 1 371 ? 24.733 -12.370 -17.140 1.00 80.81 371 TRP A N 1
ATOM 2794 C CA . TRP A 1 371 ? 23.810 -11.283 -17.472 1.00 80.81 371 TRP A CA 1
ATOM 2795 C C . TRP A 1 371 ? 22.909 -11.584 -18.678 1.00 80.81 371 TRP A C 1
ATOM 2797 O O . TRP A 1 371 ? 21.734 -11.224 -18.662 1.00 80.81 371 TRP A O 1
ATOM 2807 N N . ALA A 1 372 ? 23.412 -12.283 -19.698 1.00 85.94 372 ALA A N 1
ATOM 2808 C CA . ALA A 1 372 ? 22.607 -12.703 -20.846 1.00 85.94 372 ALA A CA 1
ATOM 2809 C C . ALA A 1 372 ? 21.562 -13.761 -20.449 1.00 85.94 372 ALA A C 1
ATOM 2811 O O . ALA A 1 372 ? 20.417 -13.700 -20.897 1.00 85.94 372 ALA A O 1
ATOM 2812 N N . LEU A 1 373 ? 21.924 -14.683 -19.549 1.00 87.62 373 LEU A N 1
ATOM 2813 C CA . LEU A 1 373 ? 20.977 -15.649 -18.982 1.00 87.62 373 LEU A CA 1
ATOM 2814 C C . LEU A 1 373 ? 19.927 -14.968 -18.094 1.00 87.62 373 LEU A C 1
ATOM 2816 O O . LEU A 1 373 ? 18.750 -15.318 -18.171 1.00 87.62 373 LEU A O 1
ATOM 2820 N N . ALA A 1 374 ? 20.317 -13.958 -17.309 1.00 89.44 374 ALA A N 1
ATOM 2821 C CA . ALA A 1 374 ? 19.378 -13.166 -16.515 1.00 89.44 374 ALA A CA 1
ATOM 2822 C C . ALA A 1 374 ? 18.378 -12.397 -17.397 1.00 89.44 374 ALA A C 1
ATOM 2824 O O . ALA A 1 374 ? 17.181 -12.417 -17.117 1.00 89.44 374 ALA A O 1
ATOM 2825 N N . LEU A 1 375 ? 18.835 -11.786 -18.497 1.00 91.19 375 LEU A N 1
ATOM 2826 C CA . LEU A 1 375 ? 17.968 -11.101 -19.464 1.00 91.19 375 LEU A CA 1
ATOM 2827 C C . LEU A 1 375 ? 16.999 -12.062 -20.163 1.00 91.19 375 LEU A C 1
ATOM 2829 O O . LEU A 1 375 ? 15.815 -11.750 -20.282 1.00 91.19 375 LEU A O 1
ATOM 2833 N N . LEU A 1 376 ? 17.471 -13.245 -20.574 1.00 91.25 376 LEU A N 1
ATOM 2834 C CA . LEU A 1 376 ? 16.617 -14.278 -21.169 1.00 91.25 376 LEU A CA 1
ATOM 2835 C C . LEU A 1 376 ? 15.571 -14.802 -20.175 1.00 91.25 376 LEU A C 1
ATOM 2837 O O . LEU A 1 376 ? 14.415 -14.982 -20.552 1.00 91.25 376 LEU A O 1
ATOM 2841 N N . ALA A 1 377 ? 15.938 -14.984 -18.904 1.00 90.69 377 ALA A N 1
ATOM 2842 C CA . ALA A 1 377 ? 14.998 -15.377 -17.856 1.00 90.69 377 ALA A CA 1
ATOM 2843 C C . ALA A 1 377 ? 13.938 -14.293 -17.589 1.00 90.69 377 ALA A C 1
ATOM 2845 O O . ALA A 1 377 ? 12.764 -14.612 -17.408 1.00 90.69 377 ALA A O 1
ATOM 2846 N N . LEU A 1 378 ? 14.325 -13.015 -17.617 1.00 91.88 378 LEU A N 1
ATOM 2847 C CA . LEU A 1 378 ? 13.421 -11.881 -17.408 1.00 91.88 378 LEU A CA 1
ATOM 2848 C C . LEU A 1 378 ? 12.454 -11.706 -18.592 1.00 91.88 378 LEU A C 1
ATOM 2850 O O . LEU A 1 378 ? 11.259 -11.499 -18.385 1.00 91.88 378 LEU A O 1
ATOM 2854 N N . LEU A 1 379 ? 12.939 -11.891 -19.824 1.00 91.94 379 LEU A N 1
ATOM 2855 C CA . LEU A 1 379 ? 12.114 -11.946 -21.037 1.00 91.94 379 LEU A CA 1
ATOM 2856 C C . LEU A 1 379 ? 11.139 -13.128 -21.021 1.00 91.94 379 LEU A C 1
ATOM 2858 O O . LEU A 1 379 ? 9.973 -12.955 -21.373 1.00 91.94 379 LEU A O 1
ATOM 2862 N N . ALA A 1 380 ? 11.582 -14.305 -20.574 1.00 89.38 380 ALA A N 1
ATOM 2863 C CA . ALA A 1 380 ? 10.713 -15.469 -20.417 1.00 89.38 380 ALA A CA 1
ATOM 2864 C C . ALA A 1 380 ? 9.628 -15.225 -19.354 1.00 89.38 380 ALA A C 1
ATOM 2866 O O . ALA A 1 380 ? 8.465 -15.544 -19.589 1.00 89.38 380 ALA A O 1
ATOM 2867 N N . LEU A 1 381 ? 9.968 -14.591 -18.227 1.00 88.00 381 LEU A N 1
ATOM 2868 C CA . LEU A 1 381 ? 9.010 -14.169 -17.196 1.00 88.00 381 LEU A CA 1
ATOM 2869 C C . LEU A 1 381 ? 7.995 -13.145 -17.722 1.00 88.00 381 LEU A C 1
ATOM 2871 O O . LEU A 1 381 ? 6.808 -13.266 -17.433 1.00 88.00 381 LEU A O 1
ATOM 2875 N N . LEU A 1 382 ? 8.433 -12.183 -18.538 1.00 85.44 382 LEU A N 1
ATOM 2876 C CA . LEU A 1 382 ? 7.558 -11.215 -19.211 1.00 85.44 382 LEU A CA 1
ATOM 2877 C C . LEU A 1 382 ? 6.612 -11.875 -20.225 1.00 85.44 382 LEU A C 1
ATOM 2879 O O . LEU A 1 382 ? 5.475 -11.431 -20.366 1.00 85.44 382 LEU A O 1
ATOM 2883 N N . TYR A 1 383 ? 7.055 -12.936 -20.905 1.00 82.81 383 TYR A N 1
ATOM 2884 C CA . TYR A 1 383 ? 6.226 -13.700 -21.845 1.00 82.81 383 TYR A CA 1
ATOM 2885 C C . TYR A 1 383 ? 5.267 -14.682 -21.158 1.00 82.81 383 TYR A C 1
ATOM 2887 O O . TYR A 1 383 ? 4.189 -14.952 -21.686 1.00 82.81 383 TYR A O 1
ATOM 2895 N N . LEU A 1 384 ? 5.648 -15.212 -19.994 1.00 79.88 384 LEU A N 1
ATOM 2896 C CA . LEU A 1 384 ? 4.835 -16.131 -19.193 1.00 79.88 384 LEU A CA 1
ATOM 2897 C C . LEU A 1 384 ? 3.843 -15.402 -18.278 1.00 79.88 384 LEU A C 1
ATOM 2899 O O . LEU A 1 384 ? 2.883 -16.020 -17.814 1.00 79.88 384 LEU A O 1
ATOM 2903 N N . LEU A 1 385 ? 4.029 -14.100 -18.033 1.00 76.06 385 LEU A N 1
ATOM 2904 C CA . LEU A 1 385 ? 3.035 -13.288 -17.342 1.00 76.06 385 LEU A CA 1
ATOM 2905 C C . LEU A 1 385 ? 1.796 -13.132 -18.242 1.00 76.06 385 LEU A C 1
ATOM 2907 O O . LEU A 1 385 ? 1.896 -12.570 -19.337 1.00 76.06 385 LEU A O 1
ATOM 2911 N N . PRO A 1 386 ? 0.609 -13.601 -17.813 1.00 60.19 386 PRO A N 1
ATOM 2912 C CA . PRO A 1 386 ? -0.602 -13.462 -18.603 1.00 60.19 386 PRO A CA 1
ATOM 2913 C C . PRO A 1 386 ? -0.837 -11.983 -18.920 1.00 60.19 386 PRO A C 1
ATOM 2915 O O . PRO A 1 386 ? -0.889 -11.140 -18.025 1.00 60.19 386 PRO A O 1
ATOM 2918 N N . ARG A 1 387 ? -0.996 -11.693 -20.216 1.00 55.72 387 ARG A N 1
ATOM 2919 C CA . ARG A 1 387 ? -1.232 -10.384 -20.862 1.00 55.72 387 ARG A CA 1
ATOM 2920 C C . ARG A 1 387 ? -2.521 -9.656 -20.413 1.00 55.72 387 ARG A C 1
ATOM 2922 O O . ARG A 1 387 ? -3.108 -8.903 -21.179 1.00 55.72 387 ARG A O 1
ATOM 2929 N N . GLN A 1 388 ? -2.994 -9.886 -19.191 1.00 52.97 388 GLN A N 1
ATOM 2930 C CA . GLN A 1 388 ? -4.262 -9.391 -18.653 1.00 52.97 388 GLN A CA 1
ATOM 2931 C C . GLN A 1 388 ? -4.075 -8.223 -17.678 1.00 52.97 388 GLN A C 1
ATOM 2933 O O . GLN A 1 388 ? -4.832 -8.092 -16.718 1.00 52.97 388 GLN A O 1
ATOM 2938 N N . TRP A 1 389 ? -3.086 -7.354 -17.909 1.00 50.44 389 TRP A N 1
ATOM 2939 C CA . TRP A 1 389 ? -3.097 -6.060 -17.233 1.00 50.44 389 TRP A CA 1
ATOM 2940 C C . TRP A 1 389 ? -4.325 -5.276 -17.720 1.00 50.44 389 TRP A C 1
ATOM 2942 O O . TRP A 1 389 ? -4.453 -5.053 -18.929 1.00 50.44 389 TRP A O 1
ATOM 2952 N N . PRO A 1 390 ? -5.255 -4.889 -16.827 1.00 51.91 390 PRO A N 1
ATOM 2953 C CA . PRO A 1 390 ? -6.394 -4.076 -17.213 1.00 51.91 390 PRO A CA 1
ATOM 2954 C C . PRO A 1 390 ? -5.855 -2.761 -17.768 1.00 51.91 390 PRO A C 1
ATOM 2956 O O . PRO A 1 390 ? -5.105 -2.055 -17.091 1.00 51.91 390 PRO A O 1
ATOM 2959 N N . GLN A 1 391 ? -6.200 -2.449 -19.018 1.00 48.62 391 GLN A N 1
ATOM 2960 C CA . GLN A 1 391 ? -5.837 -1.163 -19.593 1.00 48.62 391 GLN A CA 1
ATOM 2961 C C . GLN A 1 391 ? -6.381 -0.046 -18.694 1.00 48.62 391 GLN A C 1
ATOM 2963 O O . GLN A 1 391 ? -7.564 -0.088 -18.333 1.00 48.62 391 GLN A O 1
ATOM 2968 N N . PRO A 1 392 ? -5.557 0.951 -18.325 1.00 51.56 392 PRO A N 1
ATOM 2969 C CA . PRO A 1 392 ? -6.061 2.140 -17.672 1.00 51.56 392 PRO A CA 1
ATOM 2970 C C . PRO A 1 392 ? -7.013 2.811 -18.660 1.00 51.56 392 PRO A C 1
ATOM 2972 O O . PRO A 1 392 ? -6.594 3.375 -19.667 1.00 51.56 392 PRO A O 1
ATOM 2975 N N . GLN A 1 393 ? -8.312 2.697 -18.389 1.00 47.72 393 GLN A N 1
ATOM 2976 C CA . GLN A 1 393 ? -9.354 3.471 -19.047 1.00 47.72 393 GLN A CA 1
ATOM 2977 C C . GLN A 1 393 ? -9.080 4.943 -18.726 1.00 47.72 393 GLN A C 1
ATOM 2979 O O . GLN A 1 393 ? -9.577 5.481 -17.735 1.00 47.72 393 GLN A O 1
ATOM 2984 N N . LEU A 1 394 ? -8.242 5.579 -19.546 1.00 49.00 394 LEU A N 1
ATOM 2985 C CA . LEU A 1 394 ? -8.087 7.023 -19.626 1.00 49.00 394 LEU A CA 1
ATOM 2986 C C . LEU A 1 394 ? -9.433 7.575 -20.093 1.00 49.00 394 LEU A C 1
ATOM 2988 O O . LEU A 1 394 ? -9.672 7.797 -21.278 1.00 49.00 394 LEU A O 1
ATOM 2992 N N . ARG A 1 395 ? -10.352 7.749 -19.139 1.00 42.19 395 ARG A N 1
ATOM 2993 C CA . ARG A 1 395 ? -11.552 8.549 -19.336 1.00 42.19 395 ARG A CA 1
ATOM 2994 C C . ARG A 1 395 ? -11.088 9.974 -19.606 1.00 42.19 395 ARG A C 1
ATOM 2996 O O . ARG A 1 395 ? -10.821 10.730 -18.675 1.00 42.19 395 ARG A O 1
ATOM 3003 N N . TYR A 1 396 ? -10.993 10.317 -20.886 1.00 46.59 396 TYR A N 1
ATOM 3004 C CA . TYR A 1 396 ? -10.984 11.696 -21.347 1.00 46.59 396 TYR A CA 1
ATOM 3005 C C . TYR A 1 396 ? -12.232 12.375 -20.780 1.00 46.59 396 TYR A C 1
ATOM 3007 O O . TYR A 1 396 ? -13.357 12.122 -21.209 1.00 46.59 396 TYR A O 1
ATOM 3015 N N . ARG A 1 397 ? -12.030 13.182 -19.739 1.00 49.22 397 ARG A N 1
ATOM 3016 C CA . ARG A 1 397 ? -13.052 14.055 -19.174 1.00 49.22 397 ARG A CA 1
ATOM 3017 C C . ARG A 1 397 ? -13.156 15.238 -20.134 1.00 49.22 397 ARG A C 1
ATOM 3019 O O . ARG A 1 397 ? -12.214 16.018 -20.243 1.00 49.22 397 ARG A O 1
ATOM 3026 N N . SER A 1 398 ? -14.246 15.303 -20.893 1.00 59.06 398 SER A N 1
ATOM 3027 C CA . SER A 1 398 ? -14.544 16.427 -21.781 1.00 59.06 398 SER A CA 1
ATOM 3028 C C . SER A 1 398 ? -14.496 17.751 -21.000 1.00 59.06 398 SER A C 1
ATOM 3030 O O . SER A 1 398 ? -14.969 17.781 -19.859 1.00 59.06 398 SER A O 1
ATOM 3032 N N . PRO A 1 399 ? -13.931 18.829 -21.572 1.00 60.34 399 PRO A N 1
ATOM 3033 C CA . PRO A 1 399 ? -13.947 20.140 -20.933 1.00 60.34 399 PRO A CA 1
ATOM 3034 C C . PRO A 1 399 ? -15.384 20.695 -20.870 1.00 60.34 399 PRO A C 1
ATOM 3036 O O . PRO A 1 399 ? -16.184 20.400 -21.764 1.00 60.34 399 PRO A O 1
ATOM 3039 N N . PRO A 1 400 ? -15.736 21.460 -19.820 1.00 58.59 400 PRO A N 1
ATOM 3040 C CA . PRO A 1 400 ? -17.064 22.051 -19.685 1.00 58.59 400 PRO A CA 1
ATOM 3041 C C . PRO A 1 400 ? -17.307 23.134 -20.755 1.00 58.59 400 PRO A C 1
ATOM 3043 O O . PRO A 1 400 ? -16.350 23.786 -21.181 1.00 58.59 400 PRO A O 1
ATOM 3046 N N . PRO A 1 401 ? -18.562 23.321 -21.203 1.00 67.00 401 PRO A N 1
ATOM 3047 C CA . PRO A 1 401 ? -18.910 24.370 -22.156 1.00 67.00 401 PRO A CA 1
ATOM 3048 C C . PRO A 1 401 ? -18.797 25.761 -21.513 1.00 67.00 401 PRO A C 1
ATOM 3050 O O . PRO A 1 401 ? -19.062 25.913 -20.320 1.00 67.00 401 PRO A O 1
ATOM 3053 N N . LEU A 1 402 ? -18.376 26.732 -22.331 1.00 64.31 402 LEU A N 1
ATOM 3054 C CA . LEU A 1 402 ? -18.230 28.154 -21.996 1.00 64.31 402 LEU A CA 1
ATOM 3055 C C . LEU A 1 402 ? -19.576 28.871 -21.882 1.00 64.31 402 LEU A C 1
ATOM 3057 O O . LEU A 1 402 ? -20.467 28.565 -22.711 1.00 64.31 402 LEU A O 1
#

Sequence (402 aa):
MTGHSGHDGRLRALRRALDPAAAGTALDWTRFRSAMGAWIAACRQDGSVPGDGVPAGPLSGADPRLRPCRAEEQEVATGDTGAVPAGGCWHGKRESRWPRWGHKHSPAVSHPAEDEGHASPAAAQLQGDDTDVTTPAEAAGLRSRARQLAAQNAKLQRDAELAEELNARLAEEIAQLQAQLRSSRQALEQARVAAEELDDMKAVVKRLEEENTELRRQARHANQRLLAEGQGLREQIQAQAAQMASLEAQLCRGTALLSARDAALAQAGQRAQELTAALEEYERMVQELRLETTRLRQQLGRMRDAWAMRPWCPRGQLDTPATATASPVRGEEEEEEDTGTAPCGGGGLVGSSEEVAPQAPLSPWTPLSPWALALLALLALLYLLPRQWPQPQLRYRSPPPL

pLDDT: mean 73.25, std 25.51, range [29.7, 98.81]

Organism: NCBI:txid589841